Protein AF-A0A9D0XPQ0-F1 (afdb_monomer)

Secondary structure (DSSP, 8-state):
-TT-TT-TTSEEEEEEEEEEEEE-SSEEEEEEE-TT--EEEEEEEGGGT-HHHHHT--TT-EEEEEEEEEEETTEEEEE--SGGGEEEE--S-EEEEEE--SEE-TT-EEEEEEEEEE-SSS-EEEEEEEEEPPSSSEEEEE--TT-EEETTEEEEEEEEE-TT-EEEEEEEEEE--SSSEEEE--EEEE-SS--S-EE-PPEEEEESS---HHHHH-SSSS-TTTT-EEEEEEEEEEEEGGGTEEEEE-SS--S-TTS--EEEEE-TT------TT-EEEEEEEEEEETTEEEEE-SSGGGEEEEESSPPPPPPEEP---SSHHHHHHHHGGGTTSEEE-SS-EEEEE---TTS-EEEEEGGG--S-EETTS--TT-EEE--S--PPPSSTTS-S----TT-EEES-EEEEEEETTEEEE--SSPPEEEPPPPPPPP-PPPP-TTEEEEEEEEEEEE--SSSS-S-SSSPPPPHHHHHHHHHHHHHHHHHTT--SEEEEEEE--HHHHHHHHTSTTTGGG-EEEEE---TTSSEEEEEEETTTEEEEEEEE-PPGGG--SS--EEEEEEEEETTTEEEEEEEEEEEPPPSTT-HHHHHHHHHHHHHHHHHHHHHHHTT-TT-EEEEEEE-SS-TTSHHHHHHHHTTSTT-S-EEGGGGS-GGG--SEEETTEEE--EEEEE-HHHHTTEEEEEE--SSTTSPPPPTT--S-TTSSSSPPEEEEEE---

pLDDT: mean 92.84, std 7.09, range [48.75, 98.88]

Radius of gyration: 31.1 Å; Cα contacts (8 Å, |Δi|>4): 1885; chains: 1; bounding box: 81×49×88 Å

Mean predicted aligned error: 7.63 Å

Structure (mmCIF, N/CA/C/O backbone):
data_AF-A0A9D0XPQ0-F1
#
_entry.id   AF-A0A9D0XPQ0-F1
#
loop_
_atom_site.group_PDB
_atom_site.id
_atom_site.type_symbol
_atom_site.label_atom_id
_atom_site.label_alt_id
_atom_site.label_comp_id
_atom_site.label_asym_id
_atom_site.label_entity_id
_atom_site.label_seq_id
_atom_site.pdbx_PDB_ins_code
_atom_site.Cartn_x
_atom_site.Cartn_y
_atom_site.Cartn_z
_atom_site.occupancy
_atom_site.B_iso_or_equiv
_atom_site.auth_seq_id
_atom_site.auth_comp_id
_atom_site.auth_asym_id
_atom_site.auth_atom_id
_atom_site.pdbx_PDB_model_num
ATOM 1 N N . ALA A 1 1 ? 30.476 2.150 16.238 1.00 52.78 1 ALA A N 1
ATOM 2 C CA . ALA A 1 1 ? 30.595 3.582 15.891 1.00 52.78 1 ALA A CA 1
ATOM 3 C C . ALA A 1 1 ? 29.233 4.278 15.876 1.00 52.78 1 ALA A C 1
ATOM 5 O O . ALA A 1 1 ? 29.124 5.335 16.465 1.00 52.78 1 ALA A O 1
ATOM 6 N N . LEU A 1 2 ? 28.182 3.678 15.302 1.00 53.03 2 LEU A N 1
ATOM 7 C CA . LEU A 1 2 ? 26.854 4.305 15.134 1.00 53.03 2 LEU A CA 1
ATOM 8 C C . LEU A 1 2 ? 26.057 4.580 16.437 1.00 53.03 2 LEU A C 1
ATOM 10 O O . LEU A 1 2 ? 25.045 5.259 16.390 1.00 53.03 2 LEU A O 1
ATOM 14 N N . LYS A 1 3 ? 26.514 4.090 17.602 1.00 52.97 3 LYS A N 1
ATOM 15 C CA . LYS A 1 3 ? 25.951 4.403 18.939 1.00 52.97 3 LYS A CA 1
ATOM 16 C C . LYS A 1 3 ? 26.740 5.483 19.697 1.00 52.97 3 LYS A C 1
ATOM 18 O O . LYS A 1 3 ? 26.527 5.678 20.890 1.00 52.97 3 LYS A O 1
ATOM 23 N N . ASP A 1 4 ? 27.716 6.106 19.041 1.00 64.56 4 ASP A N 1
ATOM 24 C CA . ASP A 1 4 ? 28.532 7.166 19.627 1.00 64.56 4 ASP A CA 1
ATOM 25 C C . ASP A 1 4 ? 27.771 8.506 19.536 1.00 64.56 4 ASP A C 1
ATOM 27 O O . ASP A 1 4 ? 27.460 8.942 18.423 1.00 64.56 4 ASP A O 1
ATOM 31 N N . PRO A 1 5 ? 27.457 9.162 20.671 1.00 62.91 5 PRO A N 1
ATOM 32 C CA . PRO A 1 5 ? 26.701 10.416 20.694 1.00 62.91 5 PRO A CA 1
ATOM 33 C C . PRO A 1 5 ? 27.410 11.581 19.985 1.00 62.91 5 PRO A C 1
ATOM 35 O O . PRO A 1 5 ? 26.776 12.603 19.735 1.00 62.91 5 PRO A O 1
ATOM 38 N N . ASP A 1 6 ? 28.691 11.439 19.633 1.00 72.56 6 ASP A N 1
ATOM 39 C CA . ASP A 1 6 ? 29.467 12.468 18.938 1.00 72.56 6 ASP A CA 1
ATOM 40 C C . ASP A 1 6 ? 29.404 12.378 17.398 1.00 72.56 6 ASP A C 1
ATOM 42 O O . ASP A 1 6 ? 29.979 13.229 16.711 1.00 72.56 6 ASP A O 1
ATOM 46 N N . VAL A 1 7 ? 28.768 11.343 16.836 1.00 80.12 7 VAL A N 1
ATOM 47 C CA . VAL A 1 7 ? 28.657 11.119 15.379 1.00 80.12 7 VAL A CA 1
ATOM 48 C C . VAL A 1 7 ? 27.686 12.075 14.664 1.00 80.12 7 VAL A C 1
ATOM 50 O O . VAL A 1 7 ? 28.035 12.513 13.562 1.00 80.12 7 VAL A O 1
ATOM 53 N N . PRO A 1 8 ? 26.520 12.443 15.230 1.00 84.75 8 PRO A N 1
ATOM 54 C CA . PRO A 1 8 ? 25.582 13.347 14.564 1.00 84.75 8 PRO A CA 1
ATOM 55 C C . PRO A 1 8 ? 26.214 14.704 14.211 1.00 84.75 8 PRO A C 1
ATOM 57 O O . PRO A 1 8 ? 27.015 15.264 14.960 1.00 84.75 8 PRO A O 1
ATOM 60 N N . GLY A 1 9 ? 25.875 15.230 13.036 1.00 84.06 9 GLY A N 1
ATOM 61 C CA . GLY A 1 9 ? 26.431 16.450 12.449 1.00 84.06 9 GLY A CA 1
ATOM 62 C C . GLY A 1 9 ? 27.791 16.280 11.759 1.00 84.06 9 GLY A C 1
ATOM 63 O O . GLY A 1 9 ? 28.318 17.252 11.210 1.00 84.06 9 GLY A O 1
ATOM 64 N N . ARG A 1 10 ? 28.389 15.080 11.761 1.00 89.62 10 ARG A N 1
ATOM 65 C CA . ARG A 1 10 ? 29.675 14.822 11.093 1.00 89.62 10 ARG A CA 1
ATOM 66 C C . ARG A 1 10 ? 29.483 14.278 9.685 1.00 89.62 10 ARG A C 1
ATOM 68 O O . ARG A 1 10 ? 28.588 13.484 9.424 1.00 89.62 10 ARG A O 1
ATOM 75 N N . LEU A 1 11 ? 30.404 14.647 8.796 1.00 92.19 11 LEU A N 1
ATOM 76 C CA . LEU A 1 11 ? 30.591 13.938 7.536 1.00 92.19 11 LEU A CA 1
ATOM 77 C C . LEU A 1 11 ? 31.261 12.594 7.833 1.00 92.19 11 LEU A C 1
ATOM 79 O O . LEU A 1 11 ? 32.428 12.564 8.233 1.00 92.19 11 LEU A O 1
ATOM 83 N N . ILE A 1 12 ? 30.530 11.504 7.637 1.00 92.00 12 ILE A N 1
ATOM 84 C CA . ILE A 1 12 ? 31.043 10.143 7.790 1.00 92.00 12 ILE A CA 1
ATOM 85 C C . ILE A 1 12 ? 30.962 9.397 6.464 1.00 92.00 12 ILE A C 1
ATOM 87 O O . ILE A 1 12 ? 30.333 9.855 5.512 1.00 92.00 12 ILE A O 1
ATOM 91 N N . ARG A 1 13 ? 31.632 8.249 6.404 1.00 93.12 13 ARG A N 1
ATOM 92 C CA . ARG A 1 13 ? 31.582 7.326 5.277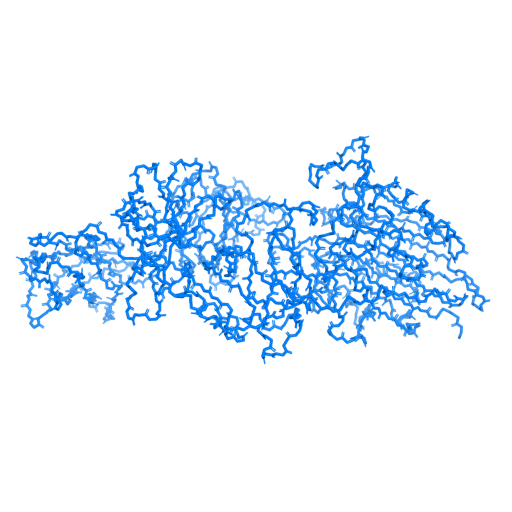 1.00 93.12 13 ARG A CA 1
ATOM 93 C C . ARG A 1 13 ? 31.304 5.931 5.808 1.00 93.12 13 ARG A C 1
ATOM 95 O O . ARG A 1 13 ? 31.953 5.510 6.765 1.00 93.12 13 ARG A O 1
ATOM 102 N N . VAL A 1 14 ? 30.365 5.244 5.181 1.00 91.81 14 VAL A N 1
ATOM 103 C CA . VAL A 1 14 ? 29.955 3.884 5.533 1.00 91.81 14 VAL A CA 1
ATOM 104 C C . VAL A 1 14 ? 29.965 3.020 4.289 1.00 91.81 14 VAL A C 1
ATOM 106 O O . VAL A 1 14 ? 29.775 3.536 3.191 1.00 91.81 14 VAL A O 1
ATOM 109 N N . THR A 1 15 ? 30.186 1.724 4.464 1.00 92.56 15 THR A N 1
ATOM 110 C CA . THR A 1 15 ? 30.131 0.746 3.380 1.00 92.56 15 THR A CA 1
ATOM 111 C C . THR A 1 15 ? 29.229 -0.396 3.816 1.00 92.56 15 THR A C 1
ATOM 113 O O . THR A 1 15 ? 29.434 -0.939 4.901 1.00 92.56 15 THR A O 1
ATOM 116 N N . GLY A 1 16 ? 28.257 -0.752 2.985 1.00 92.69 16 GLY A N 1
ATOM 117 C CA . GLY A 1 16 ? 27.301 -1.820 3.261 1.00 92.69 16 GLY A CA 1
ATOM 118 C C . GLY A 1 16 ? 26.592 -2.280 1.995 1.00 92.69 16 GLY A C 1
ATOM 119 O O . GLY A 1 16 ? 26.749 -1.673 0.940 1.00 92.69 16 GLY A O 1
ATOM 120 N N . GLU A 1 17 ? 25.850 -3.370 2.099 1.00 93.94 17 GLU A N 1
ATOM 121 C CA . GLU A 1 17 ? 24.969 -3.879 1.049 1.00 93.94 17 GLU A CA 1
ATOM 122 C C . GLU A 1 17 ? 23.638 -3.126 1.073 1.00 93.94 17 GLU A C 1
ATOM 124 O O . GLU A 1 17 ? 23.046 -2.983 2.142 1.00 93.94 17 GLU A O 1
ATOM 129 N N . ALA A 1 18 ? 23.172 -2.626 -0.071 1.00 92.19 18 ALA A N 1
ATOM 130 C CA . ALA A 1 18 ? 21.833 -2.068 -0.193 1.00 92.19 18 ALA A CA 1
ATOM 131 C C . ALA A 1 18 ? 20.817 -3.210 -0.114 1.00 92.19 18 ALA A C 1
ATOM 133 O O . ALA A 1 18 ? 20.730 -4.037 -1.010 1.00 92.19 18 ALA A O 1
ATOM 134 N N . THR A 1 19 ? 20.063 -3.264 0.976 1.00 89.75 19 THR A N 1
ATOM 135 C CA . THR A 1 19 ? 19.080 -4.331 1.245 1.00 89.75 19 THR A CA 1
ATOM 136 C C . THR A 1 19 ? 17.644 -3.896 0.967 1.00 89.75 19 THR A C 1
ATOM 138 O O . THR A 1 19 ? 16.776 -4.735 0.751 1.00 89.75 19 THR A O 1
ATOM 141 N N . ARG A 1 20 ? 17.405 -2.582 0.922 1.00 87.25 20 ARG A N 1
ATOM 142 C CA . ARG A 1 20 ? 16.144 -1.955 0.521 1.00 87.25 20 ARG A CA 1
ATOM 143 C C . ARG A 1 20 ? 16.461 -0.629 -0.156 1.00 87.25 20 ARG A C 1
ATOM 145 O O . ARG A 1 20 ? 17.305 0.110 0.350 1.00 87.25 20 ARG A O 1
ATOM 152 N N . ILE A 1 21 ? 15.782 -0.331 -1.259 1.00 86.69 21 ILE A N 1
ATOM 153 C CA . ILE A 1 21 ? 15.739 0.993 -1.885 1.00 86.69 21 ILE A CA 1
ATOM 154 C C . ILE A 1 21 ? 14.262 1.307 -2.087 1.00 86.69 21 ILE A C 1
ATOM 156 O O . ILE A 1 21 ? 13.574 0.602 -2.817 1.00 86.69 21 ILE A O 1
ATOM 160 N N . GLU A 1 22 ? 13.768 2.329 -1.404 1.00 82.00 22 GLU A N 1
ATOM 161 C CA . GLU A 1 22 ? 12.358 2.700 -1.428 1.00 82.00 22 GLU A CA 1
ATOM 162 C C . GLU A 1 22 ? 12.207 4.148 -1.884 1.00 82.00 22 GLU A C 1
ATOM 164 O O . GLU A 1 22 ? 12.854 5.062 -1.360 1.00 82.00 22 GLU A O 1
ATOM 169 N N . GLU A 1 23 ? 11.342 4.362 -2.871 1.00 81.75 23 GLU A N 1
ATOM 170 C CA . GLU A 1 23 ? 10.970 5.688 -3.341 1.00 81.75 23 GLU A CA 1
ATOM 171 C C . GLU A 1 23 ? 9.716 6.170 -2.601 1.00 81.75 23 GLU A C 1
ATOM 173 O O . GLU A 1 23 ? 8.659 5.551 -2.642 1.00 81.75 23 GLU A O 1
ATOM 178 N N . SER A 1 24 ? 9.821 7.322 -1.947 1.00 72.12 24 SER A N 1
ATOM 179 C CA . SER A 1 24 ? 8.700 8.049 -1.349 1.00 72.12 24 SER A CA 1
ATOM 180 C C . SER A 1 24 ? 8.400 9.323 -2.144 1.00 72.12 24 SER A C 1
ATOM 182 O O . SER A 1 24 ? 9.167 9.740 -3.016 1.00 72.12 24 SER A O 1
ATOM 184 N N . THR A 1 25 ? 7.306 10.016 -1.817 1.00 69.69 25 THR A N 1
ATOM 185 C CA . THR A 1 25 ? 6.910 11.264 -2.498 1.00 69.69 25 THR A CA 1
ATOM 186 C C . THR A 1 25 ? 8.028 12.312 -2.525 1.00 69.69 25 THR A C 1
ATOM 188 O O . THR A 1 25 ? 8.243 12.955 -3.551 1.00 69.69 25 THR A O 1
ATOM 191 N N . TYR A 1 26 ? 8.778 12.457 -1.427 1.00 74.56 26 TYR A N 1
ATOM 192 C CA . TYR A 1 26 ? 9.778 13.521 -1.259 1.00 74.56 26 TYR A CA 1
ATOM 193 C C . TYR A 1 26 ? 11.221 13.022 -1.136 1.00 74.56 26 TYR A C 1
ATOM 195 O O . TYR A 1 26 ? 12.154 13.827 -1.123 1.00 74.56 26 TYR A O 1
ATOM 203 N N . SER A 1 27 ? 11.432 11.712 -1.054 1.00 83.44 27 SER A N 1
ATOM 204 C CA . SER A 1 27 ? 12.745 11.152 -0.752 1.00 83.44 27 SER A CA 1
ATOM 205 C C . SER A 1 27 ? 12.934 9.756 -1.319 1.00 83.44 27 SER A C 1
ATOM 207 O O . SER A 1 27 ? 11.984 9.108 -1.749 1.00 83.44 27 SER A O 1
ATOM 209 N N . TYR A 1 28 ? 14.183 9.313 -1.291 1.00 86.62 28 TYR A N 1
ATOM 210 C CA . TYR A 1 28 ? 14.549 7.913 -1.347 1.00 86.62 28 TYR A CA 1
ATOM 211 C C . TYR A 1 28 ? 15.124 7.486 -0.001 1.00 86.62 28 TYR A C 1
ATOM 213 O O . TYR A 1 28 ? 15.857 8.246 0.645 1.00 86.62 28 TYR A O 1
ATOM 221 N N . GLN A 1 29 ? 14.804 6.263 0.394 1.00 88.69 29 GLN A N 1
ATOM 222 C CA . GLN A 1 29 ? 15.297 5.621 1.603 1.00 88.69 29 GLN A CA 1
ATOM 223 C C . GLN A 1 29 ? 16.052 4.355 1.215 1.00 88.69 29 GLN A C 1
ATOM 225 O O . GLN A 1 29 ? 15.503 3.495 0.532 1.00 88.69 29 GLN A O 1
ATOM 230 N N . ILE A 1 30 ? 17.319 4.257 1.622 1.00 91.69 30 ILE A N 1
ATOM 231 C CA . ILE A 1 30 ? 18.171 3.108 1.316 1.00 91.69 30 ILE A CA 1
ATOM 232 C C . ILE A 1 30 ? 18.697 2.499 2.610 1.00 91.69 30 ILE A C 1
ATOM 234 O O . ILE A 1 30 ? 19.367 3.180 3.386 1.00 91.69 30 ILE A O 1
ATOM 238 N N . ASP A 1 31 ? 18.461 1.209 2.810 1.00 92.50 31 ASP A N 1
ATOM 239 C CA . ASP A 1 31 ? 18.995 0.472 3.953 1.00 92.50 31 ASP A CA 1
ATOM 240 C C . ASP A 1 31 ? 20.332 -0.171 3.584 1.00 92.50 31 ASP A C 1
ATOM 242 O O . ASP A 1 31 ? 20.380 -1.142 2.825 1.00 92.50 31 ASP A O 1
ATOM 246 N N . LEU A 1 32 ? 21.427 0.354 4.142 1.00 92.56 32 LEU A N 1
ATOM 247 C CA . LEU A 1 32 ? 22.758 -0.235 4.004 1.00 92.56 32 LEU A CA 1
ATOM 248 C C . LEU A 1 32 ? 23.059 -1.165 5.176 1.00 92.56 32 LEU A C 1
ATOM 250 O O . LEU A 1 32 ? 23.176 -0.706 6.312 1.00 92.56 32 LEU A O 1
ATOM 254 N N . SER A 1 33 ? 23.243 -2.451 4.892 1.00 91.88 33 SER A N 1
ATOM 255 C CA . SER A 1 33 ? 23.556 -3.476 5.886 1.00 91.88 33 SER A CA 1
ATOM 256 C C . SER A 1 33 ? 25.046 -3.828 5.908 1.00 91.88 33 SER A C 1
ATOM 258 O O . SER A 1 33 ? 25.691 -3.956 4.863 1.00 91.88 33 SER A O 1
ATOM 260 N N . ASP A 1 34 ? 25.621 -3.972 7.102 1.00 87.44 34 ASP A N 1
ATOM 261 C CA . ASP A 1 34 ? 26.975 -4.501 7.283 1.00 87.44 34 ASP A CA 1
ATOM 262 C C . ASP A 1 34 ? 26.997 -6.042 7.369 1.00 87.44 34 ASP A C 1
ATOM 264 O O . ASP A 1 34 ? 25.969 -6.711 7.396 1.00 87.44 34 ASP A O 1
ATOM 268 N N . GLU A 1 35 ? 28.192 -6.639 7.434 1.00 83.56 35 GLU A N 1
ATOM 269 C CA . GLU A 1 35 ? 28.360 -8.104 7.523 1.00 83.56 35 GLU A CA 1
ATOM 270 C C . GLU A 1 35 ? 27.789 -8.720 8.816 1.00 83.56 35 GLU A C 1
ATOM 272 O O . GLU A 1 35 ? 27.640 -9.937 8.915 1.00 83.56 35 GLU A O 1
ATOM 277 N N . MET A 1 36 ? 27.498 -7.897 9.826 1.00 82.81 36 MET A N 1
ATOM 278 C CA . MET A 1 36 ? 26.876 -8.316 11.081 1.00 82.81 36 MET A CA 1
ATOM 279 C C . MET A 1 36 ? 25.348 -8.152 11.053 1.00 82.81 36 MET A C 1
ATOM 281 O O . MET A 1 36 ? 24.700 -8.454 12.056 1.00 82.81 36 MET A O 1
ATOM 285 N N . GLY A 1 37 ? 24.779 -7.688 9.934 1.00 79.12 37 GLY A N 1
ATOM 286 C CA . GLY A 1 37 ? 23.354 -7.417 9.770 1.00 79.12 37 GLY A CA 1
ATOM 287 C C . GLY A 1 37 ? 22.892 -6.103 10.404 1.00 79.12 37 GLY A C 1
ATOM 288 O O . GLY A 1 37 ? 21.689 -5.902 10.566 1.00 79.12 37 GLY A O 1
ATOM 289 N N . ASN A 1 38 ? 23.807 -5.211 10.805 1.00 81.69 38 ASN A N 1
ATOM 290 C CA . ASN A 1 38 ? 23.414 -3.885 11.275 1.00 81.69 38 ASN A CA 1
ATOM 291 C C . ASN A 1 38 ? 23.060 -3.010 10.075 1.00 81.69 38 ASN A C 1
ATOM 293 O O . ASN A 1 38 ? 23.873 -2.855 9.166 1.00 81.69 38 ASN A O 1
ATOM 297 N N . VAL A 1 39 ? 21.894 -2.372 10.130 1.00 85.62 39 VAL A N 1
ATOM 298 C CA . VAL A 1 39 ? 21.395 -1.500 9.066 1.00 85.62 39 VAL A CA 1
ATOM 299 C C . VAL A 1 39 ? 21.600 -0.028 9.427 1.00 85.62 39 VAL A C 1
ATOM 301 O O . VAL A 1 39 ? 21.366 0.385 10.566 1.00 85.62 39 VAL A O 1
ATOM 304 N N . LEU A 1 40 ? 22.026 0.770 8.449 1.00 88.75 40 LEU A N 1
ATOM 305 C CA . LEU A 1 40 ? 22.003 2.228 8.490 1.00 88.75 40 LEU A CA 1
ATOM 306 C C . LEU A 1 40 ? 21.116 2.765 7.366 1.00 88.75 40 LEU A C 1
ATOM 308 O O . LEU A 1 40 ? 21.309 2.406 6.206 1.00 88.75 40 LEU A O 1
ATOM 312 N N . LEU A 1 41 ? 20.219 3.688 7.711 1.00 90.56 41 LEU A N 1
ATOM 313 C CA . LEU A 1 41 ? 19.373 4.376 6.744 1.00 90.56 41 LEU A CA 1
ATOM 314 C C . LEU A 1 41 ? 20.155 5.496 6.048 1.00 90.56 41 LEU A C 1
ATOM 316 O O . LEU A 1 41 ? 20.687 6.401 6.696 1.00 90.56 41 LEU A O 1
ATOM 320 N N . VAL A 1 42 ? 20.200 5.459 4.723 1.00 92.88 42 VAL A N 1
ATOM 321 C CA . VAL A 1 42 ? 20.621 6.570 3.872 1.00 92.88 42 VAL A CA 1
ATOM 322 C C . VAL A 1 42 ? 19.365 7.279 3.380 1.00 92.88 42 VAL A C 1
ATOM 324 O O . VAL A 1 42 ? 18.532 6.680 2.704 1.00 92.88 42 VAL A O 1
ATOM 327 N N . TYR A 1 43 ? 19.235 8.559 3.716 1.00 91.25 43 TYR A N 1
ATOM 328 C CA . TYR A 1 43 ? 18.091 9.382 3.339 1.00 91.25 43 TYR A CA 1
ATOM 329 C C . TYR A 1 43 ? 18.502 10.379 2.259 1.00 91.25 43 TYR A C 1
ATOM 331 O O . TYR A 1 43 ? 19.407 11.195 2.466 1.00 91.25 43 TYR A O 1
ATOM 339 N N . VAL A 1 44 ? 17.816 10.348 1.119 1.00 89.94 44 VAL A N 1
ATOM 340 C CA . VAL A 1 44 ? 18.087 11.237 -0.014 1.00 89.94 44 VAL A CA 1
ATOM 341 C C . VAL A 1 44 ? 16.840 12.038 -0.348 1.00 89.94 44 VAL A C 1
ATOM 343 O O . VAL A 1 44 ? 15.860 11.500 -0.844 1.00 89.94 44 VAL A O 1
ATOM 346 N N . ASP A 1 45 ? 16.876 13.344 -0.105 1.00 84.50 45 ASP A N 1
ATOM 347 C CA . ASP A 1 45 ? 15.791 14.247 -0.493 1.00 84.50 45 ASP A CA 1
ATOM 348 C C . ASP A 1 45 ? 15.804 14.469 -2.015 1.00 84.50 45 ASP A C 1
ATOM 350 O O . ASP A 1 45 ? 16.851 14.783 -2.591 1.00 84.50 45 ASP A O 1
ATOM 354 N N . LYS A 1 46 ? 14.653 14.333 -2.681 1.00 82.94 46 LYS A N 1
ATOM 355 C CA . LYS A 1 46 ? 14.545 14.484 -4.143 1.00 82.94 46 LYS A CA 1
ATOM 356 C C . LYS A 1 46 ? 14.943 15.881 -4.638 1.00 82.94 46 LYS A C 1
ATOM 358 O O . LYS A 1 46 ? 15.427 16.016 -5.759 1.00 82.94 46 LYS A O 1
ATOM 363 N N . LEU A 1 47 ? 14.843 16.916 -3.801 1.00 83.25 47 LEU A N 1
ATOM 364 C CA . LEU A 1 47 ? 15.263 18.286 -4.126 1.00 83.25 47 LEU A CA 1
ATOM 365 C C . LEU A 1 47 ? 16.787 18.450 -4.215 1.00 83.25 47 LEU A C 1
ATOM 367 O O . LEU A 1 47 ? 17.267 19.478 -4.694 1.00 83.25 47 LEU A O 1
ATOM 371 N N . THR A 1 48 ? 17.562 17.456 -3.774 1.00 83.81 48 THR A N 1
ATOM 372 C CA . THR A 1 48 ? 19.029 17.477 -3.896 1.00 83.81 48 THR A CA 1
ATOM 373 C C . THR A 1 48 ? 19.520 17.197 -5.318 1.00 83.81 48 THR A C 1
ATOM 375 O O . THR A 1 48 ? 20.695 17.430 -5.602 1.00 83.81 48 THR A O 1
ATOM 378 N N . GLY A 1 49 ? 18.647 16.719 -6.217 1.00 81.06 49 GLY A N 1
ATOM 379 C CA . GLY A 1 49 ? 19.023 16.307 -7.576 1.00 81.06 49 GLY A CA 1
ATOM 380 C C . GLY A 1 49 ? 19.874 15.033 -7.614 1.00 81.06 49 GLY A C 1
ATOM 381 O O . GLY A 1 49 ? 20.625 14.812 -8.563 1.00 81.06 49 GLY A O 1
ATOM 382 N N . LEU A 1 50 ? 19.808 14.226 -6.552 1.00 84.31 50 LEU A N 1
ATOM 383 C CA . LEU A 1 50 ? 20.460 12.918 -6.448 1.00 84.31 50 LEU A CA 1
ATOM 384 C C . LEU A 1 50 ? 19.557 11.765 -6.902 1.00 84.31 50 LEU A C 1
ATOM 386 O O . LEU A 1 50 ? 19.952 10.609 -6.787 1.00 84.31 50 LEU A O 1
ATOM 390 N N . ASP A 1 51 ? 18.377 12.063 -7.439 1.00 80.88 51 ASP A N 1
ATOM 391 C CA . ASP A 1 51 ? 17.375 11.087 -7.868 1.00 80.88 51 ASP A CA 1
ATOM 392 C C . ASP A 1 51 ? 17.953 10.057 -8.842 1.00 80.88 51 ASP A C 1
ATOM 394 O O . ASP A 1 51 ? 17.890 8.862 -8.581 1.00 80.88 51 ASP A O 1
ATOM 398 N N . LEU A 1 52 ? 18.648 10.513 -9.885 1.00 79.81 52 LEU A N 1
ATOM 399 C CA . LEU A 1 52 ? 19.275 9.623 -10.866 1.00 79.81 52 LEU A CA 1
ATOM 400 C C . LEU A 1 52 ? 20.430 8.801 -10.284 1.00 79.81 52 LEU A C 1
ATOM 402 O O . LEU A 1 52 ? 20.789 7.771 -10.843 1.00 79.81 52 LEU A O 1
ATOM 406 N N . THR A 1 53 ? 21.057 9.283 -9.207 1.00 84.19 53 THR A N 1
ATOM 407 C CA . THR A 1 53 ? 22.127 8.532 -8.535 1.00 84.19 53 THR A CA 1
ATOM 408 C C . THR A 1 53 ? 21.531 7.376 -7.747 1.00 84.19 53 THR A C 1
ATOM 410 O O . THR A 1 53 ? 22.074 6.281 -7.798 1.00 84.19 53 THR A O 1
ATOM 413 N N . VAL A 1 54 ? 20.417 7.614 -7.050 1.00 84.88 54 VAL A N 1
ATOM 414 C CA . VAL A 1 54 ? 19.745 6.584 -6.253 1.00 84.88 54 VAL A CA 1
ATOM 415 C C . VAL A 1 54 ? 19.019 5.573 -7.131 1.00 84.88 54 VAL A C 1
ATOM 417 O O . VAL A 1 54 ? 19.122 4.383 -6.880 1.00 84.88 54 VAL A O 1
ATOM 420 N N . GLU A 1 55 ? 18.345 6.015 -8.190 1.00 85.62 55 GLU A N 1
ATOM 421 C CA . GLU A 1 55 ? 17.678 5.112 -9.140 1.00 85.62 55 GLU A CA 1
ATOM 422 C C . GLU A 1 55 ? 18.672 4.196 -9.875 1.00 85.62 55 GLU A C 1
ATOM 424 O O . GLU A 1 55 ? 18.344 3.083 -10.279 1.00 85.62 55 GLU A O 1
ATOM 429 N N . GLY A 1 56 ? 19.922 4.644 -10.017 1.00 85.88 56 GLY A N 1
ATOM 430 C CA . GLY A 1 56 ? 21.016 3.822 -10.526 1.00 85.88 56 GLY A CA 1
ATOM 431 C C . GLY A 1 56 ? 21.571 2.803 -9.526 1.00 85.88 56 GLY A C 1
ATOM 432 O O . GLY A 1 56 ? 22.502 2.090 -9.883 1.00 85.88 56 GLY A O 1
ATOM 433 N N . MET A 1 57 ? 21.070 2.756 -8.288 1.00 89.62 57 MET A N 1
ATOM 434 C CA . MET A 1 57 ? 21.448 1.740 -7.306 1.00 89.62 57 MET A CA 1
ATOM 435 C C . MET A 1 57 ? 20.576 0.490 -7.457 1.00 89.62 57 MET A C 1
ATOM 437 O O . MET A 1 57 ? 19.426 0.575 -7.882 1.00 89.62 57 MET A O 1
ATOM 441 N N . ASP A 1 58 ? 21.119 -0.652 -7.042 1.00 87.25 58 ASP A N 1
ATOM 442 C CA . ASP A 1 58 ? 20.470 -1.956 -7.096 1.00 87.25 58 ASP A CA 1
ATOM 443 C C . ASP A 1 58 ? 20.520 -2.637 -5.721 1.00 87.25 58 ASP A C 1
ATOM 445 O O . ASP A 1 58 ? 21.508 -2.550 -4.981 1.00 87.25 58 ASP A O 1
ATOM 449 N N . VAL A 1 59 ? 19.433 -3.317 -5.357 1.00 87.38 59 VAL A N 1
ATOM 450 C CA . VAL A 1 59 ? 19.378 -4.134 -4.137 1.00 87.38 59 VAL A CA 1
ATOM 451 C C . VAL A 1 59 ? 20.319 -5.339 -4.288 1.00 87.38 59 VAL A C 1
ATOM 453 O O . VAL A 1 59 ? 20.448 -5.916 -5.363 1.00 87.38 59 VAL A O 1
ATOM 456 N N . GLY A 1 60 ? 21.012 -5.707 -3.211 1.00 87.00 60 GLY A N 1
ATOM 457 C CA . GLY A 1 60 ? 22.044 -6.749 -3.181 1.00 87.00 60 GLY A CA 1
ATOM 458 C C . GLY A 1 60 ? 23.445 -6.254 -3.558 1.00 87.00 60 GLY A C 1
ATOM 459 O O . GLY A 1 60 ? 24.435 -6.951 -3.329 1.00 87.00 60 GLY A O 1
ATOM 460 N N . HIS A 1 61 ? 23.572 -5.036 -4.093 1.00 90.38 61 HIS A N 1
ATOM 461 C CA . HIS A 1 61 ? 24.868 -4.443 -4.414 1.00 90.38 61 HIS A CA 1
ATOM 462 C C . HIS A 1 61 ? 25.446 -3.712 -3.201 1.00 90.38 61 HIS A C 1
ATOM 464 O O . HIS A 1 61 ? 24.727 -3.227 -2.323 1.00 90.38 61 HIS A O 1
ATOM 470 N N . ARG A 1 62 ? 26.777 -3.622 -3.119 1.00 93.12 62 ARG A N 1
ATOM 471 C CA . ARG A 1 62 ? 27.451 -2.935 -2.009 1.00 93.12 62 ARG A CA 1
ATOM 472 C C . ARG A 1 62 ? 27.806 -1.517 -2.405 1.00 93.12 62 ARG A C 1
ATOM 474 O O . ARG A 1 62 ? 28.327 -1.282 -3.484 1.00 93.12 62 ARG A O 1
ATOM 481 N N . TYR A 1 63 ? 27.607 -0.575 -1.493 1.00 95.12 63 TYR A N 1
ATOM 482 C CA . TYR A 1 63 ? 27.893 0.836 -1.711 1.00 95.12 63 TYR A CA 1
ATOM 483 C C . TYR A 1 63 ? 28.680 1.415 -0.549 1.00 95.12 63 TYR A C 1
ATOM 485 O O . TYR A 1 63 ? 28.431 1.129 0.620 1.00 95.12 63 TYR A O 1
ATOM 493 N N . THR A 1 64 ? 29.631 2.277 -0.886 1.00 94.50 64 THR A N 1
ATOM 494 C CA . THR A 1 64 ? 30.228 3.241 0.021 1.00 94.50 64 THR A CA 1
ATOM 495 C C . THR A 1 64 ? 29.489 4.560 -0.117 1.00 94.50 64 THR A C 1
ATOM 497 O O . THR A 1 64 ? 29.556 5.195 -1.167 1.00 94.50 64 THR A O 1
ATOM 500 N N . VAL A 1 65 ? 28.842 4.999 0.958 1.00 95.19 65 VAL A N 1
ATOM 501 C CA . VAL A 1 65 ? 28.134 6.278 1.011 1.00 95.19 65 VAL A CA 1
ATOM 502 C C . VAL A 1 65 ? 28.837 7.211 1.986 1.00 95.19 65 VAL A C 1
ATOM 504 O O . VAL A 1 65 ? 29.070 6.872 3.147 1.00 95.19 65 VAL A O 1
ATOM 507 N N . ALA A 1 66 ? 29.209 8.396 1.511 1.00 95.00 66 ALA A N 1
ATOM 508 C CA . ALA A 1 66 ? 29.620 9.515 2.341 1.00 95.00 66 ALA A CA 1
ATOM 509 C C . ALA A 1 66 ? 28.424 10.443 2.586 1.00 95.00 66 ALA A C 1
ATOM 511 O O . ALA A 1 66 ? 27.660 10.744 1.683 1.00 95.00 66 ALA A O 1
ATOM 512 N N . GLY A 1 67 ? 28.241 10.933 3.802 1.00 93.38 67 GLY A N 1
ATOM 513 C CA . GLY A 1 67 ? 27.103 11.801 4.081 1.00 93.38 67 GLY A CA 1
ATOM 514 C C . GLY A 1 67 ? 27.185 12.467 5.435 1.00 93.38 67 GLY A C 1
ATOM 515 O O . GLY A 1 67 ? 28.026 12.123 6.270 1.00 93.38 67 GLY A O 1
ATOM 516 N N . ILE A 1 68 ? 26.323 13.456 5.639 1.00 93.50 68 ILE A N 1
ATOM 517 C CA . ILE A 1 68 ? 26.143 14.054 6.956 1.00 93.50 68 ILE A CA 1
ATOM 518 C C . ILE A 1 68 ? 25.307 13.084 7.782 1.00 93.50 68 ILE A C 1
ATOM 520 O O . ILE A 1 68 ? 24.173 12.782 7.419 1.00 93.50 68 ILE A O 1
ATOM 524 N N . ALA A 1 69 ? 25.897 12.576 8.859 1.00 90.31 69 ALA A N 1
ATOM 525 C CA . ALA A 1 69 ? 25.185 11.806 9.862 1.00 90.31 69 ALA A CA 1
ATOM 526 C C . ALA A 1 69 ? 24.211 12.724 10.602 1.00 90.31 69 ALA A C 1
ATOM 528 O O . ALA A 1 69 ? 24.621 13.777 11.092 1.00 90.31 69 ALA A O 1
ATOM 529 N N . ASP A 1 70 ? 22.952 12.336 10.709 1.00 86.06 70 ASP A N 1
ATOM 530 C CA . ASP A 1 70 ? 21.904 13.108 11.370 1.00 86.06 70 ASP A CA 1
ATOM 531 C C . ASP A 1 70 ? 21.070 12.195 12.270 1.00 86.06 70 ASP A C 1
ATOM 533 O O . ASP A 1 70 ? 20.933 11.011 11.981 1.00 86.06 70 ASP A O 1
ATOM 537 N N . MET A 1 71 ? 20.546 12.722 13.377 1.00 80.56 71 MET A N 1
ATOM 538 C CA . MET A 1 71 ? 19.644 11.963 14.249 1.00 80.56 71 MET A CA 1
ATOM 539 C C . MET A 1 71 ? 18.220 12.432 14.019 1.00 80.56 71 MET A C 1
ATOM 541 O O . MET A 1 71 ? 17.870 13.551 14.396 1.00 80.56 71 MET A O 1
ATOM 545 N N . TYR A 1 72 ? 17.397 11.552 13.466 1.00 72.25 72 TYR A N 1
ATOM 546 C CA . TYR A 1 72 ? 15.983 11.794 13.234 1.00 72.25 72 TYR A CA 1
ATOM 547 C C . TYR A 1 72 ? 15.166 10.701 13.929 1.00 72.25 72 TYR A C 1
ATOM 549 O O . TYR A 1 72 ? 15.483 9.526 13.818 1.00 72.25 72 TYR A O 1
ATOM 557 N N . ASP A 1 73 ? 14.191 11.096 14.751 1.00 70.44 73 ASP A N 1
ATOM 558 C CA . ASP A 1 73 ? 13.358 10.199 15.580 1.00 70.44 73 ASP A CA 1
ATOM 559 C C . ASP A 1 73 ? 14.126 9.077 16.322 1.00 70.44 73 ASP A C 1
ATOM 561 O O . ASP A 1 73 ? 13.728 7.918 16.352 1.00 70.44 73 ASP A O 1
ATOM 565 N N . GLN A 1 74 ? 15.263 9.423 16.943 1.00 68.44 74 GLN A N 1
ATOM 566 C CA . GLN A 1 74 ? 16.166 8.483 17.638 1.00 68.44 74 GLN A CA 1
ATOM 567 C C . GLN A 1 74 ? 16.860 7.437 16.741 1.00 68.44 74 GLN A C 1
ATOM 569 O O . GLN A 1 74 ? 17.563 6.564 17.257 1.00 68.44 74 GLN A O 1
ATOM 574 N N . GLN A 1 75 ? 16.768 7.574 15.420 1.00 74.50 75 GLN A N 1
ATOM 575 C CA . GLN A 1 75 ? 17.517 6.804 14.437 1.00 74.50 75 GLN A CA 1
ATOM 576 C C . GLN A 1 75 ? 18.619 7.654 13.803 1.00 74.50 75 GLN A C 1
ATOM 578 O O . GLN A 1 75 ? 18.459 8.847 13.547 1.00 74.50 75 GLN A O 1
ATOM 583 N N . LEU A 1 76 ? 19.773 7.030 13.580 1.00 81.12 76 LEU A N 1
ATOM 584 C CA . LEU A 1 76 ? 20.861 7.651 12.842 1.00 81.12 76 LEU A CA 1
ATOM 585 C C . LEU A 1 76 ? 20.607 7.474 11.345 1.00 81.12 76 LEU A C 1
ATOM 587 O O . LEU A 1 76 ? 20.501 6.347 10.864 1.00 81.12 76 LEU A O 1
ATOM 591 N N . GLU A 1 77 ? 20.573 8.583 10.625 1.00 89.19 77 GLU A N 1
ATOM 592 C CA . GLU A 1 77 ? 20.452 8.637 9.174 1.00 89.19 77 GLU A CA 1
ATOM 593 C C . GLU A 1 77 ? 21.733 9.195 8.557 1.00 89.19 77 GLU A C 1
ATOM 595 O O . GLU A 1 77 ? 22.454 9.990 9.168 1.00 89.19 77 GLU A O 1
ATOM 600 N N . LEU A 1 78 ? 22.004 8.818 7.311 1.00 92.81 78 LEU A N 1
ATOM 601 C CA . LEU A 1 78 ? 23.101 9.355 6.522 1.00 92.81 78 LEU A CA 1
ATOM 602 C C . LEU A 1 78 ? 22.568 10.104 5.301 1.00 92.81 78 LEU A C 1
ATOM 604 O O . LEU A 1 78 ? 21.884 9.526 4.464 1.00 92.81 78 LEU A O 1
ATOM 608 N N . LYS A 1 79 ? 22.919 11.386 5.172 1.00 93.56 79 LYS A N 1
ATOM 609 C CA . LYS A 1 79 ? 22.439 12.256 4.086 1.00 93.56 79 LYS A CA 1
ATOM 610 C C . LYS A 1 79 ? 23.578 12.573 3.105 1.00 93.56 79 LYS A C 1
ATOM 612 O O . LYS A 1 79 ? 24.435 13.405 3.441 1.00 93.56 79 LYS A O 1
ATOM 617 N N . PRO A 1 80 ? 23.663 11.905 1.936 1.00 94.19 80 PRO A N 1
ATOM 618 C CA . PRO A 1 80 ? 24.668 12.211 0.921 1.00 94.19 80 PRO A CA 1
ATOM 619 C C . PRO A 1 80 ? 24.417 13.598 0.325 1.00 94.19 80 PRO A C 1
ATOM 621 O O . PRO A 1 80 ? 23.296 14.101 0.329 1.00 94.19 80 PRO A O 1
ATOM 624 N N . ARG A 1 81 ? 25.478 14.256 -0.151 1.00 92.31 81 ARG A N 1
ATOM 625 C CA . ARG A 1 81 ? 25.410 15.674 -0.556 1.00 92.31 81 ARG A CA 1
ATOM 626 C C . ARG A 1 81 ? 25.497 15.861 -2.062 1.00 92.31 81 ARG A C 1
ATOM 628 O O . ARG A 1 81 ? 25.004 16.857 -2.579 1.00 92.31 81 ARG A O 1
ATOM 635 N N . ILE A 1 82 ? 26.204 14.958 -2.737 1.00 91.88 82 ILE A N 1
ATOM 636 C CA . ILE A 1 82 ? 26.527 15.016 -4.166 1.00 91.88 82 ILE A CA 1
ATOM 637 C C . ILE A 1 82 ? 26.603 13.594 -4.740 1.00 91.88 82 ILE A C 1
ATOM 639 O O . ILE A 1 82 ? 26.880 12.673 -3.976 1.00 91.88 82 ILE A O 1
ATOM 643 N N . PRO A 1 83 ? 26.463 13.386 -6.063 1.00 90.44 83 PRO A N 1
ATOM 644 C CA . PRO A 1 83 ? 26.523 12.042 -6.648 1.00 90.44 83 PRO A CA 1
ATOM 645 C C . PRO A 1 83 ? 27.807 11.279 -6.295 1.00 90.44 83 PRO A C 1
ATOM 647 O O . PRO A 1 83 ? 27.771 10.098 -5.985 1.00 90.44 83 PRO A O 1
ATOM 650 N N . ALA A 1 84 ? 28.944 11.983 -6.238 1.00 91.25 84 ALA A N 1
ATOM 651 C CA . ALA A 1 84 ? 30.245 11.404 -5.886 1.00 91.25 84 ALA A CA 1
ATOM 652 C C . ALA A 1 84 ? 30.356 10.905 -4.430 1.00 91.25 84 ALA A C 1
ATOM 654 O O . ALA A 1 84 ? 31.368 10.304 -4.067 1.00 91.25 84 ALA A O 1
ATOM 655 N N . ASP A 1 85 ? 29.363 11.191 -3.584 1.00 94.00 85 ASP A N 1
ATOM 656 C CA . ASP A 1 85 ? 29.291 10.638 -2.238 1.00 94.00 85 ASP A CA 1
ATOM 657 C C . ASP A 1 85 ? 28.781 9.182 -2.240 1.00 94.00 85 ASP A C 1
ATOM 659 O O . ASP A 1 85 ? 29.042 8.480 -1.268 1.00 94.00 85 ASP A O 1
ATOM 663 N N . VAL A 1 86 ? 28.109 8.714 -3.299 1.00 93.56 86 VAL A N 1
ATOM 664 C CA . VAL A 1 86 ? 27.614 7.334 -3.443 1.00 93.56 86 VAL A CA 1
ATOM 665 C C . VAL A 1 86 ? 28.493 6.600 -4.452 1.00 93.56 86 VAL A C 1
ATOM 667 O O . VAL A 1 86 ? 28.599 7.000 -5.608 1.00 93.56 86 VAL A O 1
ATOM 670 N N . VAL A 1 87 ? 29.167 5.541 -4.010 1.00 92.88 87 VAL A N 1
ATOM 671 C CA . VAL A 1 87 ? 30.105 4.775 -4.840 1.00 92.88 87 VAL A CA 1
ATOM 672 C C . VAL A 1 87 ? 29.839 3.293 -4.655 1.00 92.88 87 VAL A C 1
ATOM 674 O O . VAL A 1 87 ? 29.967 2.789 -3.544 1.00 92.88 87 VAL A O 1
ATOM 677 N N . GLU A 1 88 ? 29.506 2.586 -5.727 1.00 92.31 88 GLU A N 1
ATOM 678 C CA . GLU A 1 88 ? 29.393 1.128 -5.699 1.00 92.31 88 GLU A CA 1
ATOM 679 C C . GLU A 1 88 ? 30.747 0.471 -5.387 1.00 92.31 88 GLU A C 1
ATOM 681 O O . GLU A 1 88 ? 31.812 0.927 -5.812 1.00 92.31 88 GLU A O 1
ATOM 686 N N . VAL A 1 89 ? 30.709 -0.596 -4.599 1.00 90.38 89 VAL A N 1
ATOM 687 C CA . VAL A 1 89 ? 31.856 -1.383 -4.166 1.00 90.38 89 VAL A CA 1
ATOM 688 C C . VAL A 1 89 ? 31.647 -2.812 -4.618 1.00 90.38 89 VAL A C 1
ATOM 690 O O . VAL A 1 89 ? 30.692 -3.471 -4.227 1.00 90.38 89 VAL A O 1
ATOM 693 N N . PHE A 1 90 ? 32.610 -3.325 -5.363 1.00 86.44 90 PHE A N 1
ATOM 694 C CA . PHE A 1 90 ? 32.613 -4.718 -5.771 1.00 86.44 90 PHE A CA 1
ATOM 695 C C . PHE A 1 90 ? 33.388 -5.556 -4.743 1.00 86.44 90 PHE A C 1
ATOM 697 O O . PHE A 1 90 ? 34.381 -5.069 -4.186 1.00 86.44 90 PHE A O 1
ATOM 704 N N . PRO A 1 91 ? 32.971 -6.806 -4.467 1.00 84.19 91 PRO A N 1
ATOM 705 C CA . PRO A 1 91 ? 33.820 -7.746 -3.738 1.00 84.19 91 PRO A CA 1
ATOM 706 C C . PRO A 1 91 ? 35.150 -7.960 -4.491 1.00 84.19 91 PRO A C 1
ATOM 708 O O . PRO A 1 91 ? 35.232 -7.635 -5.677 1.00 84.19 91 PRO A O 1
ATOM 711 N N . PRO A 1 92 ? 36.199 -8.520 -3.854 1.00 88.94 92 PRO A N 1
ATOM 712 C CA . PRO A 1 92 ? 37.423 -8.887 -4.561 1.00 88.94 92 PRO A CA 1
ATOM 713 C C . PRO A 1 92 ? 37.119 -9.875 -5.692 1.00 88.94 92 PRO A C 1
ATOM 715 O O . PRO A 1 92 ? 36.920 -11.061 -5.444 1.00 88.94 92 PRO A O 1
ATOM 718 N N . VAL A 1 93 ? 37.056 -9.369 -6.923 1.00 92.56 93 VAL A N 1
ATOM 719 C CA . VAL A 1 93 ? 36.633 -10.121 -8.107 1.00 92.56 93 VAL A CA 1
ATOM 720 C C . VAL A 1 93 ? 37.325 -9.591 -9.363 1.00 92.56 93 VAL A C 1
ATOM 722 O O . VAL A 1 93 ? 37.686 -8.410 -9.450 1.00 92.56 93 VAL A O 1
ATOM 725 N N . LEU A 1 94 ? 37.516 -10.469 -10.345 1.00 94.69 94 LEU A N 1
ATOM 726 C CA . LEU A 1 94 ? 37.764 -10.075 -11.726 1.00 94.69 94 LEU A CA 1
ATOM 727 C C . LEU A 1 94 ? 36.399 -9.887 -12.392 1.00 94.69 94 LEU A C 1
ATOM 729 O O . LEU A 1 94 ? 35.612 -10.815 -12.430 1.00 94.69 94 LEU A O 1
ATOM 733 N N . ARG A 1 95 ? 36.082 -8.701 -12.900 1.00 95.12 95 ARG A N 1
ATOM 734 C CA . ARG A 1 95 ? 34.795 -8.456 -13.573 1.00 95.12 95 ARG A CA 1
ATOM 735 C C . ARG A 1 95 ? 35.041 -8.177 -15.043 1.00 95.12 95 ARG A C 1
ATOM 737 O O . ARG A 1 95 ? 35.996 -7.477 -15.366 1.00 95.12 95 ARG A O 1
ATOM 744 N N . VAL A 1 96 ? 34.191 -8.687 -15.924 1.00 95.88 96 VAL A N 1
ATOM 745 C CA . VAL A 1 96 ? 34.162 -8.286 -17.334 1.00 95.88 96 VAL A CA 1
ATOM 746 C C . VAL A 1 96 ? 32.843 -7.586 -17.621 1.00 95.88 96 VAL A C 1
ATOM 748 O O . VAL A 1 96 ? 31.801 -8.050 -17.186 1.00 95.88 96 VAL A O 1
ATOM 751 N N . GLU A 1 97 ? 32.902 -6.469 -18.333 1.00 94.62 97 GLU A N 1
ATOM 752 C CA . GLU A 1 97 ? 31.737 -5.698 -18.761 1.00 94.62 97 GLU A CA 1
ATOM 753 C C . GLU A 1 97 ? 31.824 -5.445 -20.264 1.00 94.62 97 GLU A C 1
ATOM 755 O O . GLU A 1 97 ? 32.891 -5.120 -20.798 1.00 94.62 97 GLU A O 1
ATOM 760 N N . GLY A 1 98 ? 30.698 -5.597 -20.948 1.00 92.81 98 GLY A N 1
ATOM 761 C CA . GLY A 1 98 ? 30.577 -5.391 -22.377 1.00 92.81 98 GLY A CA 1
ATOM 762 C C . GLY A 1 98 ? 29.831 -4.105 -22.723 1.00 92.81 98 GLY A C 1
ATOM 763 O O . GLY A 1 98 ? 28.874 -3.719 -22.064 1.00 92.81 98 GLY A O 1
ATOM 764 N N . SER A 1 99 ? 30.241 -3.440 -23.801 1.00 92.31 99 SER A N 1
ATOM 765 C CA . SER A 1 99 ? 29.541 -2.279 -24.348 1.00 92.31 99 SER A CA 1
ATOM 766 C C . SER A 1 99 ? 29.410 -2.387 -25.861 1.00 92.31 99 SER A C 1
ATOM 768 O O . SER A 1 99 ? 30.379 -2.692 -26.562 1.00 92.31 99 SER A O 1
ATOM 770 N N . ALA A 1 100 ? 28.207 -2.109 -26.359 1.00 91.81 100 ALA A N 1
ATOM 771 C CA . ALA A 1 100 ? 27.874 -2.046 -27.774 1.00 91.81 100 ALA A CA 1
ATOM 772 C C . ALA A 1 100 ? 26.842 -0.933 -28.021 1.00 91.81 100 ALA A C 1
ATOM 774 O O . ALA A 1 100 ? 26.068 -0.598 -27.121 1.00 91.81 100 ALA A O 1
ATOM 775 N N . PRO A 1 101 ? 26.784 -0.363 -29.235 1.00 91.81 101 PRO A N 1
ATOM 776 C CA . PRO A 1 101 ? 25.632 0.415 -29.668 1.00 91.81 101 PRO A CA 1
ATOM 777 C C . PRO A 1 101 ? 24.329 -0.375 -29.517 1.00 91.81 101 PRO A C 1
ATOM 779 O O . PRO A 1 101 ? 24.245 -1.527 -29.934 1.00 91.81 101 PRO A O 1
ATOM 782 N N . VAL A 1 102 ? 23.299 0.268 -28.967 1.00 90.56 102 VAL A N 1
ATOM 783 C CA . VAL A 1 102 ? 21.963 -0.331 -28.791 1.00 90.56 102 VAL A CA 1
ATOM 784 C C . VAL A 1 102 ? 21.294 -0.605 -30.142 1.00 90.56 102 VAL A C 1
ATOM 786 O O . VAL A 1 102 ? 20.621 -1.616 -30.318 1.00 90.56 102 VAL A O 1
ATOM 789 N N . ASN A 1 103 ? 21.534 0.261 -31.127 1.00 93.62 103 ASN A N 1
ATOM 790 C CA . ASN A 1 103 ? 20.979 0.165 -32.472 1.00 93.62 103 ASN A CA 1
ATOM 791 C C . ASN A 1 103 ? 22.078 0.228 -33.535 1.00 93.62 103 ASN A C 1
ATOM 793 O O . ASN A 1 103 ? 23.093 0.908 -33.358 1.00 93.62 103 ASN A O 1
ATOM 797 N N . ALA A 1 104 ? 21.858 -0.441 -34.667 1.00 93.75 104 ALA A N 1
ATOM 798 C CA . ALA A 1 104 ? 22.729 -0.339 -35.831 1.00 93.75 104 ALA A CA 1
ATOM 799 C C . ALA A 1 104 ? 21.961 -0.522 -37.144 1.00 93.75 104 ALA A C 1
ATOM 801 O O . ALA A 1 104 ? 21.049 -1.336 -37.249 1.00 93.75 104 ALA A O 1
ATOM 802 N N . LEU A 1 105 ? 22.367 0.203 -38.187 1.00 94.44 105 LEU A N 1
ATOM 803 C CA . LEU A 1 105 ? 21.816 0.016 -39.529 1.00 94.44 105 LEU A CA 1
ATOM 804 C C . LEU A 1 105 ? 22.502 -1.150 -40.250 1.00 94.44 105 LEU A C 1
ATOM 806 O O . LEU A 1 105 ? 23.672 -1.455 -40.012 1.00 94.44 105 LEU A O 1
ATOM 810 N N . SER A 1 106 ? 21.788 -1.768 -41.192 1.00 93.94 106 SER A N 1
ATOM 811 C CA . SER A 1 106 ? 22.366 -2.786 -42.074 1.00 93.94 106 SER A CA 1
ATOM 812 C C . SER A 1 106 ? 23.597 -2.242 -42.814 1.00 93.94 106 SER A C 1
ATOM 814 O O . SER A 1 106 ? 23.588 -1.123 -43.330 1.00 93.94 106 SER A O 1
ATOM 816 N N . GLY A 1 107 ? 24.675 -3.024 -42.847 1.00 93.56 107 GLY A N 1
ATOM 817 C CA . GLY A 1 107 ? 25.968 -2.645 -43.419 1.00 93.56 107 GLY A CA 1
ATOM 818 C C . GLY A 1 107 ? 26.849 -1.768 -42.521 1.00 93.56 107 GLY A C 1
ATOM 819 O O . GLY A 1 107 ? 27.997 -1.512 -42.888 1.00 93.56 107 GLY A O 1
ATOM 820 N N . ALA A 1 108 ? 26.365 -1.313 -41.360 1.00 95.00 108 ALA A N 1
ATOM 821 C CA . ALA A 1 108 ? 27.170 -0.526 -40.431 1.00 95.00 108 ALA A CA 1
ATOM 822 C C . ALA A 1 108 ? 28.265 -1.375 -39.763 1.00 95.00 108 ALA A C 1
ATOM 824 O O . ALA A 1 108 ? 28.111 -2.580 -39.551 1.00 95.00 108 ALA A O 1
ATOM 825 N N . ALA A 1 109 ? 29.374 -0.723 -39.409 1.00 94.81 109 ALA A N 1
ATOM 826 C CA . ALA A 1 109 ? 30.373 -1.292 -38.515 1.00 94.81 109 ALA A CA 1
ATOM 827 C C . ALA A 1 109 ? 29.898 -1.116 -37.067 1.00 94.81 109 ALA A C 1
ATOM 829 O O . ALA A 1 109 ? 29.672 0.008 -36.621 1.00 94.81 109 ALA A O 1
ATOM 830 N N . LEU A 1 110 ? 29.755 -2.226 -36.357 1.00 94.69 110 LEU A N 1
ATOM 831 C CA . LEU A 1 110 ? 29.287 -2.310 -34.986 1.00 94.69 110 LEU A CA 1
ATOM 832 C C . LEU A 1 110 ? 30.477 -2.607 -34.060 1.00 94.69 110 LEU A C 1
ATOM 834 O O . LEU A 1 110 ? 30.980 -3.737 -34.066 1.00 94.69 110 LEU A O 1
ATOM 838 N N . PRO A 1 111 ? 30.982 -1.603 -33.320 1.00 95.19 111 PRO A N 1
ATOM 839 C CA . PRO A 1 111 ? 32.055 -1.799 -32.359 1.00 95.19 111 PRO A CA 1
ATOM 840 C C . PRO A 1 111 ? 31.529 -2.405 -31.054 1.00 95.19 111 PRO A C 1
ATOM 842 O O . PRO A 1 111 ? 30.516 -1.965 -30.518 1.00 95.19 111 PRO A O 1
ATOM 845 N N . TYR A 1 112 ? 32.281 -3.360 -30.526 1.00 94.44 112 TYR A N 1
ATOM 846 C CA . TYR A 1 112 ? 32.153 -3.902 -29.182 1.00 94.44 112 TYR A CA 1
ATOM 847 C C . TYR A 1 112 ? 33.403 -3.544 -28.383 1.00 94.44 112 TYR A C 1
ATOM 849 O O . TYR A 1 112 ? 34.525 -3.713 -28.874 1.00 94.44 112 TYR A O 1
ATOM 857 N N . THR A 1 113 ? 33.206 -3.112 -27.143 1.00 95.88 113 THR A N 1
ATOM 858 C CA . THR A 1 113 ? 34.277 -2.895 -26.168 1.00 95.88 113 THR A CA 1
ATOM 859 C C . THR A 1 113 ? 34.036 -3.812 -24.982 1.00 95.88 113 THR A C 1
ATOM 861 O O . THR A 1 113 ? 32.987 -3.724 -24.353 1.00 95.88 113 THR A O 1
ATOM 864 N N . LEU A 1 114 ? 35.002 -4.671 -24.664 1.00 96.81 114 LEU A N 1
ATOM 865 C CA . LEU A 1 114 ? 34.967 -5.514 -23.470 1.00 96.81 114 LEU A CA 1
ATOM 866 C C . LEU A 1 114 ? 36.011 -4.998 -22.491 1.00 96.81 114 LEU A C 1
ATOM 868 O O . LEU A 1 114 ? 37.193 -4.949 -22.832 1.00 96.81 114 LEU A O 1
ATOM 872 N N . THR A 1 115 ? 35.586 -4.600 -21.300 1.00 97.31 115 THR A N 1
ATOM 873 C CA . THR A 1 115 ? 36.453 -4.046 -20.260 1.00 97.31 115 THR A CA 1
ATOM 874 C C . THR A 1 115 ? 36.555 -5.023 -19.105 1.00 97.31 115 THR A C 1
ATOM 876 O O . THR A 1 115 ? 35.548 -5.443 -18.549 1.00 97.31 115 THR A O 1
ATOM 879 N N . VAL A 1 116 ? 37.782 -5.379 -18.736 1.00 97.44 116 VAL A N 1
ATOM 880 C CA . VAL A 1 116 ? 38.067 -6.217 -17.573 1.00 97.44 116 VAL A CA 1
ATOM 881 C C . VAL A 1 116 ? 38.538 -5.332 -16.432 1.00 97.44 116 VAL A C 1
ATOM 883 O O . VAL A 1 116 ? 39.457 -4.530 -16.605 1.00 97.44 116 VAL A O 1
ATOM 886 N N . HIS A 1 117 ? 37.926 -5.494 -15.267 1.00 97.00 117 HIS A N 1
ATOM 887 C CA . HIS A 1 117 ? 38.212 -4.761 -14.045 1.00 97.00 117 HIS A CA 1
ATOM 888 C C . HIS A 1 117 ? 38.830 -5.687 -13.003 1.00 97.00 117 HIS A C 1
ATOM 890 O O . HIS A 1 117 ? 38.363 -6.804 -12.778 1.00 97.00 117 HIS A O 1
ATOM 896 N N . ASN A 1 118 ? 39.877 -5.200 -12.343 1.00 96.44 118 ASN A N 1
ATOM 897 C CA . ASN A 1 118 ? 40.489 -5.861 -11.205 1.00 96.44 118 ASN A CA 1
ATOM 898 C C . ASN A 1 118 ? 40.025 -5.185 -9.912 1.00 96.44 118 ASN A C 1
ATOM 900 O O . ASN A 1 118 ? 40.560 -4.142 -9.538 1.00 96.44 118 ASN A O 1
ATOM 904 N N . HIS A 1 119 ? 39.065 -5.787 -9.212 1.00 93.38 119 HIS A N 1
ATOM 905 C CA . HIS A 1 119 ? 38.588 -5.294 -7.915 1.00 93.38 119 HIS A CA 1
ATOM 906 C C . HIS A 1 119 ? 39.323 -5.930 -6.724 1.00 93.38 119 HIS A C 1
ATOM 908 O O . HIS A 1 119 ? 38.852 -5.858 -5.593 1.00 93.38 119 HIS A O 1
ATOM 914 N N . THR A 1 120 ? 40.483 -6.552 -6.955 1.00 92.19 120 THR A N 1
ATOM 915 C CA . THR A 1 120 ? 41.309 -7.169 -5.909 1.00 92.19 120 THR A CA 1
ATOM 916 C C . THR A 1 120 ? 42.505 -6.295 -5.519 1.00 92.19 120 THR A C 1
ATOM 918 O O . THR A 1 120 ? 42.871 -5.350 -6.222 1.00 92.19 120 THR A O 1
ATOM 921 N N . ASP A 1 121 ? 43.158 -6.650 -4.408 1.00 92.44 121 ASP A N 1
ATOM 922 C CA . ASP A 1 121 ? 44.382 -5.995 -3.923 1.00 92.44 121 ASP A CA 1
ATOM 923 C C . ASP A 1 121 ? 45.665 -6.472 -4.641 1.00 92.44 121 ASP A C 1
ATOM 925 O O . ASP A 1 121 ? 46.749 -5.920 -4.423 1.00 92.44 121 ASP A O 1
ATOM 929 N N . GLY A 1 122 ? 45.573 -7.510 -5.481 1.00 94.75 122 GLY A N 1
ATOM 930 C CA . GLY A 1 122 ? 46.692 -8.095 -6.226 1.00 94.75 122 GLY A CA 1
ATOM 931 C C . GLY A 1 122 ? 46.608 -7.794 -7.726 1.00 94.75 122 GLY A C 1
ATOM 932 O O . GLY A 1 122 ? 45.520 -7.553 -8.237 1.00 94.75 122 GLY A O 1
ATOM 933 N N . PRO A 1 123 ? 47.731 -7.753 -8.466 1.00 96.62 123 PRO A N 1
ATOM 934 C CA . PRO A 1 123 ? 47.673 -7.646 -9.919 1.00 96.62 123 PRO A CA 1
ATOM 935 C C . PRO A 1 123 ? 47.162 -8.958 -10.523 1.00 96.62 123 PRO A C 1
ATOM 937 O O . PRO A 1 123 ? 47.477 -10.032 -10.016 1.00 96.62 123 PRO A O 1
ATOM 940 N N . PHE A 1 124 ? 46.464 -8.861 -11.651 1.00 97.56 124 PHE A N 1
ATOM 941 C CA . PHE A 1 124 ? 46.228 -10.007 -12.522 1.00 97.56 124 PHE A CA 1
ATOM 942 C C . PHE A 1 124 ? 47.270 -10.050 -13.628 1.00 97.56 124 PHE A C 1
ATOM 944 O O . PHE A 1 124 ? 47.666 -9.000 -14.146 1.00 97.56 124 PHE A O 1
ATOM 951 N N . THR A 1 125 ? 47.714 -11.249 -13.988 1.00 96.69 125 THR A N 1
ATOM 952 C CA . THR A 1 125 ? 48.641 -11.489 -15.096 1.00 96.69 125 THR A CA 1
ATOM 953 C C . THR A 1 125 ? 48.075 -12.511 -16.073 1.00 96.69 125 THR A C 1
ATOM 955 O O . THR A 1 125 ? 47.259 -13.358 -15.705 1.00 96.69 125 THR A O 1
ATOM 958 N N . ASP A 1 126 ? 48.486 -12.396 -17.339 1.00 96.00 126 ASP A N 1
ATOM 959 C CA . ASP A 1 126 ? 48.008 -13.246 -18.437 1.00 96.00 126 ASP A CA 1
ATOM 960 C C . ASP A 1 126 ? 46.470 -13.305 -18.501 1.00 96.00 126 ASP A C 1
ATOM 962 O O . ASP A 1 126 ? 45.868 -14.375 -18.603 1.00 96.00 126 ASP A O 1
ATOM 966 N N . VAL A 1 127 ? 45.826 -12.135 -18.409 1.00 97.25 127 VAL A N 1
ATOM 967 C CA . VAL A 1 127 ? 44.364 -12.023 -18.399 1.00 97.25 127 VAL A CA 1
ATOM 968 C C . VAL A 1 127 ? 43.841 -12.364 -19.784 1.00 97.25 127 VAL A C 1
ATOM 970 O O . VAL A 1 127 ? 44.090 -11.648 -20.756 1.00 97.25 127 VAL A O 1
ATOM 973 N N . VAL A 1 128 ? 43.114 -13.464 -19.887 1.00 97.75 128 VAL A N 1
ATOM 974 C CA . VAL A 1 128 ? 42.493 -13.901 -21.129 1.00 97.75 128 VAL A CA 1
ATOM 975 C C . VAL A 1 128 ? 41.103 -13.299 -21.217 1.00 97.75 128 VAL A C 1
ATOM 977 O O . VAL A 1 128 ? 40.347 -13.351 -20.252 1.00 97.75 128 VAL A O 1
ATOM 980 N N . VAL A 1 129 ? 40.766 -12.765 -22.389 1.00 97.69 129 VAL A N 1
ATOM 981 C CA . VAL A 1 129 ? 39.410 -12.313 -22.717 1.00 97.69 129 VAL A CA 1
ATOM 982 C C . VAL A 1 129 ? 38.937 -13.069 -23.945 1.00 97.69 129 VAL A C 1
ATOM 984 O O . VAL A 1 129 ? 39.695 -13.215 -24.906 1.00 97.69 129 VAL A O 1
ATOM 987 N N . THR A 1 130 ? 37.698 -13.542 -23.917 1.00 97.31 130 THR A N 1
ATOM 988 C CA . THR A 1 130 ? 37.051 -14.248 -25.030 1.00 97.31 130 THR A CA 1
ATOM 989 C C . THR A 1 130 ? 35.701 -13.634 -25.350 1.00 97.31 130 THR A C 1
ATOM 991 O O . THR A 1 130 ? 35.030 -13.131 -24.451 1.00 97.31 130 THR A O 1
ATOM 994 N N . ALA A 1 131 ? 35.311 -13.690 -26.619 1.00 96.62 131 ALA A N 1
ATOM 995 C CA . ALA A 1 131 ? 34.003 -13.272 -27.096 1.00 96.62 131 ALA A CA 1
ATOM 996 C C . ALA A 1 131 ? 33.523 -14.214 -28.200 1.00 96.62 131 ALA A C 1
ATOM 998 O O . ALA A 1 131 ? 34.204 -14.379 -29.218 1.00 96.62 131 ALA A O 1
ATOM 999 N N . THR A 1 132 ? 32.342 -14.794 -28.026 1.00 96.19 132 THR A N 1
ATOM 1000 C CA . THR A 1 132 ? 31.686 -15.587 -29.067 1.00 96.19 132 THR A CA 1
ATOM 1001 C C . THR A 1 132 ? 31.141 -14.640 -30.128 1.00 96.19 132 THR A C 1
ATOM 1003 O O . THR A 1 132 ? 30.396 -13.715 -29.811 1.00 96.19 132 THR A O 1
ATOM 1006 N N . LEU A 1 133 ? 31.517 -14.838 -31.392 1.00 93.38 133 LEU A N 1
ATOM 1007 C CA . LEU A 1 133 ? 31.033 -14.012 -32.495 1.00 93.38 133 LEU A CA 1
ATOM 1008 C C . LEU A 1 133 ? 29.520 -14.177 -32.677 1.00 93.38 133 LEU A C 1
ATOM 1010 O O . LEU A 1 133 ? 28.997 -15.273 -32.457 1.00 93.38 133 LEU A O 1
ATOM 1014 N N . PRO A 1 134 ? 28.821 -13.128 -33.147 1.00 91.75 134 PRO A N 1
ATOM 1015 C CA . PRO A 1 134 ? 27.404 -13.236 -33.449 1.00 91.75 134 PRO A CA 1
ATOM 1016 C C . PRO A 1 134 ? 27.125 -14.390 -34.425 1.00 91.75 134 PRO A C 1
ATOM 1018 O O . PRO A 1 134 ? 27.751 -14.443 -35.490 1.00 91.75 134 PRO A O 1
ATOM 1021 N N . PRO A 1 135 ? 26.202 -15.311 -34.094 1.00 87.88 135 PRO A N 1
ATOM 1022 C CA . PRO A 1 135 ? 25.912 -16.471 -34.936 1.00 87.88 135 PRO A CA 1
ATOM 1023 C C . PRO A 1 135 ? 25.142 -16.089 -36.206 1.00 87.88 135 PRO A C 1
ATOM 1025 O O . PRO A 1 135 ? 25.233 -16.775 -37.223 1.00 87.88 135 PRO A O 1
ATOM 1028 N N . GLU A 1 136 ? 24.399 -14.982 -36.153 1.00 91.75 136 GLU A N 1
ATOM 1029 C CA . GLU A 1 136 ? 23.545 -14.487 -37.224 1.00 91.75 136 GLU A CA 1
ATOM 1030 C C . GLU A 1 136 ? 23.668 -12.967 -37.367 1.00 91.75 136 GLU A C 1
ATOM 1032 O O . GLU A 1 136 ? 24.150 -12.265 -36.477 1.00 91.75 136 GLU A O 1
ATOM 1037 N N . ASN A 1 137 ? 23.222 -12.455 -38.516 1.00 94.12 137 ASN A N 1
ATOM 1038 C CA . ASN A 1 137 ? 23.092 -11.030 -38.832 1.00 94.12 137 ASN A CA 1
ATOM 1039 C C . ASN A 1 137 ? 24.359 -10.168 -38.737 1.00 94.12 137 ASN A C 1
ATOM 1041 O O . ASN A 1 137 ? 24.283 -8.958 -38.961 1.00 94.12 137 ASN A O 1
ATOM 1045 N N . ALA A 1 138 ? 25.530 -10.751 -38.498 1.00 94.31 138 ALA A N 1
ATOM 1046 C CA . ALA A 1 138 ? 26.792 -10.034 -38.486 1.00 94.31 138 ALA A CA 1
ATOM 1047 C C . ALA A 1 138 ? 27.965 -10.894 -38.961 1.00 94.31 138 ALA A C 1
ATOM 1049 O O . ALA A 1 138 ? 27.928 -12.121 -38.947 1.00 94.31 138 ALA A O 1
ATOM 1050 N N . MET A 1 139 ? 29.016 -10.221 -39.419 1.00 93.75 139 MET A N 1
ATOM 1051 C CA . MET A 1 139 ? 30.281 -10.839 -39.807 1.00 93.75 139 MET A CA 1
ATOM 1052 C C . MET A 1 139 ? 31.441 -10.095 -39.159 1.00 93.75 139 MET A C 1
ATOM 1054 O O . MET A 1 139 ? 31.440 -8.868 -39.118 1.00 93.75 139 MET A O 1
ATOM 1058 N N . LEU A 1 140 ? 32.457 -10.820 -38.695 1.00 93.94 140 LEU A N 1
ATOM 1059 C CA . LEU A 1 140 ? 33.670 -10.222 -38.138 1.00 93.94 140 LEU A CA 1
ATOM 1060 C C . LEU A 1 140 ? 34.342 -9.278 -39.153 1.00 93.94 140 LEU A C 1
ATOM 1062 O O . LEU A 1 140 ? 34.685 -9.694 -40.259 1.00 93.94 140 LEU A O 1
ATOM 1066 N N . ALA A 1 141 ? 34.558 -8.024 -38.751 1.00 93.12 141 ALA A N 1
ATOM 1067 C CA . ALA A 1 141 ? 35.199 -6.984 -39.558 1.00 93.12 141 ALA A CA 1
ATOM 1068 C C . ALA A 1 141 ? 36.598 -6.609 -39.038 1.00 93.12 141 ALA A C 1
ATOM 1070 O O . ALA A 1 141 ? 37.480 -6.263 -39.823 1.00 93.12 141 ALA A O 1
ATOM 1071 N N . GLY A 1 142 ? 36.824 -6.706 -37.726 1.00 92.56 142 GLY A N 1
ATOM 1072 C CA . GLY A 1 142 ? 38.115 -6.457 -37.084 1.00 92.56 142 GLY A CA 1
ATOM 1073 C C . GLY A 1 142 ? 38.102 -6.883 -35.617 1.00 92.56 142 GLY A C 1
ATOM 1074 O O . GLY A 1 142 ? 37.036 -7.008 -35.029 1.00 92.56 142 GLY A O 1
ATOM 1075 N N . MET A 1 143 ? 39.272 -7.122 -35.023 1.00 91.69 143 MET A N 1
ATOM 1076 C CA . MET A 1 143 ? 39.397 -7.672 -33.659 1.00 91.69 143 MET A CA 1
ATOM 1077 C C . MET A 1 143 ? 40.393 -6.915 -32.767 1.00 91.69 143 MET A C 1
ATOM 1079 O O . MET A 1 143 ? 40.943 -7.485 -31.830 1.00 91.69 143 MET A O 1
ATOM 1083 N N . GLY A 1 144 ? 40.654 -5.640 -33.074 1.00 84.19 144 GLY A N 1
ATOM 1084 C CA . GLY A 1 144 ? 41.644 -4.841 -32.347 1.00 84.19 144 GLY A CA 1
ATOM 1085 C C . GLY A 1 144 ? 43.077 -5.379 -32.483 1.00 84.19 144 GLY A C 1
ATOM 1086 O O . GLY A 1 144 ? 43.349 -6.268 -33.292 1.00 84.19 144 GLY A O 1
ATOM 1087 N N . GLU A 1 145 ? 44.006 -4.806 -31.719 1.00 80.88 145 GLU A N 1
ATOM 1088 C CA . GLU A 1 145 ? 45.382 -5.313 -31.621 1.00 80.88 145 GLU A CA 1
ATOM 1089 C C . GLU A 1 145 ? 45.411 -6.615 -30.795 1.00 80.88 145 GLU A C 1
ATOM 1091 O O . GLU A 1 145 ? 44.634 -6.777 -29.856 1.00 80.88 145 GLU A O 1
ATOM 1096 N N . ASP A 1 146 ? 46.276 -7.560 -31.179 1.00 82.31 146 ASP A N 1
ATOM 1097 C CA . ASP A 1 146 ? 46.525 -8.845 -30.496 1.00 82.31 146 ASP A CA 1
ATOM 1098 C C . ASP A 1 146 ? 45.330 -9.814 -30.344 1.00 82.31 146 ASP A C 1
ATOM 1100 O O . ASP A 1 146 ? 45.454 -10.865 -29.710 1.00 82.31 146 ASP A O 1
ATOM 1104 N N . GLY A 1 147 ? 44.189 -9.518 -30.973 1.00 89.19 147 GLY A N 1
ATOM 1105 C CA . GLY A 1 147 ? 43.062 -10.443 -31.085 1.00 89.19 147 GLY A CA 1
ATOM 1106 C C . GLY A 1 147 ? 43.342 -11.588 -32.059 1.00 89.19 147 GLY A C 1
ATOM 1107 O O . GLY A 1 147 ? 43.937 -11.401 -33.123 1.00 89.19 147 GLY A O 1
ATOM 1108 N N . THR A 1 148 ? 42.877 -12.789 -31.718 1.00 92.38 148 THR A N 1
ATOM 1109 C CA . THR A 1 148 ? 42.928 -13.969 -32.592 1.00 92.38 148 THR A CA 1
ATOM 1110 C C . THR A 1 148 ? 41.548 -14.600 -32.703 1.00 92.38 148 THR A C 1
ATOM 1112 O O . THR A 1 148 ? 40.882 -14.794 -31.694 1.00 92.38 148 THR A O 1
ATOM 1115 N N . ALA A 1 149 ? 41.110 -14.910 -33.925 1.00 90.06 149 ALA A N 1
ATOM 1116 C CA . ALA A 1 149 ? 39.805 -15.516 -34.177 1.00 90.06 149 ALA A CA 1
ATOM 1117 C C . ALA A 1 149 ? 39.953 -16.975 -34.624 1.00 90.06 149 ALA A C 1
ATOM 1119 O O . ALA A 1 149 ? 40.677 -17.262 -35.582 1.00 90.06 149 ALA A O 1
ATOM 1120 N N . ALA A 1 150 ? 39.251 -17.888 -33.957 1.00 89.94 150 ALA A N 1
ATOM 1121 C CA . ALA A 1 150 ? 39.195 -19.304 -34.305 1.00 89.94 150 ALA A CA 1
ATOM 1122 C C . ALA A 1 150 ? 37.834 -19.887 -33.902 1.00 89.94 150 ALA A C 1
ATOM 1124 O O . ALA A 1 150 ? 37.285 -19.514 -32.876 1.00 89.94 150 ALA A O 1
ATOM 1125 N N . GLU A 1 151 ? 37.285 -20.789 -34.722 1.00 86.25 151 GLU A N 1
ATOM 1126 C CA . GLU A 1 151 ? 36.069 -21.564 -34.397 1.00 86.25 151 GLU A CA 1
ATOM 1127 C C . GLU A 1 151 ? 34.838 -20.731 -33.966 1.00 86.25 151 GLU A C 1
ATOM 1129 O O . GLU A 1 151 ? 33.962 -21.232 -33.275 1.00 86.25 151 GLU A O 1
ATOM 1134 N N . GLY A 1 152 ? 34.731 -19.475 -34.421 1.00 89.44 152 GLY A N 1
ATOM 1135 C CA . GLY A 1 152 ? 33.610 -18.589 -34.075 1.00 89.44 152 GLY A CA 1
ATOM 1136 C C . GLY A 1 152 ? 33.808 -17.783 -32.787 1.00 89.44 152 GLY A C 1
ATOM 1137 O O . GLY A 1 152 ? 32.902 -17.066 -32.388 1.00 89.44 152 GLY A O 1
ATOM 1138 N N . GLU A 1 153 ? 34.985 -17.841 -32.170 1.00 94.50 153 GLU A N 1
ATOM 1139 C CA . GLU A 1 153 ? 35.357 -17.064 -30.987 1.00 94.50 153 GLU A CA 1
ATOM 1140 C C . GLU A 1 153 ? 36.534 -16.135 -31.313 1.00 94.50 153 GLU A C 1
ATOM 1142 O O . GLU A 1 153 ? 37.385 -16.447 -32.155 1.00 94.50 153 GLU A O 1
ATOM 1147 N N . VAL A 1 154 ? 36.593 -14.984 -30.643 1.00 96.31 154 VAL A N 1
ATOM 1148 C CA . VAL A 1 154 ? 37.758 -14.098 -30.629 1.00 96.31 154 VAL A CA 1
ATOM 1149 C C . VAL A 1 154 ? 38.380 -14.095 -29.243 1.00 96.31 154 VAL A C 1
ATOM 1151 O O . VAL A 1 154 ? 37.676 -13.978 -28.243 1.00 96.31 154 VAL A O 1
ATOM 1154 N N . ARG A 1 155 ? 39.707 -14.201 -29.194 1.00 96.88 155 ARG A N 1
ATOM 1155 C CA . ARG A 1 155 ? 40.495 -14.278 -27.969 1.00 96.88 155 ARG A CA 1
ATOM 1156 C C . ARG A 1 155 ? 41.601 -13.233 -27.943 1.00 96.88 155 ARG A C 1
ATOM 1158 O O . ARG A 1 155 ? 42.350 -13.102 -28.913 1.00 96.88 155 ARG A O 1
ATOM 1165 N N . TRP A 1 156 ? 41.755 -12.585 -26.793 1.00 97.19 156 TRP A N 1
ATOM 1166 C CA . TRP A 1 156 ? 42.843 -11.663 -26.465 1.00 97.19 156 TRP A CA 1
ATOM 1167 C C . TRP A 1 156 ? 43.608 -12.143 -25.230 1.00 97.19 156 TRP A C 1
ATOM 1169 O O . TRP A 1 156 ? 43.129 -12.970 -24.450 1.00 97.19 156 TRP A O 1
ATOM 1179 N N . THR A 1 157 ? 44.815 -11.616 -25.033 1.00 96.25 157 THR A N 1
ATOM 1180 C CA . THR A 1 157 ? 45.580 -11.795 -23.793 1.00 96.25 157 THR A CA 1
ATOM 1181 C C . THR A 1 157 ? 46.178 -10.460 -23.377 1.00 96.25 157 THR A C 1
ATOM 1183 O O . THR A 1 157 ? 47.007 -9.894 -24.084 1.00 96.25 157 THR A O 1
ATOM 1186 N N . ILE A 1 158 ? 45.738 -9.955 -22.230 1.00 96.06 158 ILE A N 1
ATOM 1187 C CA . ILE A 1 158 ? 46.210 -8.713 -21.628 1.00 96.06 158 ILE A CA 1
ATOM 1188 C C . ILE A 1 158 ? 47.337 -9.085 -20.652 1.00 96.06 158 ILE A C 1
ATOM 1190 O O . ILE A 1 158 ? 47.097 -9.859 -19.722 1.00 96.06 158 ILE A O 1
ATOM 1194 N N . PRO A 1 159 ? 48.563 -8.551 -20.817 1.00 95.75 159 PRO A N 1
ATOM 1195 C CA . PRO A 1 159 ? 49.712 -8.995 -20.026 1.00 95.75 159 PRO A CA 1
ATOM 1196 C C . PRO A 1 159 ? 49.525 -8.845 -18.514 1.00 95.75 159 PRO A C 1
ATOM 1198 O O . PRO A 1 159 ? 49.906 -9.731 -17.752 1.00 95.75 159 PRO A O 1
ATOM 1201 N N . SER A 1 160 ? 48.957 -7.720 -18.069 1.00 96.06 160 SER A N 1
ATOM 1202 C CA . SER A 1 160 ? 48.639 -7.507 -16.661 1.00 96.06 160 SER A CA 1
ATOM 1203 C C . SER A 1 160 ? 47.625 -6.385 -16.458 1.00 96.06 160 SER A C 1
ATOM 1205 O O . SER A 1 160 ? 47.631 -5.403 -17.201 1.00 96.06 160 SER A O 1
ATOM 1207 N N . ILE A 1 161 ? 46.800 -6.515 -15.417 1.00 97.62 161 ILE A N 1
ATOM 1208 C CA . ILE A 1 161 ? 45.916 -5.462 -14.908 1.00 97.62 161 ILE A CA 1
ATOM 1209 C C . ILE A 1 161 ? 46.284 -5.199 -13.436 1.00 97.62 161 ILE A C 1
ATOM 1211 O O . ILE A 1 161 ? 46.188 -6.118 -12.615 1.00 97.62 161 ILE A O 1
ATOM 1215 N N . PRO A 1 162 ? 46.722 -3.980 -13.067 1.00 97.25 162 PRO A N 1
ATOM 1216 C CA . PRO A 1 162 ? 47.103 -3.671 -11.688 1.00 97.25 162 PRO A CA 1
ATOM 1217 C C . PRO A 1 162 ? 45.892 -3.704 -10.730 1.00 97.25 162 PRO A C 1
ATOM 1219 O O . PRO A 1 162 ? 44.757 -3.613 -11.202 1.00 97.25 162 PRO A O 1
ATOM 1222 N N . PRO A 1 163 ? 46.113 -3.792 -9.402 1.00 95.44 163 PRO A N 1
ATOM 1223 C CA . PRO A 1 163 ? 45.048 -3.698 -8.397 1.00 95.44 163 PRO A CA 1
ATOM 1224 C C . PRO A 1 163 ? 44.192 -2.442 -8.592 1.00 95.44 163 PRO A C 1
ATOM 1226 O O . PRO A 1 163 ? 44.740 -1.349 -8.770 1.00 95.44 163 PRO A O 1
ATOM 1229 N N . GLY A 1 164 ? 42.865 -2.585 -8.583 1.00 91.88 164 GLY A N 1
ATOM 1230 C CA . GLY A 1 164 ? 41.922 -1.487 -8.834 1.00 91.88 164 GLY A CA 1
ATOM 1231 C C . GLY A 1 164 ? 41.926 -0.937 -10.269 1.00 91.88 164 GLY A C 1
ATOM 1232 O O . GLY A 1 164 ? 41.254 0.056 -10.541 1.00 91.88 164 GLY A O 1
ATOM 1233 N N . GLY A 1 165 ? 42.714 -1.521 -11.177 1.00 95.81 165 GLY A N 1
ATOM 1234 C CA . GLY A 1 165 ? 42.825 -1.098 -12.570 1.00 95.81 165 GLY A CA 1
ATOM 1235 C C . GLY A 1 165 ? 41.808 -1.769 -13.491 1.00 95.81 165 GLY A C 1
ATOM 1236 O O . GLY A 1 165 ? 41.125 -2.722 -13.117 1.00 95.81 165 GLY A O 1
ATOM 1237 N N . SER A 1 166 ? 41.756 -1.302 -14.736 1.00 97.00 166 SER A N 1
ATOM 1238 C CA . SER A 1 166 ? 40.999 -1.942 -15.811 1.00 97.00 166 SER A CA 1
ATOM 1239 C C . SER A 1 166 ? 41.759 -1.909 -17.136 1.00 97.00 166 SER A C 1
ATOM 1241 O O . SER A 1 166 ? 42.698 -1.128 -17.315 1.00 97.00 166 SER A O 1
ATOM 1243 N N . ALA A 1 167 ? 41.368 -2.780 -18.062 1.00 96.88 167 ALA A N 1
ATOM 1244 C CA . ALA A 1 167 ? 41.872 -2.811 -19.430 1.00 96.88 167 ALA A CA 1
ATOM 1245 C C . ALA A 1 167 ? 40.759 -3.239 -20.393 1.00 96.88 167 ALA A C 1
ATOM 1247 O O . ALA A 1 167 ? 39.907 -4.043 -20.021 1.00 96.88 167 ALA A O 1
ATOM 1248 N N . SER A 1 168 ? 40.776 -2.727 -21.626 1.00 96.56 168 SER A N 1
ATOM 1249 C CA . SER A 1 168 ? 39.728 -3.008 -22.615 1.00 96.56 168 SER A CA 1
ATOM 1250 C C . SER A 1 168 ? 40.283 -3.628 -23.890 1.00 96.56 168 SER A C 1
ATOM 1252 O O . SER A 1 168 ? 41.350 -3.241 -24.372 1.00 96.56 168 SER A O 1
ATOM 1254 N N . VAL A 1 169 ? 39.512 -4.539 -24.474 1.00 96.81 169 VAL A N 1
ATOM 1255 C CA . VAL A 1 169 ? 39.727 -5.102 -25.811 1.00 96.81 169 VAL A CA 1
ATOM 1256 C C . VAL A 1 169 ? 38.557 -4.740 -26.718 1.00 96.81 169 VAL A C 1
ATOM 1258 O O . VAL A 1 169 ? 37.468 -4.410 -26.246 1.00 96.81 169 VAL A O 1
ATOM 1261 N N . HIS A 1 170 ? 38.796 -4.765 -28.027 1.00 95.19 170 HIS A N 1
ATOM 1262 C CA . HIS A 1 170 ? 37.844 -4.252 -29.005 1.00 95.19 170 HIS A CA 1
ATOM 1263 C C . HIS A 1 170 ? 37.596 -5.265 -30.116 1.00 95.19 170 HIS A C 1
ATOM 1265 O O . HIS A 1 170 ? 38.527 -5.839 -30.678 1.00 95.19 170 HIS A O 1
ATOM 1271 N N . LEU A 1 171 ? 36.331 -5.417 -30.478 1.00 94.44 171 LEU A N 1
ATOM 1272 C CA . LEU A 1 171 ? 35.855 -6.215 -31.598 1.00 94.44 171 LEU A CA 1
ATOM 1273 C C . LEU A 1 171 ? 35.008 -5.313 -32.494 1.00 94.44 171 LEU A C 1
ATOM 1275 O O . LEU A 1 171 ? 34.369 -4.374 -32.037 1.00 94.44 171 LEU A O 1
ATOM 1279 N N . THR A 1 172 ? 35.000 -5.555 -33.796 1.00 95.31 172 THR A N 1
ATOM 1280 C CA . THR A 1 172 ? 34.085 -4.882 -34.716 1.00 95.31 172 THR A CA 1
ATOM 1281 C C . THR A 1 172 ? 33.490 -5.909 -35.651 1.00 95.31 172 THR A C 1
ATOM 1283 O O . THR A 1 172 ? 34.214 -6.679 -36.286 1.00 95.31 172 THR A O 1
ATOM 1286 N N . VAL A 1 173 ? 32.168 -5.898 -35.767 1.00 95.38 173 VAL A N 1
ATOM 1287 C CA . VAL A 1 173 ? 31.439 -6.705 -36.746 1.00 95.38 173 VAL A CA 1
ATOM 1288 C C . VAL A 1 173 ? 30.756 -5.793 -37.757 1.00 95.38 173 VAL A C 1
ATOM 1290 O O . VAL A 1 173 ? 30.454 -4.642 -37.464 1.00 95.38 173 VAL A O 1
ATOM 1293 N N . THR A 1 174 ? 30.521 -6.273 -38.969 1.00 96.50 174 THR A N 1
ATOM 1294 C CA . THR A 1 174 ? 29.644 -5.613 -39.935 1.00 96.50 174 THR A CA 1
ATOM 1295 C C . THR A 1 174 ? 28.262 -6.232 -39.832 1.00 96.50 174 THR A C 1
ATOM 1297 O O . THR A 1 174 ? 28.133 -7.452 -39.927 1.00 96.50 174 THR A O 1
ATOM 1300 N N . VAL A 1 175 ? 27.235 -5.400 -39.673 1.00 96.25 175 VAL A N 1
ATOM 1301 C CA . VAL A 1 175 ? 25.836 -5.842 -39.683 1.00 96.25 175 VAL A CA 1
ATOM 1302 C C . VAL A 1 175 ? 25.475 -6.311 -41.092 1.00 96.25 175 VAL A C 1
ATOM 1304 O O . VAL A 1 175 ? 25.591 -5.554 -42.052 1.00 96.25 175 VAL A O 1
ATOM 1307 N N . THR A 1 176 ? 25.045 -7.560 -41.232 1.00 95.56 176 THR A N 1
ATOM 1308 C CA . THR A 1 176 ? 24.658 -8.168 -42.517 1.00 95.56 176 THR A CA 1
ATOM 1309 C C . THR A 1 176 ? 23.156 -8.403 -42.640 1.00 95.56 176 THR A C 1
ATOM 1311 O O . THR A 1 176 ? 22.646 -8.464 -43.758 1.00 95.56 176 THR A O 1
ATOM 1314 N N . GLY A 1 177 ? 22.442 -8.493 -41.514 1.00 91.12 177 GLY A N 1
ATOM 1315 C CA . GLY A 1 177 ? 20.985 -8.591 -41.490 1.00 91.12 177 GLY A CA 1
ATOM 1316 C C . GLY A 1 177 ? 20.304 -7.284 -41.906 1.00 91.12 177 GLY A C 1
ATOM 1317 O O . GLY A 1 177 ? 20.884 -6.200 -41.808 1.00 91.12 177 GLY A O 1
ATOM 1318 N N . SER A 1 178 ? 19.062 -7.381 -42.380 1.00 89.88 178 SER A N 1
ATOM 1319 C CA . SER A 1 178 ? 18.202 -6.226 -42.688 1.00 89.88 178 SER A CA 1
ATOM 1320 C C . SER A 1 178 ? 17.223 -5.877 -41.562 1.00 89.88 178 SER A C 1
ATOM 1322 O O . SER A 1 178 ? 16.621 -4.809 -41.598 1.00 89.88 178 SER A O 1
ATOM 1324 N N . SER A 1 179 ? 17.041 -6.782 -40.600 1.00 89.75 179 SER A N 1
ATOM 1325 C CA . SER A 1 179 ? 16.143 -6.676 -39.445 1.00 89.75 179 SER A CA 1
ATOM 1326 C C . SER A 1 179 ? 16.543 -7.719 -38.398 1.00 89.75 179 SER A C 1
ATOM 1328 O O . SER A 1 179 ? 17.241 -8.676 -38.735 1.00 89.75 179 SER A O 1
ATOM 1330 N N . GLY A 1 180 ? 16.057 -7.580 -37.166 1.00 89.12 180 GLY A N 1
ATOM 1331 C CA . GLY A 1 180 ? 16.342 -8.513 -36.072 1.00 89.12 180 GLY A CA 1
ATOM 1332 C C . GLY A 1 180 ? 17.466 -8.015 -35.169 1.00 89.12 180 GLY A C 1
ATOM 1333 O O . GLY A 1 180 ? 17.690 -6.811 -35.057 1.00 89.12 180 GLY A O 1
ATOM 1334 N N . VAL A 1 181 ? 18.161 -8.941 -34.516 1.00 91.56 181 VAL A N 1
ATOM 1335 C CA . VAL A 1 181 ? 19.171 -8.635 -33.497 1.00 91.56 181 VAL A CA 1
ATOM 1336 C C . VAL A 1 181 ? 20.539 -9.137 -33.949 1.00 91.56 181 VAL A C 1
ATOM 1338 O O . VAL A 1 181 ? 20.660 -10.212 -34.541 1.00 91.56 181 VAL A O 1
ATOM 1341 N N . VAL A 1 182 ? 21.575 -8.351 -33.665 1.00 93.69 182 VAL A N 1
ATOM 1342 C CA . VAL A 1 182 ? 22.965 -8.804 -33.621 1.00 93.69 182 VAL A CA 1
ATOM 1343 C C . VAL A 1 182 ? 23.313 -9.020 -32.155 1.00 93.69 182 VAL A C 1
ATOM 1345 O O . VAL A 1 182 ? 23.417 -8.062 -31.392 1.00 93.69 182 VAL A O 1
ATOM 1348 N N . SER A 1 183 ? 23.455 -10.281 -31.756 1.00 92.12 183 SER A N 1
ATOM 1349 C CA . SER A 1 183 ? 23.788 -10.654 -30.381 1.00 92.12 183 SER A CA 1
ATOM 1350 C C . SER A 1 183 ? 25.262 -11.031 -30.279 1.00 92.12 183 SER A C 1
ATOM 1352 O O . SER A 1 183 ? 25.752 -11.796 -31.109 1.00 92.12 183 SER A O 1
ATOM 1354 N N . LEU A 1 184 ? 25.955 -10.521 -29.261 1.00 93.44 184 LEU A N 1
ATOM 1355 C CA . LEU A 1 184 ? 27.194 -11.108 -28.757 1.00 93.44 184 LEU A CA 1
ATOM 1356 C C . LEU A 1 184 ? 26.802 -12.056 -27.609 1.00 93.44 184 LEU A C 1
ATOM 1358 O O . LEU A 1 184 ? 26.603 -11.587 -26.487 1.00 93.44 184 LEU A O 1
ATOM 1362 N N . PRO A 1 185 ? 26.624 -13.363 -27.877 1.00 91.56 185 PRO A N 1
ATOM 1363 C CA . PRO A 1 185 ? 25.895 -14.256 -26.974 1.00 91.56 185 PRO A CA 1
ATOM 1364 C C . PRO A 1 185 ? 26.658 -14.576 -25.689 1.00 91.56 185 PRO A C 1
ATOM 1366 O O . PRO A 1 185 ? 26.047 -14.924 -24.685 1.00 91.56 185 PRO A O 1
ATOM 1369 N N . SER A 1 186 ? 27.989 -14.491 -25.711 1.00 94.88 186 SER A N 1
ATOM 1370 C CA . SER A 1 186 ? 28.805 -14.640 -24.513 1.00 94.88 186 SER A CA 1
ATOM 1371 C C . SER A 1 186 ? 30.164 -13.972 -24.671 1.00 94.88 186 SER A C 1
ATOM 1373 O O . SER A 1 186 ? 30.763 -13.958 -25.752 1.00 94.88 186 SER A O 1
ATOM 1375 N N . TYR A 1 187 ? 30.664 -13.451 -23.560 1.00 96.69 187 TYR A N 1
ATOM 1376 C CA . TYR A 1 187 ? 32.040 -13.022 -23.389 1.00 96.69 187 TYR A CA 1
ATOM 1377 C C . TYR A 1 187 ? 32.493 -13.372 -21.977 1.00 96.69 187 TYR A C 1
ATOM 1379 O O . TYR A 1 187 ? 31.686 -13.437 -21.051 1.00 96.69 187 TYR A O 1
ATOM 1387 N N . ALA A 1 188 ? 33.785 -13.642 -21.832 1.00 97.56 188 ALA A N 1
ATOM 1388 C CA . ALA A 1 188 ? 34.352 -14.061 -20.561 1.00 97.56 188 ALA A CA 1
ATOM 1389 C C . ALA A 1 188 ? 35.758 -13.510 -20.367 1.00 97.56 188 ALA A C 1
ATOM 1391 O O . ALA A 1 188 ? 36.487 -13.309 -21.345 1.00 97.56 188 ALA A O 1
ATOM 1392 N N . ALA A 1 189 ? 36.157 -13.347 -19.109 1.00 97.75 189 ALA A N 1
ATOM 1393 C CA . ALA A 1 189 ? 37.535 -13.071 -18.742 1.00 97.75 189 ALA A CA 1
ATOM 1394 C C . ALA A 1 189 ? 37.999 -13.927 -17.557 1.00 97.75 189 ALA A C 1
ATOM 1396 O O . ALA A 1 189 ? 37.216 -14.286 -16.682 1.00 97.75 189 ALA A O 1
ATOM 1397 N N . TRP A 1 190 ? 39.285 -14.271 -17.546 1.00 98.06 190 TRP A N 1
ATOM 1398 C CA . TRP A 1 190 ? 39.945 -14.979 -16.445 1.00 98.06 190 TRP A CA 1
ATOM 1399 C C . TRP A 1 190 ? 41.443 -14.671 -16.444 1.00 98.06 190 TRP A C 1
ATOM 1401 O O . TRP A 1 190 ? 41.983 -14.156 -17.423 1.00 98.06 190 TRP A O 1
ATOM 1411 N N . ALA A 1 191 ? 42.132 -14.984 -15.352 1.00 97.38 191 ALA A N 1
ATOM 1412 C CA . ALA A 1 191 ? 43.556 -14.706 -15.176 1.00 97.38 191 ALA A CA 1
ATOM 1413 C C . ALA A 1 191 ? 44.287 -15.886 -14.525 1.00 97.38 191 ALA A C 1
ATOM 1415 O O . ALA A 1 191 ? 43.661 -16.805 -13.995 1.00 97.38 191 ALA A O 1
ATOM 1416 N N . SER A 1 192 ? 45.620 -15.846 -14.503 1.00 93.31 192 SER A N 1
ATOM 1417 C CA . SER A 1 192 ? 46.425 -16.856 -13.799 1.00 93.31 192 SER A CA 1
ATOM 1418 C C . SER A 1 192 ? 46.086 -16.942 -12.306 1.00 93.31 192 SER A C 1
ATOM 1420 O O . SER A 1 192 ? 46.041 -18.031 -11.734 1.00 93.31 192 SER A O 1
ATOM 1422 N N . GLU A 1 193 ? 45.823 -15.798 -11.674 1.00 95.69 193 GLU A N 1
ATOM 1423 C CA . GLU A 1 193 ? 45.449 -15.689 -10.262 1.00 95.69 193 GLU A CA 1
ATOM 1424 C C . GLU A 1 193 ? 43.934 -15.827 -10.025 1.00 95.69 193 GLU A C 1
ATOM 1426 O O . GLU A 1 193 ? 43.510 -15.968 -8.878 1.00 95.69 193 GLU A O 1
ATOM 1431 N N . TRP A 1 194 ? 43.126 -15.818 -11.092 1.00 95.31 194 TRP A N 1
ATOM 1432 C CA . TRP A 1 194 ? 41.668 -15.949 -11.050 1.00 95.31 194 TRP A CA 1
ATOM 1433 C C . TRP A 1 194 ? 41.183 -16.901 -12.154 1.00 95.31 194 TRP A C 1
ATOM 1435 O O . TRP A 1 194 ? 40.778 -16.450 -13.225 1.00 95.31 194 TRP A O 1
ATOM 1445 N N . PRO A 1 195 ? 41.258 -18.228 -11.939 1.00 93.44 195 PRO A N 1
ATOM 1446 C CA . PRO A 1 195 ? 40.962 -19.215 -12.978 1.00 93.4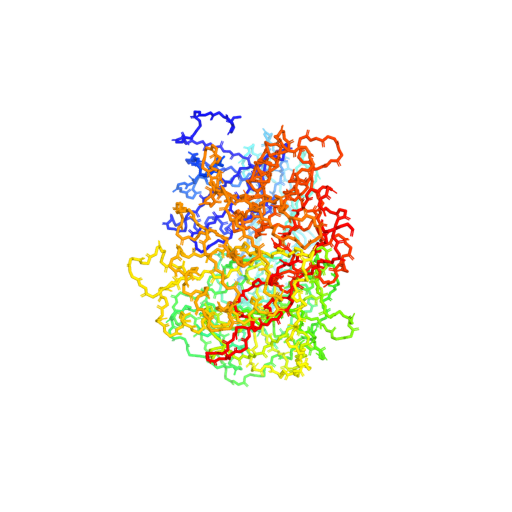4 195 PRO A CA 1
ATOM 1447 C C . PRO A 1 195 ? 39.461 -19.383 -13.262 1.00 93.44 195 PRO A C 1
ATOM 1449 O O . PRO A 1 195 ? 39.100 -20.096 -14.197 1.00 93.44 195 PRO A O 1
ATOM 1452 N N . THR A 1 196 ? 38.587 -18.777 -12.454 1.00 95.31 196 THR A N 1
ATOM 1453 C CA . THR A 1 196 ? 37.146 -18.730 -12.719 1.00 95.31 196 THR A CA 1
ATOM 1454 C C . THR A 1 196 ? 36.886 -17.868 -13.951 1.00 95.31 196 THR A C 1
ATOM 1456 O O . THR A 1 196 ? 37.453 -16.786 -14.083 1.00 95.31 196 THR A O 1
ATOM 1459 N N . HIS A 1 197 ? 36.042 -18.360 -14.857 1.00 95.94 197 HIS A N 1
ATOM 1460 C CA . HIS A 1 197 ? 35.620 -17.614 -16.036 1.00 95.94 197 HIS A CA 1
ATOM 1461 C C . HIS A 1 197 ? 34.466 -16.699 -15.654 1.00 95.94 197 HIS A C 1
ATOM 1463 O O . HIS A 1 197 ? 33.346 -17.160 -15.451 1.00 95.94 197 HIS A O 1
ATOM 1469 N N . GLU A 1 198 ? 34.768 -15.416 -15.557 1.00 96.19 198 GLU A N 1
ATOM 1470 C CA . GLU A 1 198 ? 33.807 -14.384 -15.202 1.00 96.19 198 GLU A CA 1
ATOM 1471 C C . GLU A 1 198 ? 33.104 -13.935 -16.478 1.00 96.19 198 GLU A C 1
ATOM 1473 O O . GLU A 1 198 ? 33.762 -13.672 -17.487 1.00 96.19 198 GLU A O 1
ATOM 1478 N N . THR A 1 199 ? 31.776 -13.900 -16.444 1.00 94.81 199 THR A N 1
ATOM 1479 C CA . THR A 1 199 ? 30.895 -13.590 -17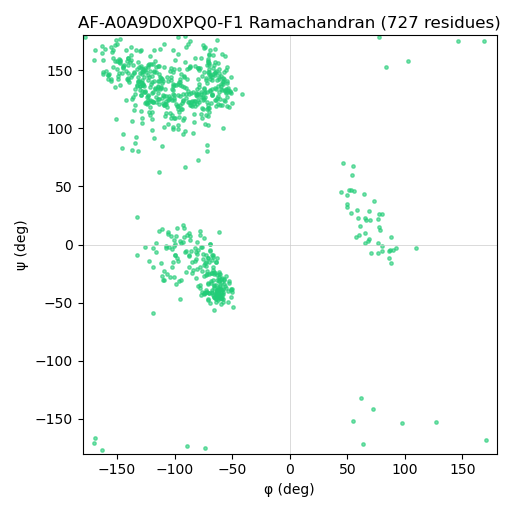.578 1.00 94.81 199 THR A CA 1
ATOM 1480 C C . THR A 1 199 ? 29.890 -12.522 -17.179 1.00 94.81 199 THR A C 1
ATOM 1482 O O . THR A 1 199 ? 29.701 -12.260 -15.995 1.00 94.81 199 THR A O 1
ATOM 1485 N N . ASP A 1 200 ? 29.205 -11.955 -18.161 1.00 89.69 200 ASP A N 1
ATOM 1486 C CA . ASP A 1 200 ? 28.162 -10.952 -17.961 1.00 89.69 200 ASP A CA 1
ATOM 1487 C C . ASP A 1 200 ? 27.083 -11.109 -19.056 1.00 89.69 200 ASP A C 1
ATOM 1489 O O . ASP A 1 200 ? 27.187 -12.014 -19.896 1.00 89.69 200 ASP A O 1
ATOM 1493 N N . LEU A 1 201 ? 26.014 -10.311 -19.003 1.00 84.50 201 LEU A N 1
ATOM 1494 C CA . LEU A 1 201 ? 24.840 -10.461 -19.863 1.00 84.50 201 LEU A CA 1
ATOM 1495 C C . LEU A 1 201 ? 25.189 -10.352 -21.360 1.00 84.50 201 LEU A C 1
ATOM 1497 O O . LEU A 1 201 ? 26.041 -9.550 -21.746 1.00 84.50 201 LEU A O 1
ATOM 1501 N N . PRO A 1 202 ? 24.509 -11.113 -22.239 1.00 89.38 202 PRO A N 1
ATOM 1502 C CA . PRO A 1 202 ? 24.679 -10.978 -23.681 1.00 89.38 202 PRO A CA 1
ATOM 1503 C C . PRO A 1 202 ? 24.455 -9.537 -24.154 1.00 89.38 202 PRO A C 1
ATOM 1505 O O . PRO A 1 202 ? 23.503 -8.877 -23.742 1.00 89.38 202 PRO A O 1
ATOM 1508 N N . LEU A 1 203 ? 25.284 -9.061 -25.087 1.00 90.62 203 LEU A N 1
ATOM 1509 C CA . LEU A 1 203 ? 25.088 -7.733 -25.674 1.00 90.62 203 LEU A CA 1
ATOM 1510 C C . LEU A 1 203 ? 24.155 -7.830 -26.874 1.00 90.62 203 LEU A C 1
ATOM 1512 O O . LEU A 1 203 ? 24.458 -8.534 -27.842 1.00 90.62 203 LEU A O 1
ATOM 1516 N N . LEU A 1 204 ? 23.055 -7.085 -26.834 1.00 91.62 204 LEU A N 1
ATOM 1517 C CA . LEU A 1 204 ? 22.076 -7.023 -27.914 1.00 91.62 204 LEU A CA 1
ATOM 1518 C C . LEU A 1 204 ? 22.170 -5.682 -28.645 1.00 91.62 204 LEU A C 1
ATOM 1520 O O . LEU A 1 204 ? 22.090 -4.616 -28.035 1.00 91.62 204 LEU A O 1
ATOM 1524 N N . THR A 1 205 ? 22.298 -5.749 -29.968 1.00 93.25 205 THR A N 1
ATOM 1525 C CA . THR A 1 205 ? 22.158 -4.598 -30.861 1.00 93.25 205 THR A CA 1
ATOM 1526 C C . THR A 1 205 ? 21.006 -4.842 -31.827 1.00 93.25 205 THR A C 1
ATOM 1528 O O . THR A 1 205 ? 21.024 -5.802 -32.600 1.00 93.25 205 THR A O 1
ATOM 1531 N N . PHE A 1 206 ? 20.020 -3.953 -31.834 1.00 94.25 206 PHE A N 1
ATOM 1532 C CA . PHE A 1 206 ? 18.837 -4.066 -32.686 1.00 94.25 206 PHE A CA 1
ATOM 1533 C C . PHE A 1 206 ? 19.082 -3.433 -34.054 1.00 94.25 206 PHE A C 1
ATOM 1535 O O . PHE A 1 206 ? 19.528 -2.287 -34.164 1.00 94.25 206 PHE A O 1
ATOM 1542 N N . ILE A 1 207 ? 18.784 -4.183 -35.115 1.00 94.00 207 ILE A N 1
ATOM 1543 C CA . ILE A 1 207 ? 18.954 -3.719 -36.490 1.00 94.00 207 ILE A CA 1
ATOM 1544 C C . ILE A 1 207 ? 17.817 -2.763 -36.837 1.00 94.00 207 ILE A C 1
ATOM 1546 O O . ILE A 1 207 ? 16.666 -3.180 -36.955 1.00 94.00 207 ILE A O 1
ATOM 1550 N N . GLY A 1 208 ? 18.153 -1.489 -37.029 1.00 93.00 208 GLY A N 1
ATOM 1551 C CA . GLY A 1 208 ? 17.198 -0.400 -37.219 1.00 93.00 208 GLY A CA 1
ATOM 1552 C C . GLY A 1 208 ? 17.452 0.745 -36.246 1.00 93.00 208 GLY A C 1
ATOM 1553 O O . GLY A 1 208 ? 18.584 0.955 -35.817 1.00 93.00 208 GLY A O 1
ATOM 1554 N N . GLU A 1 209 ? 16.396 1.488 -35.923 1.00 92.06 209 GLU A N 1
ATOM 1555 C CA . GLU A 1 209 ? 16.441 2.675 -35.051 1.00 92.06 209 GLU A CA 1
ATOM 1556 C C . GLU A 1 209 ? 15.628 2.494 -33.760 1.00 92.06 209 GLU A C 1
ATOM 1558 O O . GLU A 1 209 ? 15.542 3.414 -32.954 1.00 92.06 209 GLU A O 1
ATOM 1563 N N . THR A 1 210 ? 15.023 1.320 -33.564 1.00 94.25 210 THR A N 1
ATOM 1564 C CA . THR A 1 210 ? 14.100 1.043 -32.460 1.00 94.25 210 THR A CA 1
ATOM 1565 C C . THR A 1 210 ? 14.562 -0.144 -31.627 1.00 94.25 210 THR A C 1
ATOM 1567 O O . THR A 1 210 ? 15.107 -1.112 -32.161 1.00 94.25 210 THR A O 1
ATOM 1570 N N . VAL A 1 211 ? 14.300 -0.087 -30.329 1.00 95.19 211 VAL A N 1
ATOM 1571 C CA . VAL A 1 211 ? 14.449 -1.183 -29.370 1.00 95.19 211 VAL A CA 1
ATOM 1572 C C . VAL A 1 211 ? 13.063 -1.785 -29.121 1.00 95.19 211 VAL A C 1
ATOM 1574 O O . VAL A 1 211 ? 12.148 -1.021 -28.820 1.00 95.19 211 VAL A O 1
ATOM 1577 N N . PRO A 1 212 ? 12.854 -3.101 -29.275 1.00 95.25 212 PRO A N 1
ATOM 1578 C CA . PRO A 1 212 ? 11.583 -3.744 -28.936 1.00 95.25 212 PRO A CA 1
ATOM 1579 C C . PRO A 1 212 ? 11.236 -3.597 -27.450 1.00 95.25 212 PRO A C 1
ATOM 1581 O O . PRO A 1 212 ? 12.140 -3.617 -26.618 1.00 95.25 212 PRO A O 1
ATOM 1584 N N . ILE A 1 213 ? 9.946 -3.510 -27.112 1.00 97.25 213 ILE A N 1
ATOM 1585 C CA . ILE A 1 213 ? 9.505 -3.325 -25.717 1.00 97.25 213 ILE A CA 1
ATOM 1586 C C . ILE A 1 213 ? 9.989 -4.452 -24.789 1.00 97.25 213 ILE A C 1
ATOM 1588 O O . ILE A 1 213 ? 10.549 -4.136 -23.746 1.00 97.25 213 ILE A O 1
ATOM 1592 N N . TRP A 1 214 ? 9.911 -5.722 -25.201 1.00 95.44 214 TRP A N 1
ATOM 1593 C CA . TRP A 1 214 ? 10.457 -6.857 -24.434 1.00 95.44 214 TRP A CA 1
ATOM 1594 C C . TRP A 1 214 ? 11.924 -6.704 -24.040 1.00 95.44 214 TRP A C 1
ATOM 1596 O O . TRP A 1 214 ? 12.337 -7.174 -22.985 1.00 95.44 214 TRP A O 1
ATOM 1606 N N . ALA A 1 215 ? 12.726 -6.014 -24.856 1.00 94.00 215 ALA A N 1
ATOM 1607 C CA . ALA A 1 215 ? 14.118 -5.749 -24.528 1.00 94.00 215 ALA A CA 1
ATOM 1608 C C . ALA A 1 215 ? 14.252 -4.581 -23.551 1.00 94.00 215 ALA A C 1
ATOM 1610 O O . ALA A 1 215 ? 15.143 -4.599 -22.707 1.00 94.00 215 ALA A O 1
ATOM 1611 N N . VAL A 1 216 ? 13.389 -3.564 -23.679 1.00 95.75 216 VAL A N 1
ATOM 1612 C CA . VAL A 1 216 ? 13.314 -2.456 -22.718 1.00 95.75 216 VAL A CA 1
ATOM 1613 C C . VAL A 1 216 ? 12.949 -2.991 -21.339 1.00 95.75 216 VAL A C 1
ATOM 1615 O O . VAL A 1 216 ? 13.627 -2.625 -20.392 1.00 95.75 216 VAL A O 1
ATOM 1618 N N . GLN A 1 217 ? 11.952 -3.869 -21.243 1.00 95.12 217 GLN A N 1
ATOM 1619 C CA . GLN A 1 217 ? 11.5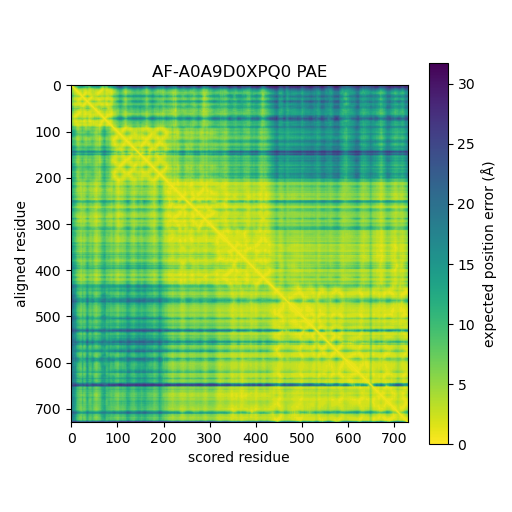66 -4.539 -20.000 1.00 95.12 217 GLN A CA 1
ATOM 1620 C C . GLN A 1 217 ? 12.679 -5.475 -19.503 1.00 95.12 217 GLN A C 1
ATOM 1622 O O . GLN A 1 217 ? 13.248 -5.281 -18.436 1.00 95.12 217 GLN A O 1
ATOM 1627 N N . GLY A 1 218 ? 13.098 -6.425 -20.342 1.00 93.06 218 GLY A N 1
ATOM 1628 C CA . GLY A 1 218 ? 14.050 -7.460 -19.952 1.00 93.06 218 GLY A CA 1
ATOM 1629 C C . GLY A 1 218 ? 13.406 -8.576 -19.112 1.00 93.06 218 GLY A C 1
ATOM 1630 O O . GLY A 1 218 ? 12.201 -8.565 -18.885 1.00 93.06 218 GLY A O 1
ATOM 1631 N N . PRO A 1 219 ? 14.193 -9.595 -18.718 1.00 90.56 219 PRO A N 1
ATOM 1632 C CA . PRO A 1 219 ? 13.681 -10.807 -18.070 1.00 90.56 219 PRO A CA 1
ATOM 1633 C C . PRO A 1 219 ? 13.660 -10.753 -16.529 1.00 90.56 219 PRO A C 1
ATOM 1635 O O . PRO A 1 219 ? 13.598 -11.795 -15.875 1.00 90.56 219 PRO A O 1
ATOM 1638 N N . GLY A 1 220 ? 13.820 -9.579 -15.924 1.00 90.56 220 GLY A N 1
ATOM 1639 C CA . GLY A 1 220 ? 13.825 -9.418 -14.470 1.00 90.56 220 GLY A CA 1
ATOM 1640 C C . GLY A 1 220 ? 13.318 -8.041 -14.064 1.00 90.56 220 GLY A C 1
ATOM 1641 O O . GLY A 1 220 ? 13.146 -7.197 -14.928 1.00 90.56 220 GLY A O 1
ATOM 1642 N N . PHE A 1 221 ? 13.199 -7.822 -12.751 1.00 89.69 221 PHE A N 1
ATOM 1643 C CA . PHE A 1 221 ? 12.564 -6.666 -12.083 1.00 89.69 221 PHE A CA 1
ATOM 1644 C C . PHE A 1 221 ? 13.169 -5.274 -12.341 1.00 89.69 221 PHE A C 1
ATOM 1646 O O . PHE A 1 221 ? 12.890 -4.332 -11.603 1.00 89.69 221 PHE A O 1
ATOM 1653 N N . SER A 1 222 ? 14.082 -5.137 -13.299 1.00 89.94 222 SER A N 1
ATOM 1654 C CA . SER A 1 222 ? 14.564 -3.837 -13.744 1.00 89.94 222 SER A CA 1
ATOM 1655 C C . SER A 1 222 ? 15.088 -3.921 -15.169 1.00 89.94 222 SER A C 1
ATOM 1657 O O . SER A 1 222 ? 15.814 -4.846 -15.549 1.00 89.94 222 SER A O 1
ATOM 1659 N N . SER A 1 223 ? 14.791 -2.871 -15.920 1.00 93.31 223 SER A N 1
ATOM 1660 C CA . SER A 1 223 ? 15.238 -2.665 -17.276 1.00 93.31 223 SER A CA 1
ATOM 1661 C C . SER A 1 223 ? 16.766 -2.730 -17.416 1.00 93.31 223 SER A C 1
ATOM 1663 O O . SER A 1 223 ? 17.494 -1.944 -16.792 1.00 93.31 223 SER A O 1
ATOM 1665 N N . PRO A 1 224 ? 17.296 -3.512 -18.379 1.00 90.25 224 PRO A N 1
ATOM 1666 C CA . PRO A 1 224 ? 18.710 -3.446 -18.759 1.00 90.25 224 PRO A CA 1
ATOM 1667 C C . PRO A 1 224 ? 19.088 -2.104 -19.417 1.00 90.25 224 PRO A C 1
ATOM 1669 O O . PRO A 1 224 ? 20.269 -1.805 -19.616 1.00 90.25 224 PRO A O 1
ATOM 1672 N N . TYR A 1 225 ? 18.097 -1.275 -19.758 1.00 92.38 225 TYR A N 1
ATOM 1673 C CA . TYR A 1 225 ? 18.263 0.054 -20.338 1.00 92.38 225 TYR A CA 1
ATOM 1674 C C . TYR A 1 225 ? 17.977 1.181 -19.342 1.00 92.38 225 TYR A C 1
ATOM 1676 O O . TYR A 1 225 ? 17.951 2.343 -19.757 1.00 92.38 225 TYR A O 1
ATOM 1684 N N . LYS A 1 226 ? 17.828 0.877 -18.045 1.00 91.56 226 LYS A N 1
ATOM 1685 C CA . LYS A 1 226 ? 17.638 1.855 -16.968 1.00 91.56 226 LYS A CA 1
ATOM 1686 C C . LYS A 1 226 ? 18.543 3.083 -17.142 1.00 91.56 226 LYS A C 1
ATOM 1688 O O . LYS A 1 226 ? 19.751 2.985 -17.378 1.00 91.56 226 LYS A O 1
ATOM 1693 N N . LEU A 1 227 ? 17.937 4.271 -17.071 1.00 91.81 227 LEU A N 1
ATOM 1694 C CA . LEU A 1 227 ? 18.556 5.591 -17.258 1.00 91.81 227 LEU A CA 1
ATOM 1695 C C . LEU A 1 227 ? 19.101 5.910 -18.664 1.00 91.81 227 LEU A C 1
ATOM 1697 O O . LEU A 1 227 ? 19.622 7.021 -18.854 1.00 91.81 227 LEU A O 1
ATOM 1701 N N . ARG A 1 228 ? 18.983 5.016 -19.652 1.00 91.81 228 ARG A N 1
ATOM 1702 C CA . ARG A 1 228 ? 19.387 5.258 -21.048 1.00 91.81 228 ARG A CA 1
ATOM 1703 C C . ARG A 1 228 ? 18.265 5.927 -21.838 1.00 91.81 228 ARG A C 1
ATOM 1705 O O . ARG A 1 228 ? 17.090 5.748 -21.545 1.00 91.81 228 ARG A O 1
ATOM 1712 N N . ASN A 1 229 ? 18.651 6.689 -22.861 1.00 94.81 229 ASN A N 1
ATOM 1713 C CA . ASN A 1 229 ? 17.711 7.164 -23.874 1.00 94.81 229 ASN A CA 1
ATOM 1714 C C . ASN A 1 229 ? 17.673 6.172 -25.033 1.00 94.81 229 ASN A C 1
ATOM 1716 O O . ASN A 1 229 ? 18.731 5.746 -25.504 1.00 94.81 229 ASN A O 1
ATOM 1720 N N . LEU A 1 230 ? 16.476 5.849 -25.503 1.00 96.56 230 LEU A N 1
ATOM 1721 C CA . LEU A 1 230 ? 16.250 4.980 -26.652 1.00 96.56 230 LEU A CA 1
ATOM 1722 C C . LEU A 1 230 ? 14.965 5.371 -27.376 1.00 96.56 230 LEU A C 1
ATOM 1724 O O . LEU A 1 230 ? 14.208 6.223 -26.915 1.00 96.56 230 LEU A O 1
ATOM 1728 N N . THR A 1 231 ? 14.737 4.743 -28.522 1.00 97.50 231 THR A N 1
ATOM 1729 C CA . THR A 1 231 ? 13.477 4.845 -29.253 1.00 97.50 231 THR A CA 1
ATOM 1730 C C . THR A 1 231 ? 12.836 3.468 -29.304 1.00 97.50 231 THR A C 1
ATOM 1732 O O . THR A 1 231 ? 13.518 2.491 -29.604 1.00 97.50 231 THR A O 1
ATOM 1735 N N . THR A 1 232 ? 11.539 3.371 -29.034 1.00 97.12 232 THR A N 1
ATOM 1736 C CA . THR A 1 232 ? 10.760 2.129 -29.141 1.00 97.12 232 THR A CA 1
ATOM 1737 C C . THR A 1 232 ? 9.482 2.358 -29.943 1.00 97.12 232 THR A C 1
ATOM 1739 O O . THR A 1 232 ? 9.118 3.496 -30.239 1.00 97.12 232 THR A O 1
ATOM 1742 N N . GLU A 1 233 ? 8.824 1.280 -30.353 1.00 96.25 233 GLU A N 1
ATOM 1743 C CA . GLU A 1 233 ? 7.543 1.324 -31.051 1.00 96.25 233 GLU A CA 1
ATOM 1744 C C . GLU A 1 233 ? 6.562 0.343 -30.421 1.00 96.25 233 GLU A C 1
ATOM 1746 O O . GLU A 1 233 ? 6.922 -0.790 -30.125 1.00 96.25 233 GLU A O 1
ATOM 1751 N N . GLY A 1 234 ? 5.301 0.748 -30.300 1.00 97.00 234 GLY A N 1
ATOM 1752 C CA . GLY A 1 234 ? 4.238 -0.100 -29.768 1.00 97.00 234 GLY A CA 1
ATOM 1753 C C . GLY A 1 234 ? 2.857 0.402 -30.169 1.00 97.00 234 GLY A C 1
ATOM 1754 O O . GLY A 1 234 ? 2.712 1.495 -30.716 1.00 97.00 234 GLY A O 1
ATOM 1755 N N . VAL A 1 235 ? 1.837 -0.419 -29.940 1.00 98.25 235 VAL A N 1
ATOM 1756 C CA . VAL A 1 235 ? 0.429 -0.050 -30.129 1.00 98.25 235 VAL A CA 1
ATOM 1757 C C . VAL A 1 235 ? -0.118 0.477 -28.813 1.00 98.25 235 VAL A C 1
ATOM 1759 O O . VAL A 1 235 ? 0.012 -0.198 -27.800 1.00 98.25 235 VAL A O 1
ATOM 1762 N N . VAL A 1 236 ? -0.753 1.646 -28.831 1.00 98.62 236 VAL A N 1
ATOM 1763 C CA . VAL A 1 236 ? -1.411 2.242 -27.666 1.00 98.62 236 VAL A CA 1
ATOM 1764 C C . VAL A 1 236 ? -2.563 1.345 -27.220 1.00 98.62 236 VAL A C 1
ATOM 1766 O O . VAL A 1 236 ? -3.506 1.109 -27.983 1.00 98.62 236 VAL A O 1
ATOM 1769 N N . THR A 1 237 ? -2.494 0.848 -25.987 1.00 98.25 237 THR A N 1
ATOM 1770 C CA . THR A 1 237 ? -3.473 -0.087 -25.411 1.00 98.25 237 THR A CA 1
ATOM 1771 C C . THR A 1 237 ? -4.420 0.574 -24.415 1.00 98.25 237 THR A C 1
ATOM 1773 O O . THR A 1 237 ? -5.570 0.155 -24.317 1.00 98.25 237 THR A O 1
ATOM 1776 N N . GLY A 1 238 ? -3.985 1.638 -23.739 1.00 97.81 238 GLY A N 1
ATOM 1777 C CA . GLY A 1 238 ? -4.793 2.402 -22.787 1.00 97.81 238 GLY A CA 1
ATOM 1778 C C . GLY A 1 238 ? -4.226 3.798 -22.561 1.00 97.81 238 GLY A C 1
ATOM 1779 O O . GLY A 1 238 ? -3.021 3.995 -22.667 1.00 97.81 238 GLY A O 1
ATOM 1780 N N . ILE A 1 239 ? -5.086 4.774 -22.272 1.00 97.88 239 ILE A N 1
ATOM 1781 C CA . ILE A 1 239 ? -4.705 6.178 -22.064 1.00 97.88 239 ILE A CA 1
ATOM 1782 C C . ILE A 1 239 ? -5.204 6.592 -20.682 1.00 97.88 239 ILE A C 1
ATOM 1784 O O . ILE A 1 239 ? -6.408 6.544 -20.442 1.00 97.88 239 ILE A O 1
ATOM 1788 N N . PHE A 1 240 ? -4.290 7.018 -19.808 1.00 96.81 240 PHE A N 1
ATOM 1789 C CA . PHE A 1 240 ? -4.564 7.328 -18.403 1.00 96.81 240 PHE A CA 1
ATOM 1790 C C . PHE A 1 240 ? -3.963 8.695 -18.041 1.00 96.81 240 PHE A C 1
ATOM 1792 O O . PHE A 1 240 ? -2.865 8.778 -17.484 1.00 96.81 240 PHE A O 1
ATOM 1799 N N . PRO A 1 241 ? -4.656 9.799 -18.380 1.00 93.88 241 PRO A N 1
ATOM 1800 C CA . PRO A 1 241 ? -4.143 11.150 -18.155 1.00 93.88 241 PRO A CA 1
ATOM 1801 C C . PRO A 1 241 ? -3.885 11.465 -16.679 1.00 93.88 241 PRO A C 1
ATOM 1803 O O . PRO A 1 241 ? -2.947 12.197 -16.379 1.00 93.88 241 PRO A O 1
ATOM 1806 N N . ASP A 1 242 ? -4.664 10.882 -15.766 1.00 92.69 242 ASP A N 1
ATOM 1807 C CA . ASP A 1 242 ? -4.497 11.071 -14.322 1.00 92.69 242 ASP A CA 1
ATOM 1808 C C . ASP A 1 242 ? -3.242 10.366 -13.772 1.00 92.69 242 ASP A C 1
ATOM 1810 O O . ASP A 1 242 ? -2.691 10.797 -12.760 1.00 92.69 242 ASP A O 1
ATOM 1814 N N . LEU A 1 243 ? -2.739 9.342 -14.477 1.00 93.94 243 LEU A N 1
ATOM 1815 C CA . LEU A 1 243 ? -1.409 8.756 -14.257 1.00 93.94 243 LEU A CA 1
ATOM 1816 C C . LEU A 1 243 ? -0.303 9.516 -15.019 1.00 93.94 243 LEU A C 1
ATOM 1818 O O . LEU A 1 243 ? 0.885 9.239 -14.855 1.00 93.94 243 LEU A O 1
ATOM 1822 N N . GLY A 1 244 ? -0.673 10.493 -15.853 1.00 95.31 244 GLY A N 1
ATOM 1823 C CA . GLY A 1 244 ? 0.244 11.310 -16.645 1.00 95.31 244 GLY A CA 1
ATOM 1824 C C . GLY A 1 244 ? 0.800 10.614 -17.889 1.00 95.31 244 GLY A C 1
ATOM 1825 O O . GLY A 1 244 ? 1.901 10.961 -18.322 1.00 95.31 244 GLY A O 1
ATOM 1826 N N . GLY A 1 245 ? 0.091 9.631 -18.458 1.00 97.44 245 GLY A N 1
ATOM 1827 C CA . GLY A 1 245 ? 0.631 8.835 -19.562 1.00 97.44 245 GLY A CA 1
ATOM 1828 C C . GLY A 1 245 ? -0.348 7.919 -20.290 1.00 97.44 245 GLY A C 1
ATOM 1829 O O . GLY A 1 245 ? -1.572 8.028 -20.187 1.00 97.44 245 GLY A O 1
ATOM 1830 N N . PHE A 1 246 ? 0.219 7.014 -21.081 1.00 98.56 246 PHE A N 1
ATOM 1831 C CA . PHE A 1 246 ? -0.501 5.977 -21.815 1.00 98.56 246 PHE A CA 1
ATOM 1832 C C . PHE A 1 246 ? 0.359 4.716 -21.933 1.00 98.56 246 PHE A C 1
ATOM 1834 O O . PHE A 1 246 ? 1.584 4.774 -21.874 1.00 98.56 246 PHE A O 1
ATOM 1841 N N . TRP A 1 247 ? -0.285 3.572 -22.121 1.00 98.56 247 TRP A N 1
ATOM 1842 C CA . TRP A 1 247 ? 0.372 2.280 -22.279 1.00 98.56 247 TRP A CA 1
ATOM 1843 C C . TRP A 1 247 ? 0.556 1.951 -23.750 1.00 98.56 247 TRP A C 1
ATOM 1845 O O . TRP A 1 247 ? -0.348 2.178 -24.560 1.00 98.56 247 TRP A O 1
ATOM 1855 N N . ILE A 1 248 ? 1.706 1.376 -24.083 1.00 98.62 248 ILE A N 1
ATOM 1856 C CA . ILE A 1 248 ? 1.973 0.765 -25.380 1.00 98.62 248 ILE A CA 1
ATOM 1857 C C . ILE A 1 248 ? 2.336 -0.701 -25.195 1.00 98.62 248 ILE A C 1
ATOM 1859 O O . ILE A 1 248 ? 2.918 -1.078 -24.186 1.00 98.62 248 ILE A O 1
ATOM 1863 N N . GLN A 1 249 ? 2.008 -1.528 -26.182 1.00 98.00 249 GLN A N 1
ATOM 1864 C CA . GLN A 1 249 ? 2.390 -2.935 -26.187 1.00 98.00 249 GLN A CA 1
ATOM 1865 C C . GLN A 1 249 ? 2.885 -3.357 -27.572 1.00 98.00 249 GLN A C 1
ATOM 1867 O O . GLN A 1 249 ? 2.398 -2.858 -28.596 1.00 98.00 249 GLN A O 1
ATOM 1872 N N . ASN A 1 250 ? 3.855 -4.270 -27.624 1.00 93.00 250 ASN A N 1
ATOM 1873 C CA . ASN A 1 250 ? 4.385 -4.771 -28.886 1.00 93.00 250 ASN A CA 1
ATOM 1874 C C . ASN A 1 250 ? 3.260 -5.418 -29.725 1.00 93.00 250 ASN A C 1
ATOM 1876 O O . ASN A 1 250 ? 2.485 -6.236 -29.225 1.00 93.00 250 ASN A O 1
ATOM 1880 N N . PRO A 1 251 ? 3.157 -5.093 -31.029 1.00 81.00 251 PRO A N 1
ATOM 1881 C CA . PRO A 1 251 ? 2.152 -5.693 -31.912 1.00 81.00 251 PRO A CA 1
ATOM 1882 C C . PRO A 1 251 ? 2.462 -7.152 -32.268 1.00 81.00 251 PRO A C 1
ATOM 1884 O O . PRO A 1 251 ? 1.605 -7.866 -32.785 1.00 81.00 251 PRO A O 1
ATOM 1887 N N . THR A 1 252 ? 3.709 -7.580 -32.090 1.00 84.44 252 THR A N 1
ATOM 1888 C CA . THR A 1 252 ? 4.165 -8.946 -32.331 1.00 84.44 252 THR A CA 1
ATOM 1889 C C . THR A 1 252 ? 5.062 -9.311 -31.157 1.00 84.44 252 THR A C 1
ATOM 1891 O O . THR A 1 252 ? 6.152 -8.742 -31.088 1.00 84.44 252 THR A O 1
ATOM 1894 N N . PRO A 1 253 ? 4.584 -10.161 -30.235 1.00 86.44 253 PRO A N 1
ATOM 1895 C CA . PRO A 1 253 ? 5.373 -10.577 -29.086 1.00 86.44 253 PRO A CA 1
ATOM 1896 C C . PRO A 1 253 ? 6.594 -11.385 -29.537 1.00 86.44 253 PRO A C 1
ATOM 1898 O O . PRO A 1 253 ? 6.599 -11.937 -30.647 1.00 86.44 253 PRO A O 1
ATOM 1901 N N . ASP A 1 254 ? 7.617 -11.432 -28.696 1.00 88.44 254 ASP A N 1
ATOM 1902 C CA . ASP A 1 254 ? 8.689 -12.405 -28.809 1.00 88.44 254 ASP A CA 1
ATOM 1903 C C . ASP A 1 254 ? 8.212 -13.811 -28.377 1.00 88.44 254 ASP A C 1
ATOM 1905 O O . ASP A 1 254 ? 7.019 -14.069 -28.183 1.00 88.44 254 ASP A O 1
ATOM 1909 N N . ASP A 1 255 ? 9.150 -14.758 -28.341 1.00 88.62 255 ASP A N 1
ATOM 1910 C CA . ASP A 1 255 ? 8.885 -16.137 -27.924 1.00 88.62 255 ASP A CA 1
ATOM 1911 C C . ASP A 1 255 ? 9.320 -16.398 -26.462 1.00 88.62 255 ASP A C 1
ATOM 1913 O O . ASP A 1 255 ? 9.260 -17.551 -26.017 1.00 88.62 255 ASP A O 1
ATOM 1917 N N . ASP A 1 256 ? 9.798 -15.384 -25.726 1.00 90.38 256 ASP A N 1
ATOM 1918 C CA . ASP A 1 256 ? 10.331 -15.538 -24.370 1.00 90.38 256 ASP A CA 1
ATOM 1919 C C . ASP A 1 256 ? 9.249 -15.219 -23.323 1.00 90.38 256 ASP A C 1
ATOM 1921 O O . ASP A 1 256 ? 8.871 -14.071 -23.129 1.00 90.38 256 ASP A O 1
ATOM 1925 N N . PRO A 1 257 ? 8.731 -16.214 -22.584 1.00 91.25 257 PRO A N 1
ATOM 1926 C CA . PRO A 1 257 ? 7.711 -15.962 -21.571 1.00 91.25 257 PRO A CA 1
ATOM 1927 C C . PRO A 1 257 ? 8.233 -15.197 -20.343 1.00 91.25 257 PRO A C 1
ATOM 1929 O O . PRO A 1 257 ? 7.445 -14.934 -19.437 1.00 91.25 257 PRO A O 1
ATOM 1932 N N . ALA A 1 258 ? 9.539 -14.922 -20.254 1.00 92.31 258 ALA A N 1
ATOM 1933 C CA . ALA A 1 258 ? 10.136 -14.168 -19.156 1.00 92.31 258 ALA A CA 1
ATOM 1934 C C . ALA A 1 258 ? 10.135 -12.648 -19.381 1.00 92.31 258 ALA A C 1
ATOM 1936 O O . ALA A 1 258 ? 10.475 -11.921 -18.452 1.00 92.31 258 ALA A O 1
ATOM 1937 N N . THR A 1 259 ? 9.781 -12.160 -20.571 1.00 94.00 259 THR A N 1
ATOM 1938 C CA . THR A 1 259 ? 9.809 -10.734 -20.917 1.00 94.00 259 THR A CA 1
ATOM 1939 C C . THR A 1 259 ? 8.396 -10.185 -21.101 1.00 94.00 259 THR A C 1
ATOM 1941 O O . THR A 1 259 ? 7.503 -10.852 -21.622 1.00 94.00 259 THR A O 1
ATOM 1944 N N . SER A 1 260 ? 8.192 -8.933 -20.680 1.00 97.06 260 SER A N 1
ATOM 1945 C CA . SER A 1 260 ? 6.932 -8.230 -20.916 1.00 97.06 260 SER A CA 1
ATOM 1946 C C . SER A 1 260 ? 6.927 -7.480 -22.242 1.00 97.06 260 SER A C 1
ATOM 1948 O O . SER A 1 260 ? 7.883 -6.819 -22.634 1.00 97.06 260 SER A O 1
ATOM 1950 N N . GLU A 1 261 ? 5.778 -7.493 -22.905 1.00 96.75 261 GLU A N 1
ATOM 1951 C CA . GLU A 1 261 ? 5.546 -6.753 -24.140 1.00 96.75 261 GLU A CA 1
ATOM 1952 C C . GLU A 1 261 ? 4.980 -5.350 -23.929 1.00 96.75 261 GLU A C 1
ATOM 1954 O O . GLU A 1 261 ? 4.790 -4.625 -24.910 1.00 96.75 261 GLU A O 1
ATOM 1959 N N . GLY A 1 262 ? 4.637 -4.997 -22.690 1.00 98.00 262 GLY A N 1
ATOM 1960 C CA . GLY A 1 262 ? 3.986 -3.746 -22.322 1.00 98.00 262 GLY A CA 1
ATOM 1961 C C . GLY A 1 262 ? 4.950 -2.711 -21.750 1.00 98.00 262 GLY A C 1
ATOM 1962 O O . GLY A 1 262 ? 5.969 -3.053 -21.165 1.00 98.00 262 GLY A O 1
ATOM 1963 N N . LEU A 1 263 ? 4.641 -1.429 -21.935 1.00 98.50 263 LEU A N 1
ATOM 1964 C CA . LEU A 1 263 ? 5.438 -0.319 -21.414 1.00 98.50 263 LEU A CA 1
ATOM 1965 C C . LEU A 1 263 ? 4.560 0.904 -21.166 1.00 98.50 263 LEU A C 1
ATOM 1967 O O . LEU A 1 263 ? 3.749 1.279 -22.021 1.00 98.50 263 LEU A O 1
ATOM 1971 N N . PHE A 1 264 ? 4.753 1.561 -20.025 1.00 98.56 264 PHE A N 1
ATOM 1972 C CA . PHE A 1 264 ? 4.125 2.850 -19.758 1.00 98.56 264 PHE A CA 1
ATOM 1973 C C . PHE A 1 264 ? 4.949 3.989 -20.359 1.00 98.56 264 PHE A C 1
ATOM 1975 O O . PHE A 1 264 ? 6.160 4.083 -20.150 1.00 98.56 264 PHE A O 1
ATOM 1982 N N . VAL A 1 265 ? 4.290 4.887 -21.086 1.00 98.69 265 VAL A N 1
ATOM 1983 C CA . VAL A 1 265 ? 4.884 6.121 -21.603 1.00 98.69 265 VAL A CA 1
ATOM 1984 C C . VAL A 1 265 ? 4.417 7.281 -20.737 1.00 98.69 265 VAL A C 1
ATOM 1986 O O . VAL A 1 265 ? 3.255 7.692 -20.801 1.00 98.69 265 VAL A O 1
ATOM 1989 N N . TYR A 1 266 ? 5.336 7.832 -19.948 1.00 98.00 266 TYR A N 1
ATOM 1990 C CA . TYR A 1 266 ? 5.078 8.997 -19.113 1.00 98.00 266 TYR A CA 1
ATOM 1991 C C . TYR A 1 266 ? 5.284 10.282 -19.917 1.00 98.00 266 TYR A C 1
ATOM 1993 O O . TYR A 1 266 ? 6.383 10.563 -20.409 1.00 98.00 266 TYR A O 1
ATOM 2001 N N . VAL A 1 267 ? 4.222 11.084 -20.021 1.00 97.56 267 VAL A N 1
ATOM 2002 C CA . VAL A 1 267 ? 4.221 12.379 -20.721 1.00 97.56 267 VAL A CA 1
ATOM 2003 C C . VAL A 1 267 ? 4.053 13.565 -19.770 1.00 97.56 267 VAL A C 1
ATOM 2005 O O . VAL A 1 267 ? 4.360 14.701 -20.137 1.00 97.56 267 VAL A O 1
ATOM 2008 N N . GLY A 1 268 ? 3.617 13.329 -18.530 1.00 93.50 268 GLY A N 1
ATOM 2009 C CA . GLY A 1 268 ? 3.307 14.385 -17.569 1.00 93.50 268 GLY A CA 1
ATOM 2010 C C . GLY A 1 268 ? 2.174 15.281 -18.077 1.00 93.50 268 GLY A C 1
ATOM 2011 O O . GLY A 1 268 ? 1.155 14.795 -18.552 1.00 93.50 268 GLY A O 1
ATOM 2012 N N . GLU A 1 269 ? 2.355 16.601 -18.010 1.00 92.75 269 GLU A N 1
ATOM 2013 C CA . GLU A 1 269 ? 1.366 17.584 -18.494 1.00 92.75 269 GLU A CA 1
ATOM 2014 C C . GLU A 1 269 ? 1.525 17.933 -19.991 1.00 92.75 269 GLU A C 1
ATOM 2016 O O . GLU A 1 269 ? 0.933 18.896 -20.487 1.00 92.75 269 GLU A O 1
ATOM 2021 N N . GLN A 1 270 ? 2.369 17.202 -20.725 1.00 94.69 270 GLN A N 1
ATOM 2022 C CA . GLN A 1 270 ? 2.683 17.508 -22.120 1.00 94.69 270 GLN A CA 1
ATOM 2023 C C . GLN A 1 270 ? 1.505 17.186 -23.060 1.00 94.69 270 GLN A C 1
ATOM 2025 O O . GLN A 1 270 ? 0.871 16.141 -22.915 1.00 94.69 270 GLN A O 1
ATOM 2030 N N . PRO A 1 271 ? 1.209 18.043 -24.060 1.00 93.81 271 PRO A N 1
ATOM 2031 C CA . PRO A 1 271 ? 0.061 17.870 -24.952 1.00 93.81 271 PRO A CA 1
ATOM 2032 C C . PRO A 1 271 ? 0.340 16.837 -26.058 1.00 93.81 271 PRO A C 1
ATOM 2034 O O . PRO A 1 271 ? 0.535 17.196 -27.218 1.00 93.81 271 PRO A O 1
ATOM 2037 N N . VAL A 1 272 ? 0.372 15.554 -25.699 1.00 96.62 272 VAL A N 1
ATOM 2038 C CA . VAL A 1 272 ? 0.507 14.436 -26.644 1.00 96.62 272 VAL A CA 1
ATOM 2039 C C . VAL A 1 272 ? -0.879 13.928 -27.050 1.00 96.62 272 VAL A C 1
ATOM 2041 O O . VAL A 1 272 ? -1.685 13.554 -26.201 1.00 96.62 272 VAL A O 1
ATOM 2044 N N . GLU A 1 273 ? -1.161 13.903 -28.355 1.00 94.94 273 GLU A N 1
ATOM 2045 C CA . GLU A 1 273 ? -2.424 13.400 -28.907 1.00 94.94 273 GLU A CA 1
ATOM 2046 C C . GLU A 1 273 ? -2.238 11.988 -29.483 1.00 94.94 273 GLU A C 1
ATOM 2048 O O . GLU A 1 273 ? -1.584 11.809 -30.510 1.00 94.94 273 GLU A O 1
ATOM 2053 N N . VAL A 1 274 ? -2.842 10.989 -28.836 1.00 97.44 274 VAL A N 1
ATOM 2054 C CA . VAL A 1 274 ? -2.861 9.582 -29.274 1.00 97.44 274 VAL A CA 1
ATOM 2055 C C . VAL A 1 274 ? -4.246 8.968 -29.056 1.00 97.44 274 VAL A C 1
ATOM 2057 O O . VAL A 1 274 ? -5.017 9.434 -28.215 1.00 97.44 274 VAL A O 1
ATOM 2060 N N . ALA A 1 275 ? -4.566 7.908 -29.795 1.00 97.81 275 ALA A N 1
ATOM 2061 C CA . ALA A 1 275 ? -5.758 7.091 -29.597 1.00 97.81 275 ALA A CA 1
ATOM 2062 C C . ALA A 1 275 ? -5.395 5.616 -29.370 1.00 97.81 275 ALA A C 1
ATOM 2064 O O . ALA A 1 275 ? -4.390 5.123 -29.876 1.00 97.81 275 ALA A O 1
ATOM 2065 N N . VAL A 1 276 ? -6.245 4.879 -28.646 1.00 97.62 276 VAL A N 1
ATOM 2066 C CA . VAL A 1 276 ? -6.114 3.416 -28.536 1.00 97.62 276 VAL A CA 1
ATOM 2067 C C . VAL A 1 276 ? -6.133 2.791 -29.935 1.00 97.62 276 VAL A C 1
ATOM 2069 O O . VAL A 1 276 ? -6.988 3.114 -30.763 1.00 97.62 276 VAL A O 1
ATOM 2072 N N . GLY A 1 277 ? -5.181 1.893 -30.190 1.00 97.44 277 GLY A N 1
ATOM 2073 C CA . GLY A 1 277 ? -4.928 1.312 -31.506 1.00 97.44 277 GLY A CA 1
ATOM 2074 C C . GLY A 1 277 ? -3.970 2.127 -32.381 1.00 97.44 277 GLY A C 1
ATOM 2075 O O . GLY A 1 277 ? -3.611 1.664 -33.460 1.00 97.44 277 GLY A O 1
ATOM 2076 N N . ASP A 1 278 ? -3.509 3.306 -31.972 1.00 98.38 278 ASP A N 1
ATOM 2077 C CA . ASP A 1 278 ? -2.411 3.967 -32.678 1.00 98.38 278 ASP A CA 1
ATOM 2078 C C . ASP A 1 278 ? -1.112 3.194 -32.453 1.00 98.38 278 ASP A C 1
ATOM 2080 O O . ASP A 1 278 ? -0.767 2.852 -31.328 1.00 98.38 278 ASP A O 1
ATOM 2084 N N . ARG A 1 279 ? -0.364 2.921 -33.522 1.00 97.69 279 ARG A N 1
ATOM 2085 C CA . ARG A 1 279 ? 1.036 2.517 -33.402 1.00 97.69 279 ARG A CA 1
ATOM 2086 C C . ARG A 1 279 ? 1.866 3.783 -33.323 1.00 97.69 279 ARG A C 1
ATOM 2088 O O . ARG A 1 279 ? 1.828 4.603 -34.244 1.00 97.69 279 ARG A O 1
ATOM 2095 N N . VAL A 1 280 ? 2.627 3.910 -32.251 1.00 98.12 280 VAL A N 1
ATOM 2096 C CA . VAL A 1 280 ? 3.476 5.064 -31.977 1.00 98.12 280 VAL A CA 1
ATOM 2097 C C . VAL A 1 280 ? 4.939 4.657 -31.958 1.00 98.12 280 VAL A C 1
ATOM 2099 O O . VAL A 1 280 ? 5.273 3.534 -31.580 1.00 98.12 280 VAL A O 1
ATOM 2102 N N . ARG A 1 281 ? 5.801 5.582 -32.368 1.00 97.88 281 ARG A N 1
ATOM 2103 C CA . ARG A 1 281 ? 7.238 5.567 -32.124 1.00 97.88 281 ARG A CA 1
ATOM 2104 C C . ARG A 1 281 ? 7.527 6.587 -31.037 1.00 97.88 281 ARG A C 1
ATOM 2106 O O . ARG A 1 281 ? 7.134 7.741 -31.175 1.00 97.88 281 ARG A O 1
ATOM 2113 N N . VAL A 1 282 ? 8.187 6.153 -29.972 1.00 98.50 282 VAL A N 1
ATOM 2114 C CA . VAL A 1 282 ? 8.444 6.976 -28.791 1.00 98.50 282 VAL A CA 1
ATOM 2115 C C . VAL A 1 282 ? 9.936 7.027 -28.526 1.00 98.50 282 VAL A C 1
ATOM 2117 O O . VAL A 1 282 ? 10.567 5.985 -28.351 1.00 98.50 282 VAL A O 1
ATOM 2120 N N . HIS A 1 283 ? 10.496 8.232 -28.504 1.00 98.38 283 HIS A N 1
ATOM 2121 C CA . HIS A 1 283 ? 11.833 8.496 -27.993 1.00 98.38 283 HIS A CA 1
ATOM 2122 C C . HIS A 1 283 ? 11.745 8.914 -26.525 1.00 98.38 283 HIS A C 1
ATOM 2124 O O . HIS A 1 283 ? 10.895 9.711 -26.145 1.00 98.38 283 HIS A O 1
ATOM 2130 N N . GLY A 1 284 ? 12.612 8.390 -25.672 1.00 97.62 284 GLY A N 1
ATOM 2131 C CA . GLY A 1 284 ? 12.580 8.784 -24.273 1.00 97.62 284 GLY A CA 1
ATOM 2132 C C . GLY A 1 284 ? 13.664 8.138 -23.442 1.00 97.62 284 GLY A C 1
ATOM 2133 O O . GLY A 1 284 ? 14.462 7.331 -23.929 1.00 97.62 284 GLY A O 1
ATOM 2134 N N . ARG A 1 285 ? 13.674 8.510 -22.165 1.00 97.12 285 ARG A N 1
ATOM 2135 C CA . ARG A 1 285 ? 14.565 7.950 -21.159 1.00 97.12 285 ARG A CA 1
ATOM 2136 C C . ARG A 1 285 ? 13.856 6.856 -20.382 1.00 97.12 285 ARG A C 1
ATOM 2138 O O . ARG A 1 285 ? 12.785 7.105 -19.840 1.00 97.12 285 ARG A O 1
ATOM 2145 N N . VAL A 1 286 ? 14.479 5.690 -20.281 1.00 97.50 286 VAL A N 1
ATOM 2146 C CA . VAL A 1 286 ? 13.980 4.608 -19.428 1.00 97.50 286 VAL A CA 1
ATOM 2147 C C . VAL A 1 286 ? 14.191 4.978 -17.961 1.00 97.50 286 VAL A C 1
ATOM 2149 O O . VAL A 1 286 ? 15.287 5.416 -17.584 1.00 97.50 286 VAL A O 1
ATOM 2152 N N . ARG A 1 287 ? 13.143 4.828 -17.155 1.00 94.19 287 ARG A N 1
ATOM 2153 C CA . ARG A 1 287 ? 13.109 5.102 -15.715 1.00 94.19 287 ARG A CA 1
ATOM 2154 C C . ARG A 1 287 ? 12.494 3.919 -14.971 1.00 94.19 287 ARG A C 1
ATOM 2156 O O . ARG A 1 287 ? 11.662 3.229 -15.541 1.00 94.19 287 ARG A O 1
ATOM 2163 N N . GLU A 1 288 ? 12.881 3.754 -13.711 1.00 90.94 288 GLU A N 1
ATOM 2164 C CA . GLU A 1 288 ? 12.333 2.758 -12.772 1.00 90.94 288 GLU A CA 1
ATOM 2165 C C . GLU A 1 288 ? 11.586 3.448 -11.632 1.00 90.94 288 GLU A C 1
ATOM 2167 O O . GLU A 1 288 ? 11.999 3.427 -10.467 1.00 90.94 288 GLU A O 1
ATOM 2172 N N . ARG A 1 289 ? 10.521 4.174 -11.966 1.00 85.56 289 ARG A N 1
ATOM 2173 C CA . ARG A 1 289 ? 9.818 4.977 -10.966 1.00 85.56 289 ARG A CA 1
ATOM 2174 C C . ARG A 1 289 ? 8.918 4.071 -10.137 1.00 85.56 289 ARG A C 1
ATOM 2176 O O . ARG A 1 289 ? 8.054 3.396 -10.678 1.00 85.56 289 ARG A O 1
ATOM 2183 N N . GLY A 1 290 ? 9.107 4.056 -8.819 1.00 81.06 290 GLY A N 1
ATOM 2184 C CA . GLY A 1 290 ? 8.376 3.144 -7.935 1.00 81.06 290 GLY A CA 1
ATOM 2185 C C . GLY A 1 290 ? 8.593 1.659 -8.259 1.00 81.06 290 GLY A C 1
ATOM 2186 O O . GLY A 1 290 ? 7.740 0.857 -7.888 1.00 81.06 290 GLY A O 1
ATOM 2187 N N . ALA A 1 291 ? 9.713 1.327 -8.920 1.00 88.12 291 ALA A N 1
ATOM 2188 C CA . ALA A 1 291 ? 10.046 0.015 -9.489 1.00 88.12 291 ALA A CA 1
ATOM 2189 C C . ALA A 1 291 ? 9.145 -0.462 -10.647 1.00 88.12 291 ALA A C 1
ATOM 2191 O O . ALA A 1 291 ? 9.068 -1.656 -10.890 1.00 88.12 291 ALA A O 1
ATOM 2192 N N . GLN A 1 292 ? 8.482 0.462 -11.351 1.00 94.00 292 GLN A N 1
ATOM 2193 C CA . GLN A 1 292 ? 7.867 0.197 -12.653 1.00 94.00 292 GLN A CA 1
ATOM 2194 C C . GLN A 1 292 ? 8.785 0.690 -13.775 1.00 94.00 292 GLN A C 1
ATOM 2196 O O . GLN A 1 292 ? 9.268 1.832 -13.719 1.00 94.00 292 GLN A O 1
ATOM 2201 N N . THR A 1 293 ? 8.926 -0.103 -14.837 1.00 96.50 293 THR A N 1
ATOM 2202 C CA . THR A 1 293 ? 9.646 0.314 -16.039 1.00 96.50 293 THR A CA 1
ATOM 2203 C C . THR A 1 293 ? 8.790 1.296 -16.845 1.00 96.50 293 THR A C 1
ATOM 2205 O O . THR A 1 293 ? 7.724 0.978 -17.377 1.00 96.50 293 THR A O 1
ATOM 2208 N N . GLU A 1 294 ? 9.277 2.529 -16.985 1.00 97.50 294 GLU A N 1
ATOM 2209 C CA . GLU A 1 294 ? 8.601 3.607 -17.712 1.00 97.50 294 GLU A CA 1
ATOM 2210 C C . GLU A 1 294 ? 9.513 4.241 -18.770 1.00 97.50 294 GLU A C 1
ATOM 2212 O O . GLU A 1 294 ? 10.730 4.348 -18.603 1.00 97.50 294 GLU A O 1
ATOM 2217 N N . LEU A 1 295 ? 8.916 4.765 -19.845 1.00 98.31 295 LEU A N 1
ATOM 2218 C CA . LEU A 1 295 ? 9.600 5.601 -20.831 1.00 98.31 295 LEU A CA 1
ATOM 2219 C C . LEU A 1 295 ? 9.161 7.060 -20.698 1.00 98.31 295 LEU A C 1
ATOM 2221 O O . LEU A 1 295 ? 8.014 7.407 -20.973 1.00 98.31 295 LEU A O 1
ATOM 2225 N N . HIS A 1 296 ? 10.087 7.928 -20.292 1.00 98.00 296 HIS A N 1
ATOM 2226 C CA . HIS A 1 296 ? 9.834 9.352 -20.065 1.00 98.00 296 HIS A CA 1
ATOM 2227 C C . HIS A 1 296 ? 10.243 10.167 -21.288 1.00 98.00 296 HIS A C 1
ATOM 2229 O O . HIS A 1 296 ? 11.423 10.193 -21.651 1.00 98.00 296 HIS A O 1
ATOM 2235 N N . ILE A 1 297 ? 9.289 10.866 -21.898 1.00 98.31 297 ILE A N 1
ATOM 2236 C CA . ILE A 1 297 ? 9.566 11.760 -23.031 1.00 98.31 297 ILE A CA 1
ATOM 2237 C C . ILE A 1 297 ? 10.124 13.107 -22.554 1.00 98.31 297 ILE A C 1
ATOM 2239 O O . ILE A 1 297 ? 9.803 13.575 -21.457 1.00 98.31 297 ILE A O 1
ATOM 2243 N N . ALA A 1 298 ? 10.936 13.766 -23.383 1.00 96.94 298 ALA A N 1
ATOM 2244 C CA . ALA A 1 298 ? 11.456 15.099 -23.077 1.00 96.94 298 ALA A CA 1
ATOM 2245 C C . ALA A 1 298 ? 10.590 16.216 -23.679 1.00 96.94 298 ALA A C 1
ATOM 2247 O O . ALA A 1 298 ? 10.534 17.313 -23.116 1.00 96.94 298 ALA A O 1
ATOM 2248 N N . ALA A 1 299 ? 9.946 15.946 -24.815 1.00 97.38 299 ALA A N 1
ATOM 2249 C CA . ALA A 1 299 ? 9.062 16.868 -25.515 1.00 97.38 299 ALA A CA 1
ATOM 2250 C C . ALA A 1 299 ? 7.923 16.114 -26.237 1.00 97.38 299 ALA A C 1
ATOM 2252 O O . ALA A 1 299 ? 8.093 14.942 -26.575 1.00 97.38 299 ALA A O 1
ATOM 2253 N N . PRO A 1 300 ? 6.782 16.761 -26.556 1.00 97.50 300 PRO A N 1
ATOM 2254 C CA . PRO A 1 300 ? 5.677 16.108 -27.266 1.00 97.50 300 PRO A CA 1
ATOM 2255 C C . PRO A 1 300 ? 6.080 15.509 -28.619 1.00 97.50 300 PRO A C 1
ATOM 2257 O O . PRO A 1 300 ? 5.511 14.509 -29.045 1.00 97.50 300 PRO A O 1
ATOM 2260 N N . GLU A 1 301 ? 7.064 16.109 -29.297 1.00 97.00 301 GLU A N 1
ATOM 2261 C CA . GLU A 1 301 ? 7.579 15.648 -30.591 1.00 97.00 301 GLU A CA 1
ATOM 2262 C C . GLU A 1 301 ? 8.318 14.306 -30.513 1.00 97.00 301 GLU A C 1
ATOM 2264 O O . GLU A 1 301 ? 8.556 13.685 -31.549 1.00 97.00 301 GLU A O 1
ATOM 2269 N N . ASP A 1 302 ? 8.661 13.849 -29.308 1.00 98.12 302 ASP A N 1
ATOM 2270 C CA . ASP A 1 302 ? 9.250 12.531 -29.090 1.00 98.12 302 ASP A CA 1
ATOM 2271 C C . ASP A 1 302 ? 8.228 11.394 -29.269 1.00 98.12 302 ASP A C 1
ATOM 2273 O O . ASP A 1 302 ? 8.620 10.228 -29.307 1.00 98.12 302 ASP A O 1
ATOM 2277 N N . VAL A 1 303 ? 6.932 11.709 -29.405 1.00 98.50 303 VAL A N 1
ATOM 2278 C CA . VAL A 1 303 ? 5.864 10.753 -29.725 1.00 98.50 303 VAL A CA 1
ATOM 2279 C C . VAL A 1 303 ? 5.379 10.979 -31.157 1.00 98.50 303 VAL A C 1
ATOM 2281 O O . VAL A 1 303 ? 4.710 11.962 -31.470 1.00 98.50 303 VAL A O 1
ATOM 2284 N N . GLU A 1 304 ? 5.671 10.028 -32.039 1.00 98.19 304 GLU A N 1
ATOM 2285 C CA . GLU A 1 304 ? 5.229 10.028 -33.433 1.00 98.19 304 GLU A CA 1
ATOM 2286 C C . GLU A 1 304 ? 4.177 8.935 -33.652 1.00 98.19 304 GLU A C 1
ATOM 2288 O O . GLU A 1 304 ? 4.465 7.747 -33.507 1.00 98.19 304 GLU A O 1
ATOM 2293 N N . VAL A 1 305 ? 2.964 9.300 -34.079 1.00 98.00 305 VAL A N 1
ATOM 2294 C CA . VAL A 1 305 ? 1.979 8.309 -34.539 1.00 98.00 305 VAL A CA 1
ATOM 2295 C C . VAL A 1 305 ? 2.357 7.830 -35.942 1.00 98.00 305 VAL A C 1
ATOM 2297 O O . VAL A 1 305 ? 2.222 8.562 -36.923 1.00 98.00 305 VAL A O 1
ATOM 2300 N N . VAL A 1 306 ? 2.817 6.583 -36.050 1.00 96.50 306 VAL A N 1
ATOM 2301 C CA . VAL A 1 306 ? 3.267 5.991 -37.322 1.00 96.50 306 VAL A CA 1
ATOM 2302 C C . VAL A 1 306 ? 2.136 5.295 -38.083 1.00 96.50 306 VAL A C 1
ATOM 2304 O O . VAL A 1 306 ? 2.217 5.130 -39.302 1.00 96.50 306 VAL A O 1
ATOM 2307 N N . TYR A 1 307 ? 1.077 4.871 -37.387 1.00 96.56 307 TYR A N 1
ATOM 2308 C CA . TYR A 1 307 ? -0.096 4.235 -37.988 1.00 96.56 307 TYR A CA 1
ATOM 2309 C C . TYR A 1 307 ? -1.323 4.346 -37.074 1.00 96.56 307 TYR A C 1
ATOM 2311 O O . TYR A 1 307 ? -1.199 4.172 -35.869 1.00 96.56 307 TYR A O 1
ATOM 2319 N N . HIS A 1 308 ? -2.510 4.556 -37.647 1.00 96.94 308 HIS A N 1
ATOM 2320 C CA . HIS A 1 308 ? -3.775 4.613 -36.905 1.00 96.94 308 HIS A CA 1
ATOM 2321 C C . HIS A 1 308 ? -4.594 3.327 -37.060 1.00 96.94 308 HIS A C 1
ATOM 2323 O O . HIS A 1 308 ? -4.712 2.795 -38.166 1.00 96.94 308 HIS A O 1
ATOM 2329 N N . GLY A 1 309 ? -5.248 2.884 -35.983 1.00 92.75 309 GLY A N 1
ATOM 2330 C CA . GLY A 1 309 ? -6.215 1.778 -36.022 1.00 92.75 309 GLY A CA 1
ATOM 2331 C C . GLY A 1 309 ? -5.584 0.392 -36.193 1.00 92.75 309 GLY A C 1
ATOM 2332 O O . GLY A 1 309 ? -6.116 -0.455 -36.916 1.00 92.75 309 GLY A O 1
ATOM 2333 N N . ALA A 1 310 ? -4.428 0.163 -35.574 1.00 93.31 310 ALA A N 1
ATOM 2334 C CA . ALA A 1 310 ? -3.865 -1.165 -35.385 1.00 93.31 310 ALA A CA 1
ATOM 2335 C C . ALA A 1 310 ? -4.775 -2.000 -34.466 1.00 93.31 310 ALA A C 1
ATOM 2337 O O . ALA A 1 310 ? -5.425 -1.451 -33.572 1.00 93.31 310 ALA A O 1
ATOM 2338 N N . PRO A 1 311 ? -4.847 -3.327 -34.670 1.00 91.81 311 PRO A N 1
ATOM 2339 C CA . PRO A 1 311 ? -5.509 -4.200 -33.713 1.00 91.81 311 PRO A CA 1
ATOM 2340 C C . PRO A 1 311 ? -4.784 -4.131 -32.366 1.00 91.81 311 PRO A C 1
ATOM 2342 O O . PRO A 1 311 ? -3.554 -4.179 -32.317 1.00 91.81 311 PRO A O 1
ATOM 2345 N N . THR A 1 312 ? -5.546 -4.043 -31.280 1.00 89.44 312 THR A N 1
ATOM 2346 C CA . THR A 1 312 ? -4.996 -4.158 -29.929 1.00 89.44 312 THR A CA 1
ATOM 2347 C C . THR A 1 312 ? -4.653 -5.621 -29.623 1.00 89.44 312 THR A C 1
ATOM 2349 O O . THR A 1 312 ? -5.346 -6.521 -30.119 1.00 89.44 312 THR A O 1
ATOM 2352 N N . PRO A 1 313 ? -3.621 -5.886 -28.806 1.00 91.00 313 PRO A N 1
ATOM 2353 C CA . PRO A 1 313 ? -3.315 -7.231 -28.330 1.00 91.00 313 PRO A CA 1
ATOM 2354 C C . PRO A 1 313 ? -4.512 -7.893 -27.639 1.00 91.00 313 PRO A C 1
ATOM 2356 O O . PRO A 1 313 ? -5.390 -7.225 -27.090 1.00 91.00 313 PRO A O 1
ATOM 2359 N N . THR A 1 314 ? -4.554 -9.225 -27.681 1.00 93.31 314 THR A N 1
ATOM 2360 C CA . THR A 1 314 ? -5.545 -9.990 -26.912 1.00 93.31 314 THR A CA 1
ATOM 2361 C C . THR A 1 314 ? -5.137 -9.975 -25.438 1.00 93.31 314 THR A C 1
ATOM 2363 O O . THR A 1 314 ? -3.978 -10.292 -25.170 1.00 93.31 314 THR A O 1
ATOM 2366 N N . PRO A 1 315 ? -6.044 -9.644 -24.500 1.00 96.81 315 PRO A N 1
ATOM 2367 C CA . PRO A 1 315 ? -5.722 -9.662 -23.079 1.00 96.81 315 PRO A CA 1
ATOM 2368 C C . PRO A 1 315 ? -5.243 -11.036 -22.598 1.00 96.81 315 PRO A C 1
ATOM 2370 O O . PRO A 1 315 ? -5.829 -12.060 -22.962 1.00 96.81 315 PRO A O 1
ATOM 2373 N N . VAL A 1 316 ? -4.213 -11.056 -21.753 1.00 97.31 316 VAL A N 1
ATOM 2374 C CA . VAL A 1 316 ? -3.718 -12.279 -21.106 1.00 97.31 316 VAL A CA 1
ATOM 2375 C C . VAL A 1 316 ? -4.590 -12.587 -19.879 1.00 97.31 316 VAL A C 1
ATOM 2377 O O . VAL A 1 316 ? -4.748 -11.720 -19.020 1.00 97.31 316 VAL A O 1
ATOM 2380 N N . PRO A 1 317 ? -5.210 -13.775 -19.767 1.00 98.12 317 PRO A N 1
ATOM 2381 C CA . PRO A 1 317 ? -5.955 -14.136 -18.564 1.00 98.12 317 PRO A CA 1
ATOM 2382 C C . PRO A 1 317 ? -5.003 -14.316 -17.374 1.00 98.12 317 PRO A C 1
ATOM 2384 O O . PRO A 1 317 ? -4.030 -15.062 -17.491 1.00 98.12 317 PRO A O 1
ATOM 2387 N N . VAL A 1 318 ? -5.300 -13.673 -16.240 1.00 98.00 318 VAL A N 1
ATOM 2388 C CA . VAL A 1 318 ? -4.499 -13.796 -15.010 1.00 98.00 318 VAL A CA 1
ATOM 2389 C C . VAL A 1 318 ? -5.122 -14.759 -14.001 1.00 98.00 318 VAL A C 1
ATOM 2391 O O . VAL A 1 318 ? -6.296 -14.640 -13.656 1.00 98.00 318 VAL A O 1
ATOM 2394 N N . ASP A 1 319 ? -4.307 -15.697 -13.527 1.00 97.62 319 ASP A N 1
ATOM 2395 C CA . ASP A 1 319 ? -4.583 -16.636 -12.433 1.00 97.62 319 ASP A CA 1
ATOM 2396 C C . ASP A 1 319 ? -3.258 -16.869 -11.684 1.00 97.62 319 ASP A C 1
ATOM 2398 O O . ASP A 1 319 ? -2.492 -17.774 -12.039 1.00 97.62 319 ASP A O 1
ATOM 2402 N N . PRO A 1 320 ? -2.901 -15.969 -10.751 1.00 97.69 320 PRO A N 1
ATOM 2403 C CA . PRO A 1 320 ? -1.609 -16.016 -10.085 1.00 97.69 320 PRO A CA 1
ATOM 2404 C C . PRO A 1 320 ? -1.520 -17.190 -9.091 1.00 97.69 320 PRO A C 1
ATOM 2406 O O . PRO A 1 320 ? -2.535 -17.652 -8.565 1.00 97.69 320 PRO A O 1
ATOM 2409 N N . PRO A 1 321 ? -0.307 -17.689 -8.797 1.00 97.62 321 PRO A N 1
ATOM 2410 C CA . PRO A 1 321 ? -0.096 -18.728 -7.793 1.00 97.62 321 PRO A CA 1
ATOM 2411 C C . PRO A 1 321 ? -0.320 -18.214 -6.360 1.00 97.62 321 PRO A C 1
ATOM 2413 O O . PRO A 1 321 ? -0.294 -17.021 -6.091 1.00 97.62 321 PRO A O 1
ATOM 2416 N N . VAL A 1 322 ? -0.497 -19.140 -5.412 1.00 96.69 322 VAL A N 1
ATOM 2417 C CA . VAL A 1 322 ? -0.805 -18.813 -4.004 1.00 96.69 322 VAL A CA 1
ATOM 2418 C C . VAL A 1 322 ? 0.349 -18.120 -3.276 1.00 96.69 322 VAL A C 1
ATOM 2420 O O . VAL A 1 322 ? 0.105 -17.232 -2.467 1.00 96.69 322 VAL A O 1
ATOM 2423 N N . GLU A 1 323 ? 1.585 -18.545 -3.536 1.00 96.50 323 GLU A N 1
ATOM 2424 C CA . GLU A 1 323 ? 2.773 -18.068 -2.819 1.00 96.50 323 GLU A CA 1
ATOM 2425 C C . GLU A 1 323 ? 3.249 -16.713 -3.359 1.00 96.50 323 GLU A C 1
ATOM 2427 O O . GLU A 1 323 ? 3.407 -16.551 -4.569 1.00 96.50 323 GLU A O 1
ATOM 2432 N N . ASP A 1 324 ? 3.546 -15.774 -2.462 1.00 93.00 324 ASP A N 1
ATOM 2433 C CA . ASP A 1 324 ? 3.826 -14.367 -2.785 1.00 93.00 324 ASP A CA 1
ATOM 2434 C C . ASP A 1 324 ? 5.029 -14.193 -3.727 1.00 93.00 324 ASP A C 1
ATOM 2436 O O . ASP A 1 324 ? 4.934 -13.490 -4.731 1.00 93.00 324 ASP A O 1
ATOM 2440 N N . GLU A 1 325 ? 6.142 -14.888 -3.467 1.00 93.25 325 GLU A N 1
ATOM 2441 C CA . GLU A 1 325 ? 7.336 -14.845 -4.330 1.00 93.25 325 GLU A CA 1
ATOM 2442 C C . GLU A 1 325 ? 7.050 -15.399 -5.734 1.00 93.25 325 GLU A C 1
ATOM 2444 O O . GLU A 1 325 ? 7.515 -14.859 -6.739 1.00 93.25 325 GLU A O 1
ATOM 2449 N N . ALA A 1 326 ? 6.253 -16.470 -5.818 1.00 96.75 326 ALA A N 1
ATOM 2450 C CA . ALA A 1 326 ? 5.862 -17.054 -7.095 1.00 96.75 326 ALA A CA 1
ATOM 2451 C C . ALA A 1 326 ? 4.883 -16.146 -7.848 1.00 96.75 326 ALA A C 1
ATOM 2453 O O . ALA A 1 326 ? 4.918 -16.107 -9.075 1.00 96.75 326 ALA A O 1
ATOM 2454 N N . ALA A 1 327 ? 4.023 -15.418 -7.132 1.00 97.25 327 ALA A N 1
ATOM 2455 C CA . ALA A 1 327 ? 3.095 -14.461 -7.718 1.00 97.25 327 ALA A CA 1
ATOM 2456 C C . ALA A 1 327 ? 3.829 -13.234 -8.268 1.00 97.25 327 ALA A C 1
ATOM 2458 O O . ALA A 1 327 ? 3.539 -12.816 -9.384 1.00 97.25 327 ALA A O 1
ATOM 2459 N N . ALA A 1 328 ? 4.833 -12.715 -7.554 1.00 94.31 328 ALA A N 1
ATOM 2460 C CA . ALA A 1 328 ? 5.690 -11.648 -8.068 1.00 94.31 328 ALA A CA 1
ATOM 2461 C C . ALA A 1 328 ? 6.388 -12.070 -9.374 1.00 94.31 328 ALA A C 1
ATOM 2463 O O . ALA A 1 328 ? 6.270 -11.384 -10.383 1.00 94.31 328 ALA A O 1
ATOM 2464 N N . ALA A 1 329 ? 7.011 -13.256 -9.400 1.00 95.75 329 ALA A N 1
ATOM 2465 C CA . ALA A 1 329 ? 7.634 -13.796 -10.613 1.00 95.75 329 ALA A CA 1
ATOM 2466 C C . ALA A 1 329 ? 6.631 -14.125 -11.741 1.00 95.75 329 ALA A C 1
ATOM 2468 O O . ALA A 1 329 ? 7.017 -14.196 -12.904 1.00 95.75 329 ALA A O 1
ATOM 2469 N N . TYR A 1 330 ? 5.358 -14.358 -11.406 1.00 97.69 330 TYR A N 1
ATOM 2470 C CA . TYR A 1 330 ? 4.279 -14.573 -12.372 1.00 97.69 330 TYR A CA 1
ATOM 2471 C C . TYR A 1 330 ? 3.815 -13.264 -13.024 1.00 97.69 330 TYR A C 1
ATOM 2473 O O . TYR A 1 330 ? 3.539 -13.248 -14.222 1.00 97.69 330 TYR A O 1
ATOM 2481 N N . PHE A 1 331 ? 3.710 -12.186 -12.245 1.00 98.06 331 PHE A N 1
ATOM 2482 C CA . PHE A 1 331 ? 3.237 -10.890 -12.727 1.00 98.06 331 PHE A CA 1
ATOM 2483 C C . PHE A 1 331 ? 4.314 -10.064 -13.429 1.00 98.06 331 PHE A C 1
ATOM 2485 O O . PHE A 1 331 ? 3.975 -9.310 -14.335 1.00 98.06 331 PHE A O 1
ATOM 2492 N N . GLU A 1 332 ? 5.582 -10.231 -13.061 1.00 96.94 332 GLU A N 1
ATOM 2493 C CA . GLU A 1 332 ? 6.712 -9.519 -13.666 1.00 96.94 332 GLU A CA 1
ATOM 2494 C C . GLU A 1 332 ? 6.733 -9.559 -15.210 1.00 96.94 332 GLU A C 1
ATOM 2496 O O . GLU A 1 332 ? 6.676 -8.498 -15.833 1.00 96.94 332 GLU A O 1
ATOM 2501 N N . PRO A 1 333 ? 6.675 -10.728 -15.883 1.00 97.19 333 PRO A N 1
ATOM 2502 C CA . PRO A 1 333 ? 6.631 -10.778 -17.349 1.00 97.19 333 PRO A CA 1
ATOM 2503 C C . PRO A 1 333 ? 5.315 -10.252 -17.952 1.00 97.19 333 PRO A C 1
ATOM 2505 O O . PRO A 1 333 ? 5.143 -10.275 -19.166 1.00 97.19 333 PRO A O 1
ATOM 2508 N N . LEU A 1 334 ? 4.361 -9.801 -17.134 1.00 98.06 334 LEU A N 1
ATOM 2509 C CA . LEU A 1 334 ? 3.098 -9.208 -17.567 1.00 98.06 334 LEU A CA 1
ATOM 2510 C C . LEU A 1 334 ? 3.052 -7.688 -17.341 1.00 98.06 334 LEU A C 1
ATOM 2512 O O . LEU A 1 334 ? 2.045 -7.075 -17.705 1.00 98.06 334 LEU A O 1
ATOM 2516 N N . GLU A 1 335 ? 4.092 -7.067 -16.769 1.00 98.06 335 GLU A N 1
ATOM 2517 C CA . GLU A 1 335 ? 4.106 -5.632 -16.454 1.00 98.06 335 GLU A CA 1
ATOM 2518 C C . GLU A 1 335 ? 3.782 -4.773 -17.688 1.00 98.06 335 GLU A C 1
ATOM 2520 O O . GLU A 1 335 ? 4.464 -4.786 -18.705 1.00 98.06 335 GLU A O 1
ATOM 2525 N N . GLY A 1 336 ? 2.704 -4.004 -17.622 1.00 97.81 336 GLY A N 1
ATOM 2526 C CA . GLY A 1 336 ? 2.206 -3.141 -18.686 1.00 97.81 336 GLY A CA 1
ATOM 2527 C C . GLY A 1 336 ? 1.478 -3.852 -19.823 1.00 97.81 336 GLY A C 1
ATOM 2528 O O . GLY A 1 336 ? 0.896 -3.183 -20.683 1.00 97.81 336 GLY A O 1
ATOM 2529 N N . MET A 1 337 ? 1.465 -5.187 -19.856 1.00 98.31 337 MET A N 1
ATOM 2530 C CA . MET A 1 337 ? 0.646 -5.933 -20.808 1.00 98.31 337 MET A CA 1
ATOM 2531 C C . MET A 1 337 ? -0.830 -5.796 -20.451 1.00 98.31 337 MET A C 1
ATOM 2533 O O . MET A 1 337 ? -1.205 -5.709 -19.282 1.00 98.31 337 MET A O 1
ATOM 2537 N N . VAL A 1 338 ? -1.699 -5.829 -21.462 1.00 98.25 338 VAL A N 1
ATOM 2538 C CA . VAL A 1 338 ? -3.140 -5.924 -21.218 1.00 98.25 338 VAL A CA 1
ATOM 2539 C C . VAL A 1 338 ? -3.462 -7.313 -20.670 1.00 98.25 338 VAL A C 1
ATOM 2541 O O . VAL A 1 338 ? -3.301 -8.320 -21.363 1.00 98.25 338 VAL A O 1
ATOM 2544 N N . VAL A 1 339 ? -3.967 -7.359 -19.442 1.00 98.62 339 VAL A N 1
ATOM 2545 C CA . VAL A 1 339 ? -4.422 -8.567 -18.751 1.00 98.62 339 VAL A CA 1
ATOM 2546 C C . VAL A 1 339 ? -5.939 -8.551 -18.547 1.00 98.62 339 VAL A C 1
ATOM 2548 O O . VAL A 1 339 ? -6.602 -7.539 -18.777 1.00 98.62 339 VAL A O 1
ATOM 2551 N N . SER A 1 340 ? -6.523 -9.682 -18.153 1.00 98.44 340 SER A N 1
ATOM 2552 C CA . SER A 1 340 ? -7.961 -9.797 -17.881 1.00 98.44 340 SER A CA 1
ATOM 2553 C C . SER A 1 340 ? -8.289 -10.872 -16.854 1.00 98.44 340 SER A C 1
ATOM 2555 O O . SER A 1 340 ? -7.538 -11.833 -16.689 1.00 98.44 340 SER A O 1
ATOM 2557 N N . LEU A 1 341 ? -9.451 -10.752 -16.210 1.00 98.12 341 LEU A N 1
ATOM 2558 C CA . LEU A 1 341 ? -9.987 -11.842 -15.399 1.00 98.12 341 LEU A CA 1
ATOM 2559 C C . LEU A 1 341 ? -10.523 -12.974 -16.300 1.00 98.12 341 LEU A C 1
ATOM 2561 O O . LEU A 1 341 ? -11.388 -12.717 -17.143 1.00 98.12 341 LEU A O 1
ATOM 2565 N N . PRO A 1 342 ? -10.098 -14.238 -16.103 1.00 97.06 342 PRO A N 1
ATOM 2566 C CA . PRO A 1 342 ? -10.634 -15.384 -16.845 1.00 97.06 342 PRO A CA 1
ATOM 2567 C C . PRO A 1 342 ? -12.082 -15.745 -16.466 1.00 97.06 342 PRO A C 1
ATOM 2569 O O . PRO A 1 342 ? -12.745 -16.492 -17.190 1.00 97.06 342 PRO A O 1
ATOM 2572 N N . GLY A 1 343 ? -12.588 -15.227 -15.345 1.00 96.31 343 GLY A N 1
ATOM 2573 C CA . GLY A 1 343 ? -13.934 -15.478 -14.839 1.00 96.31 343 GLY A CA 1
ATOM 2574 C C . GLY A 1 343 ? -14.299 -14.548 -13.676 1.00 96.31 343 GLY A C 1
ATOM 2575 O O . GLY A 1 343 ? -13.567 -13.600 -13.400 1.00 96.31 343 GLY A O 1
ATOM 2576 N N . PRO A 1 344 ? -15.431 -14.791 -12.990 1.00 97.81 344 PRO A N 1
ATOM 2577 C CA . PRO A 1 344 ? -15.820 -14.006 -11.822 1.00 97.81 344 PRO A CA 1
ATOM 2578 C C . PRO A 1 344 ? -14.779 -14.071 -10.705 1.00 97.81 344 PRO A C 1
ATOM 2580 O O . PRO A 1 344 ? -14.336 -15.156 -10.327 1.00 97.81 344 PRO A O 1
ATOM 2583 N N . ALA A 1 345 ? -14.453 -12.914 -10.138 1.00 98.44 345 ALA A N 1
ATOM 2584 C CA . ALA A 1 345 ? -13.585 -12.792 -8.974 1.00 98.44 345 ALA A CA 1
ATOM 2585 C C . ALA A 1 345 ? -14.335 -12.133 -7.814 1.00 98.44 345 ALA A C 1
ATOM 2587 O O . ALA A 1 345 ? -15.121 -11.215 -8.027 1.00 98.44 345 ALA A O 1
ATOM 2588 N N . VAL A 1 346 ? -14.124 -12.619 -6.596 1.00 98.44 346 VAL A N 1
ATOM 2589 C CA . VAL A 1 346 ? -14.731 -12.105 -5.365 1.00 98.44 346 VAL A CA 1
ATOM 2590 C C . VAL A 1 346 ? -13.853 -10.994 -4.808 1.00 98.44 346 VAL A C 1
ATOM 2592 O O . VAL A 1 346 ? -12.644 -11.170 -4.681 1.00 98.44 346 VAL A O 1
ATOM 2595 N N . ALA A 1 347 ? -14.455 -9.865 -4.446 1.00 98.38 347 ALA A N 1
ATOM 2596 C CA . ALA A 1 347 ? -13.771 -8.806 -3.724 1.00 98.38 347 ALA A CA 1
ATOM 2597 C C . ALA A 1 347 ? -13.481 -9.241 -2.287 1.00 98.38 347 ALA A C 1
ATOM 2599 O O . ALA A 1 347 ? -14.403 -9.491 -1.512 1.00 98.38 347 ALA A O 1
ATOM 2600 N N . VAL A 1 348 ? -12.200 -9.311 -1.933 1.00 97.88 348 VAL A N 1
ATOM 2601 C CA . VAL A 1 348 ? -11.731 -9.629 -0.570 1.00 97.88 348 VAL A CA 1
ATOM 2602 C C . VAL A 1 348 ? -11.367 -8.371 0.226 1.00 97.88 348 VAL A C 1
ATOM 2604 O O . VAL A 1 348 ? -11.223 -8.426 1.445 1.00 97.88 348 VAL A O 1
ATOM 2607 N N . GLY A 1 349 ? -11.280 -7.228 -0.459 1.00 96.88 349 GLY A N 1
ATOM 2608 C CA . GLY A 1 349 ? -11.274 -5.893 0.128 1.00 96.88 349 GLY A CA 1
ATOM 2609 C C . GLY A 1 349 ? -12.102 -4.929 -0.728 1.00 96.88 349 GLY A C 1
ATOM 2610 O O . GLY A 1 349 ? -12.156 -5.107 -1.950 1.00 96.88 349 GLY A O 1
ATOM 2611 N N . PRO A 1 350 ? -12.769 -3.932 -0.120 1.00 96.88 350 PRO A N 1
ATOM 2612 C CA . PRO A 1 350 ? -13.593 -2.983 -0.856 1.00 96.88 350 PRO A CA 1
ATOM 2613 C C . PRO A 1 350 ? -12.735 -1.968 -1.613 1.00 96.88 350 PRO A C 1
ATOM 2615 O O . PRO A 1 350 ? -11.539 -1.832 -1.350 1.00 96.88 350 PRO A O 1
ATOM 2618 N N . VAL A 1 351 ? -13.376 -1.201 -2.498 1.00 96.69 351 VAL A N 1
ATOM 2619 C CA . VAL A 1 351 ? -12.731 -0.027 -3.097 1.00 96.69 351 VAL A CA 1
ATOM 2620 C C . VAL A 1 351 ? -12.443 1.036 -2.037 1.00 96.69 351 VAL A C 1
ATOM 2622 O O . VAL A 1 351 ? -13.334 1.459 -1.294 1.00 96.69 351 VAL A O 1
ATOM 2625 N N . ASN A 1 352 ? -11.175 1.429 -1.939 1.00 94.81 352 ASN A N 1
ATOM 2626 C CA . ASN A 1 352 ? -10.683 2.391 -0.963 1.00 94.81 352 ASN A CA 1
ATOM 2627 C C . ASN A 1 352 ? -10.775 3.838 -1.496 1.00 94.81 352 ASN A C 1
ATOM 2629 O O . ASN A 1 352 ? -11.346 4.115 -2.549 1.00 94.81 352 ASN A O 1
ATOM 2633 N N . GLN A 1 353 ? -10.227 4.790 -0.738 1.00 93.00 353 GLN A N 1
ATOM 2634 C CA . GLN A 1 353 ? -10.218 6.214 -1.099 1.00 93.00 353 GLN A CA 1
ATOM 2635 C C . GLN A 1 353 ? -9.312 6.575 -2.286 1.00 93.00 353 GLN A C 1
ATOM 2637 O O . GLN A 1 353 ? -9.314 7.726 -2.703 1.00 93.00 353 GLN A O 1
ATOM 2642 N N . TYR A 1 354 ? -8.537 5.629 -2.806 1.00 94.06 354 TYR A N 1
ATOM 2643 C CA . TYR A 1 354 ? -7.644 5.785 -3.954 1.00 94.06 354 TYR A CA 1
ATOM 2644 C C . TYR A 1 354 ? -8.149 5.003 -5.176 1.00 94.06 354 TYR A C 1
ATOM 2646 O O . TYR A 1 354 ? -7.383 4.763 -6.089 1.00 94.06 354 TYR A O 1
ATOM 2654 N N . GLY A 1 355 ? -9.404 4.530 -5.169 1.00 95.69 355 GLY A N 1
ATOM 2655 C CA . GLY A 1 355 ? -9.948 3.751 -6.289 1.00 95.69 355 GLY A CA 1
ATOM 2656 C C . GLY A 1 355 ? -9.473 2.292 -6.341 1.00 95.69 355 GLY A C 1
ATOM 2657 O O . GLY A 1 355 ? -9.919 1.524 -7.201 1.00 95.69 355 GLY A O 1
ATOM 2658 N N . GLU A 1 356 ? -8.656 1.868 -5.372 1.00 97.00 356 GLU A N 1
ATOM 2659 C CA . GLU A 1 356 ? -8.040 0.544 -5.350 1.00 97.00 356 GLU A CA 1
ATOM 2660 C C . GLU A 1 356 ? -8.881 -0.492 -4.596 1.00 97.00 356 GLU A C 1
ATOM 2662 O O . GLU A 1 356 ? -9.469 -0.195 -3.553 1.00 97.00 356 GLU A O 1
ATOM 2667 N N . TYR A 1 357 ? -8.869 -1.740 -5.060 1.00 97.62 357 TYR A N 1
ATOM 2668 C CA . TYR A 1 357 ? -9.466 -2.894 -4.377 1.00 97.62 357 TYR A CA 1
ATOM 2669 C C . TYR A 1 357 ? -8.741 -4.190 -4.744 1.00 97.62 357 TYR A C 1
ATOM 2671 O O . TYR A 1 357 ? -7.875 -4.216 -5.620 1.00 97.62 357 TYR A O 1
ATOM 2679 N N . ALA A 1 358 ? -9.083 -5.283 -4.061 1.00 98.31 358 ALA A N 1
ATOM 2680 C CA . ALA A 1 358 ? -8.450 -6.577 -4.279 1.00 98.31 358 ALA A CA 1
ATOM 2681 C C . ALA A 1 358 ? -9.478 -7.685 -4.486 1.00 98.31 358 ALA A C 1
ATOM 2683 O O . ALA A 1 358 ? -10.506 -7.751 -3.802 1.00 98.31 358 ALA A O 1
ATOM 2684 N N . LEU A 1 359 ? -9.161 -8.569 -5.422 1.00 98.62 359 LEU A N 1
ATOM 2685 C CA . LEU A 1 359 ? -10.000 -9.661 -5.876 1.00 98.62 359 LEU A CA 1
ATOM 2686 C C . LEU A 1 359 ? -9.279 -11.002 -5.717 1.00 98.62 359 LEU A C 1
ATOM 2688 O O . LEU A 1 359 ? -8.056 -11.069 -5.803 1.00 98.62 359 LEU A O 1
ATOM 2692 N N . VAL A 1 360 ? -10.047 -12.080 -5.579 1.00 98.62 360 VAL A N 1
ATOM 2693 C CA . VAL A 1 360 ? -9.577 -13.460 -5.767 1.00 98.62 360 VAL A CA 1
ATOM 2694 C C . VAL A 1 360 ? -10.540 -14.179 -6.707 1.00 98.62 360 VAL A C 1
ATOM 2696 O O . VAL A 1 360 ? -11.755 -14.029 -6.571 1.00 98.62 360 VAL A O 1
ATOM 2699 N N . LEU A 1 361 ? -10.039 -14.959 -7.672 1.00 98.38 361 LEU A N 1
ATOM 2700 C CA . LEU A 1 361 ? -10.912 -15.722 -8.574 1.00 98.38 361 LEU A CA 1
ATOM 2701 C C . LEU A 1 361 ? -11.850 -16.631 -7.771 1.00 98.38 361 LEU A C 1
ATOM 2703 O O . LEU A 1 361 ? -11.425 -17.348 -6.865 1.00 98.38 361 LEU A O 1
ATOM 2707 N N . ALA A 1 362 ? -13.140 -16.622 -8.116 1.00 97.56 362 ALA A N 1
ATOM 2708 C CA . ALA A 1 362 ? -14.170 -17.310 -7.337 1.00 97.56 362 ALA A CA 1
ATOM 2709 C C . ALA A 1 362 ? -13.948 -18.832 -7.249 1.00 97.56 362 ALA A C 1
ATOM 2711 O O . ALA A 1 362 ? -14.430 -19.476 -6.318 1.00 97.56 362 ALA A O 1
ATOM 2712 N N . GLU A 1 363 ? -13.215 -19.415 -8.201 1.00 96.50 363 GLU A N 1
ATOM 2713 C CA . GLU A 1 363 ? -12.880 -20.840 -8.217 1.00 96.50 363 GLU A CA 1
ATOM 2714 C C . GLU A 1 363 ? -11.913 -21.269 -7.106 1.00 96.50 363 GLU A C 1
ATOM 2716 O O . GLU A 1 363 ? -11.972 -22.423 -6.678 1.00 96.50 363 GLU A O 1
ATOM 2721 N N . HIS A 1 364 ? -11.104 -20.343 -6.577 1.00 97.06 364 HIS A N 1
ATOM 2722 C CA . HIS A 1 364 ? -10.229 -20.602 -5.429 1.00 97.06 364 HIS A CA 1
ATOM 2723 C C . HIS A 1 364 ? -11.011 -20.724 -4.116 1.00 97.06 364 HIS A C 1
ATOM 2725 O O . HIS A 1 364 ? -10.489 -21.238 -3.130 1.00 97.06 364 HIS A O 1
ATOM 2731 N N . GLY A 1 365 ? -12.278 -20.288 -4.088 1.00 96.06 365 GLY A N 1
ATOM 2732 C CA . GLY A 1 365 ? -13.150 -20.412 -2.917 1.00 96.06 365 GLY A CA 1
ATOM 2733 C C . GLY A 1 365 ? -12.703 -19.584 -1.708 1.00 96.06 365 GLY A C 1
ATOM 2734 O O . GLY A 1 365 ? -13.098 -19.899 -0.587 1.00 96.06 365 GLY A O 1
ATOM 2735 N N . VAL A 1 366 ? -11.883 -18.555 -1.932 1.00 95.75 366 VAL A N 1
ATOM 2736 C CA . VAL A 1 366 ? -11.414 -17.612 -0.912 1.00 95.75 366 VAL A CA 1
ATOM 2737 C C . VAL A 1 366 ? -12.322 -16.387 -0.926 1.00 95.75 366 VAL A C 1
ATOM 2739 O O . VAL A 1 366 ? -12.441 -15.704 -1.940 1.00 95.75 366 VAL A O 1
ATOM 2742 N N . ASP A 1 367 ? -12.972 -16.118 0.199 1.00 91.75 367 ASP A N 1
ATOM 2743 C CA . ASP A 1 367 ? -13.845 -14.959 0.406 1.00 91.75 367 ASP A CA 1
ATOM 2744 C C . ASP A 1 367 ? -13.171 -13.837 1.210 1.00 91.75 367 ASP A C 1
ATOM 2746 O O . ASP A 1 367 ? -13.652 -12.703 1.204 1.00 91.75 367 ASP A O 1
ATOM 2750 N N . ARG A 1 368 ? -12.046 -14.132 1.870 1.00 94.94 368 ARG A N 1
ATOM 2751 C CA . ARG A 1 368 ? -11.235 -13.169 2.618 1.00 94.94 368 ARG A CA 1
ATOM 2752 C C . ARG A 1 368 ? -9.785 -13.633 2.721 1.00 94.94 368 ARG A C 1
ATOM 2754 O O . ARG A 1 368 ? -9.528 -14.813 2.940 1.00 94.94 368 ARG A O 1
ATOM 2761 N N . VAL A 1 369 ? -8.857 -12.682 2.638 1.00 97.31 369 VAL A N 1
ATOM 2762 C CA . VAL A 1 369 ? -7.434 -12.880 2.952 1.00 97.31 369 VAL A CA 1
ATOM 2763 C C . VAL A 1 369 ? -7.138 -12.167 4.268 1.00 97.31 369 VAL A C 1
ATOM 2765 O O . VAL A 1 369 ? -7.387 -10.966 4.398 1.00 97.31 369 VAL A O 1
ATOM 2768 N N . LEU A 1 370 ? -6.670 -12.902 5.275 1.00 96.44 370 LEU A N 1
ATOM 2769 C CA . LEU A 1 370 ? -6.359 -12.370 6.603 1.00 96.44 370 LEU A CA 1
ATOM 2770 C C . LEU A 1 370 ? -4.855 -12.127 6.735 1.00 96.44 370 LEU A C 1
ATOM 2772 O O . LEU A 1 370 ? -4.047 -12.754 6.055 1.00 96.44 370 LEU A O 1
ATOM 2776 N N . HIS A 1 371 ? -4.455 -11.263 7.665 1.00 94.06 371 HIS A N 1
ATOM 2777 C CA . HIS A 1 371 ? -3.046 -11.126 8.022 1.00 94.06 371 HIS A CA 1
ATOM 2778 C C . HIS A 1 371 ? -2.419 -12.495 8.358 1.00 94.06 371 HIS A C 1
ATOM 2780 O O . HIS A 1 371 ? -2.982 -13.285 9.129 1.00 94.06 371 HIS A O 1
ATOM 2786 N N . GLY A 1 372 ? -1.258 -12.765 7.761 1.00 92.06 372 GLY A N 1
ATOM 2787 C CA . GLY A 1 372 ? -0.542 -14.038 7.858 1.00 92.06 372 GLY A CA 1
ATOM 2788 C C . GLY A 1 372 ? -0.975 -15.107 6.846 1.00 92.06 372 GLY A C 1
ATOM 2789 O O . GLY A 1 372 ? -0.338 -16.157 6.801 1.00 92.06 372 GLY A O 1
ATOM 2790 N N . ASP A 1 373 ? -2.020 -14.871 6.045 1.00 95.06 373 ASP A N 1
ATOM 2791 C CA . ASP A 1 373 ? -2.325 -15.711 4.880 1.00 95.06 373 ASP A CA 1
ATOM 2792 C C . ASP A 1 373 ? -1.424 -15.330 3.689 1.00 95.06 373 ASP A C 1
ATOM 2794 O O . ASP A 1 373 ? -1.029 -14.164 3.584 1.00 95.06 373 ASP A O 1
ATOM 2798 N N . PRO A 1 374 ? -1.131 -16.271 2.770 1.00 95.44 374 PRO A N 1
ATOM 2799 C CA . PRO A 1 374 ? -0.512 -15.941 1.490 1.00 95.44 374 PRO A CA 1
ATOM 2800 C C . PRO A 1 374 ? -1.366 -14.942 0.705 1.00 95.44 374 PRO A C 1
ATOM 2802 O O . PRO A 1 374 ? -2.596 -15.044 0.666 1.00 95.44 374 PRO A O 1
ATOM 2805 N N . THR A 1 375 ? -0.709 -13.989 0.058 1.00 96.75 375 THR A N 1
ATOM 2806 C CA . THR A 1 375 ? -1.332 -12.911 -0.712 1.00 96.75 375 THR A CA 1
ATOM 2807 C C . THR A 1 375 ? -1.170 -13.075 -2.223 1.00 96.75 375 THR A C 1
ATOM 2809 O O . THR A 1 375 ? -1.756 -12.297 -2.973 1.00 96.75 375 THR A O 1
ATOM 2812 N N . GLY A 1 376 ? -0.452 -14.104 -2.687 1.00 97.06 376 GLY A N 1
ATOM 2813 C CA . GLY A 1 376 ? -0.190 -14.342 -4.110 1.00 97.06 376 GLY A CA 1
ATOM 2814 C C . GLY A 1 376 ? -1.441 -14.470 -4.992 1.00 97.06 376 GLY A C 1
ATOM 2815 O O . GLY A 1 376 ? -1.421 -14.034 -6.138 1.00 97.06 376 GLY A O 1
ATOM 2816 N N . LEU A 1 377 ? -2.566 -14.957 -4.448 1.00 97.44 377 LEU A N 1
ATOM 2817 C CA . LEU A 1 377 ? -3.846 -15.040 -5.176 1.00 97.44 377 LEU A CA 1
ATOM 2818 C C . LEU A 1 377 ? -4.523 -13.682 -5.440 1.00 97.44 377 LEU A C 1
ATOM 2820 O O . LEU A 1 377 ? -5.522 -13.634 -6.163 1.00 97.44 377 LEU A O 1
ATOM 2824 N N . LEU A 1 378 ? -4.057 -12.595 -4.816 1.00 98.38 378 LEU A N 1
ATOM 2825 C CA . LEU A 1 378 ? -4.693 -11.289 -4.941 1.00 98.38 378 LEU A C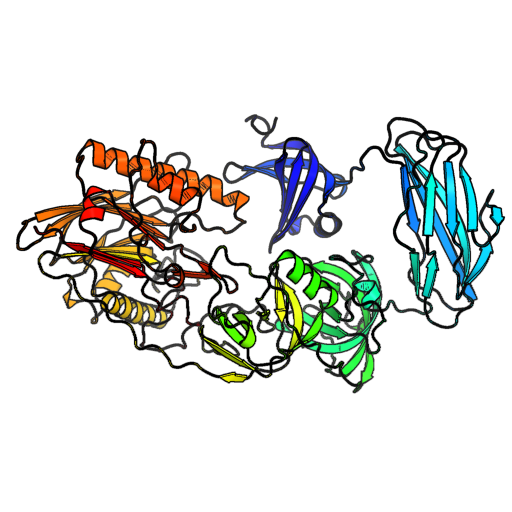A 1
ATOM 2826 C C . LEU A 1 378 ? -4.458 -10.697 -6.332 1.00 98.38 378 LEU A C 1
ATOM 2828 O O . LEU A 1 378 ? -3.343 -10.324 -6.689 1.00 98.38 378 LEU A O 1
ATOM 2832 N N . VAL A 1 379 ? -5.545 -10.502 -7.074 1.00 98.50 379 VAL A N 1
ATOM 2833 C CA . VAL A 1 379 ? -5.575 -9.628 -8.249 1.00 98.50 379 VAL A CA 1
ATOM 2834 C C . VAL A 1 379 ? -6.021 -8.251 -7.777 1.00 98.50 379 VAL A C 1
ATOM 2836 O O . VAL A 1 379 ? -7.181 -8.053 -7.407 1.00 98.50 379 VAL A O 1
ATOM 2839 N N . ARG A 1 380 ? -5.089 -7.300 -7.738 1.00 98.38 380 ARG A N 1
ATOM 2840 C CA . ARG A 1 380 ? -5.379 -5.922 -7.333 1.00 98.38 380 ARG A CA 1
ATOM 2841 C C . ARG A 1 380 ? -5.790 -5.093 -8.535 1.00 98.38 380 ARG A C 1
ATOM 2843 O O . ARG A 1 380 ? -5.393 -5.363 -9.667 1.00 98.38 380 ARG A O 1
ATOM 2850 N N . VAL A 1 381 ? -6.615 -4.097 -8.271 1.00 98.44 381 VAL A N 1
ATOM 2851 C CA . VAL A 1 381 ? -7.157 -3.192 -9.278 1.00 98.44 381 VAL A CA 1
ATOM 2852 C C . VAL A 1 381 ? -6.992 -1.780 -8.754 1.00 98.44 381 VAL A C 1
ATOM 2854 O O . VAL A 1 381 ? -7.240 -1.550 -7.571 1.00 98.44 381 VAL A O 1
ATOM 2857 N N . ASP A 1 382 ? -6.573 -0.880 -9.626 1.00 97.31 382 ASP A N 1
ATOM 2858 C CA . ASP A 1 382 ? -6.452 0.561 -9.406 1.00 97.31 382 ASP A CA 1
ATOM 2859 C C . ASP A 1 382 ? -7.384 1.256 -10.403 1.00 97.31 382 ASP A C 1
ATOM 2861 O O . ASP A 1 382 ? -7.765 0.645 -11.395 1.00 97.31 382 ASP A O 1
ATOM 2865 N N . ASP A 1 383 ? -7.852 2.468 -10.139 1.00 95.81 383 ASP A N 1
ATOM 2866 C CA . ASP A 1 383 ? -8.848 3.100 -11.008 1.00 95.81 383 ASP A CA 1
ATOM 2867 C C . ASP A 1 383 ? -8.259 3.927 -12.157 1.00 95.81 383 ASP A C 1
ATOM 2869 O O . ASP A 1 383 ? -8.998 4.587 -12.898 1.00 95.81 383 ASP A O 1
ATOM 2873 N N . GLY A 1 384 ? -6.942 3.846 -12.351 1.00 94.56 384 GLY A N 1
ATOM 2874 C CA . GLY A 1 384 ? -6.230 4.602 -13.365 1.00 94.56 384 GLY A CA 1
ATOM 2875 C C . GLY A 1 384 ? -6.030 6.062 -12.993 1.00 94.56 384 GLY A C 1
ATOM 2876 O O . GLY A 1 384 ? -5.854 6.887 -13.898 1.00 94.56 384 GLY A O 1
ATOM 2877 N N . SER A 1 385 ? -6.086 6.404 -11.701 1.00 93.50 385 SER A N 1
ATOM 2878 C CA . SER A 1 385 ? -5.988 7.777 -11.221 1.00 93.50 385 SER A CA 1
ATOM 2879 C C . SER A 1 385 ? -5.121 7.924 -9.974 1.00 93.50 385 SER A C 1
ATOM 2881 O O . SER A 1 385 ? -5.138 7.121 -9.053 1.00 93.50 385 SER A O 1
ATOM 2883 N N . LEU A 1 386 ? -4.396 9.043 -9.890 1.00 89.69 386 LEU A N 1
ATOM 2884 C CA . LEU A 1 386 ? -3.734 9.466 -8.648 1.00 89.69 386 LEU A CA 1
ATOM 2885 C C . LEU A 1 386 ? -4.670 10.285 -7.738 1.00 89.69 386 LEU A C 1
ATOM 2887 O O . LEU A 1 386 ? -4.224 10.897 -6.761 1.00 89.69 386 LEU A O 1
ATOM 2891 N N . VAL A 1 387 ? -5.959 10.376 -8.082 1.00 91.06 387 VAL A N 1
ATOM 2892 C CA . VAL A 1 387 ? -6.941 11.182 -7.357 1.00 91.06 387 VAL A CA 1
ATOM 2893 C C . VAL A 1 387 ? -7.372 10.473 -6.077 1.00 91.06 387 VAL A C 1
ATOM 2895 O O . VAL A 1 387 ? -7.872 9.356 -6.080 1.00 91.06 387 VAL A O 1
ATOM 2898 N N . ARG A 1 388 ? -7.260 11.183 -4.952 1.00 91.38 388 ARG A N 1
ATOM 2899 C CA . ARG A 1 388 ? -7.886 10.768 -3.697 1.00 91.38 388 ARG A CA 1
ATOM 2900 C C . ARG A 1 388 ? -9.361 11.181 -3.679 1.00 91.38 388 ARG A C 1
ATOM 2902 O O . ARG A 1 388 ? -9.693 12.353 -3.869 1.00 91.38 388 ARG A O 1
ATOM 2909 N N . HIS A 1 389 ? -10.237 10.234 -3.379 1.00 91.62 389 HIS A N 1
ATOM 2910 C CA . HIS A 1 389 ? -11.673 10.419 -3.227 1.00 91.62 389 HIS A CA 1
ATOM 2911 C C . HIS A 1 389 ? -12.037 10.762 -1.779 1.00 91.62 389 HIS A C 1
ATOM 2913 O O . HIS A 1 389 ? -11.669 10.055 -0.847 1.00 91.62 389 HIS A O 1
ATOM 2919 N N . GLU A 1 390 ? -12.811 11.830 -1.587 1.00 87.00 390 GLU A N 1
ATOM 2920 C CA . GLU A 1 390 ? -13.317 12.218 -0.259 1.00 87.00 390 GLU A CA 1
ATOM 2921 C C . GLU A 1 390 ? -14.612 11.481 0.120 1.00 87.00 390 GLU A C 1
ATOM 2923 O O . GLU A 1 390 ? -14.946 11.352 1.297 1.00 87.00 390 GLU A O 1
ATOM 2928 N N . ASP A 1 391 ? -15.376 11.023 -0.876 1.00 89.44 391 ASP A N 1
ATOM 2929 C CA . ASP A 1 391 ? -16.631 10.300 -0.689 1.00 89.44 391 ASP A CA 1
ATOM 2930 C C . ASP A 1 391 ? -16.952 9.401 -1.896 1.00 89.44 391 ASP A C 1
ATOM 2932 O O . ASP A 1 391 ? -16.323 9.473 -2.952 1.00 89.44 391 ASP A O 1
ATOM 2936 N N . GLY A 1 392 ? -17.965 8.545 -1.752 1.00 91.69 392 GLY A N 1
ATOM 2937 C CA . GLY A 1 392 ? -18.335 7.568 -2.777 1.00 91.69 392 GLY A CA 1
ATOM 2938 C C . GLY A 1 392 ? -19.054 8.127 -4.010 1.00 91.69 392 GLY A C 1
ATOM 2939 O O . GLY A 1 392 ? -19.551 7.340 -4.817 1.00 91.69 392 GLY A O 1
ATOM 2940 N N . SER A 1 393 ? -19.211 9.451 -4.150 1.00 91.12 393 SER A N 1
ATOM 2941 C CA . SER A 1 393 ? -19.831 10.065 -5.337 1.00 91.12 393 SER A CA 1
ATOM 2942 C C . SER A 1 393 ? -18.855 10.273 -6.492 1.00 91.12 393 SER A C 1
ATOM 2944 O O . SER A 1 393 ? -19.302 10.371 -7.636 1.00 91.12 393 SER A O 1
ATOM 2946 N N . THR A 1 394 ? -17.552 10.317 -6.204 1.00 92.06 394 THR A N 1
ATOM 2947 C CA . THR A 1 394 ? -16.494 10.471 -7.211 1.00 92.06 394 THR A CA 1
ATOM 2948 C C . THR A 1 394 ? -15.821 9.151 -7.579 1.00 92.06 394 THR A C 1
ATOM 2950 O O . THR A 1 394 ? -15.074 9.132 -8.549 1.00 92.06 394 THR A O 1
ATOM 2953 N N . LEU A 1 395 ? -16.101 8.061 -6.854 1.00 92.44 395 LEU A N 1
ATOM 2954 C CA . LEU A 1 395 ? -15.596 6.729 -7.189 1.00 92.44 395 LEU A CA 1
ATOM 2955 C C . LEU A 1 395 ? -16.163 6.240 -8.538 1.00 92.44 395 LEU A C 1
ATOM 2957 O O . LEU A 1 395 ? -17.383 6.318 -8.745 1.00 92.44 395 LEU A O 1
ATOM 2961 N N . PRO A 1 396 ? -15.330 5.676 -9.432 1.00 88.94 396 PRO A N 1
ATOM 2962 C CA . PRO A 1 396 ? -15.779 5.193 -10.742 1.00 88.94 396 PRO A CA 1
ATOM 2963 C C . PRO A 1 396 ? -16.650 3.933 -10.656 1.00 88.94 396 PRO A C 1
ATOM 2965 O O . PRO A 1 396 ? -17.496 3.687 -11.519 1.00 88.94 396 PRO A O 1
ATOM 2968 N N . TYR A 1 397 ? -16.485 3.148 -9.594 1.00 90.56 397 TYR A N 1
ATOM 2969 C CA . TYR A 1 397 ? -17.270 1.957 -9.288 1.00 90.56 397 TYR A CA 1
ATOM 2970 C C . TYR A 1 397 ? -17.394 1.780 -7.773 1.00 90.56 397 TYR A C 1
ATOM 2972 O O . TYR A 1 397 ? -16.627 2.335 -6.994 1.00 90.56 397 TYR A O 1
ATOM 2980 N N . PHE A 1 398 ? -18.399 1.016 -7.348 1.00 92.38 398 PHE A N 1
ATOM 2981 C CA . PHE A 1 398 ? -18.687 0.767 -5.937 1.00 92.38 398 PHE A CA 1
ATOM 2982 C C . PHE A 1 398 ? -18.581 -0.735 -5.678 1.00 92.38 398 PHE A C 1
ATOM 2984 O O . PHE A 1 398 ? -19.503 -1.480 -6.002 1.00 92.38 398 PHE A O 1
ATOM 2991 N N . VAL A 1 399 ? -17.435 -1.162 -5.147 1.00 96.38 399 VAL A N 1
ATOM 2992 C CA . VAL A 1 399 ? -17.118 -2.565 -4.855 1.00 96.38 399 VAL A CA 1
ATOM 2993 C C . VAL A 1 399 ? -17.015 -2.736 -3.344 1.00 96.38 399 VAL A C 1
ATOM 2995 O O . VAL A 1 399 ? -16.200 -2.078 -2.697 1.00 96.38 399 VAL A O 1
ATOM 2998 N N . ARG A 1 400 ? -17.843 -3.610 -2.777 1.00 96.00 400 ARG A N 1
ATOM 2999 C CA . ARG A 1 400 ? -17.773 -4.018 -1.371 1.00 96.00 400 ARG A CA 1
ATOM 3000 C C . ARG A 1 400 ? -17.140 -5.404 -1.268 1.00 96.00 400 ARG A C 1
ATOM 3002 O O . ARG A 1 400 ? -17.332 -6.220 -2.169 1.00 96.00 400 ARG A O 1
ATOM 3009 N N . THR A 1 401 ? -16.485 -5.714 -0.148 1.00 96.94 401 THR A N 1
ATOM 3010 C CA . THR A 1 401 ? -16.122 -7.101 0.176 1.00 96.94 401 THR A CA 1
ATOM 3011 C C . THR A 1 401 ? -17.321 -8.041 -0.030 1.00 96.94 401 THR A C 1
ATOM 3013 O O . THR A 1 401 ? -18.457 -7.741 0.362 1.00 96.94 401 THR A O 1
ATOM 3016 N N . GLY A 1 402 ? -17.065 -9.172 -0.686 1.00 96.75 402 GLY A N 1
ATOM 3017 C CA . GLY A 1 402 ? -18.041 -10.196 -1.049 1.00 96.75 402 GLY A CA 1
ATOM 3018 C C . GLY A 1 402 ? -18.751 -9.983 -2.390 1.00 96.75 402 GLY A C 1
ATOM 3019 O O . GLY A 1 402 ? -19.339 -10.937 -2.903 1.00 96.75 402 GLY A O 1
ATOM 3020 N N . ASP A 1 403 ? -18.706 -8.785 -2.983 1.00 98.00 403 ASP A N 1
ATOM 3021 C CA . ASP A 1 403 ? -19.216 -8.571 -4.342 1.00 98.00 403 ASP A CA 1
ATOM 3022 C C . ASP A 1 403 ? -18.361 -9.343 -5.361 1.00 98.00 403 ASP A C 1
ATOM 3024 O O . ASP A 1 403 ? -17.188 -9.624 -5.117 1.00 98.00 403 ASP A O 1
ATOM 3028 N N . GLN A 1 404 ? -18.937 -9.694 -6.514 1.00 97.94 404 GLN A N 1
ATOM 3029 C CA . GLN A 1 404 ? -18.175 -10.287 -7.616 1.00 97.94 404 GLN A CA 1
ATOM 3030 C C . GLN A 1 404 ? -17.920 -9.267 -8.718 1.00 97.94 404 GLN A C 1
ATOM 3032 O O . GLN A 1 404 ? -18.788 -8.458 -9.039 1.00 97.94 404 GLN A O 1
ATOM 3037 N N . VAL A 1 405 ? -16.752 -9.353 -9.341 1.00 98.31 405 VAL A N 1
ATOM 3038 C CA . VAL A 1 405 ? -16.348 -8.528 -10.478 1.00 98.31 405 VAL A CA 1
ATOM 3039 C C . VAL A 1 405 ? -16.125 -9.420 -11.696 1.00 98.31 405 VAL A C 1
ATOM 3041 O O . VAL A 1 405 ? -15.506 -10.482 -11.600 1.00 98.31 405 VAL A O 1
ATOM 3044 N N . VAL A 1 406 ? -16.670 -8.999 -12.839 1.00 97.69 406 VAL A N 1
ATOM 3045 C CA . VAL A 1 406 ? -16.499 -9.626 -14.160 1.00 97.69 406 VAL A CA 1
ATOM 3046 C C . VAL A 1 406 ? -16.193 -8.556 -15.210 1.00 97.69 406 VAL A C 1
ATOM 3048 O O . VAL A 1 406 ? -16.354 -7.362 -14.954 1.00 97.69 406 VAL A O 1
ATOM 3051 N N . ASP A 1 407 ? -15.767 -8.985 -16.400 1.00 95.56 407 ASP A N 1
ATOM 3052 C CA . ASP A 1 407 ? -15.434 -8.107 -17.533 1.00 95.56 407 ASP A CA 1
ATOM 3053 C C . ASP A 1 407 ? -14.326 -7.076 -17.223 1.00 95.56 407 ASP A C 1
ATOM 3055 O O . ASP A 1 407 ? -14.297 -5.988 -17.795 1.00 95.56 407 ASP A O 1
ATOM 3059 N N . LEU A 1 408 ? -13.405 -7.414 -16.314 1.00 97.94 408 LEU A N 1
ATOM 3060 C CA . LEU A 1 408 ? -12.242 -6.590 -15.989 1.00 97.94 408 LEU A CA 1
ATOM 3061 C C . LEU A 1 408 ? -11.075 -6.930 -16.920 1.00 97.94 408 LEU A C 1
ATOM 3063 O O . LEU A 1 408 ? -10.620 -8.077 -16.963 1.00 97.94 408 LEU A O 1
ATOM 3067 N N . ALA A 1 409 ? -10.577 -5.918 -17.626 1.00 98.19 409 ALA A N 1
ATOM 3068 C CA . ALA A 1 409 ? -9.362 -5.998 -18.422 1.00 98.19 409 ALA A CA 1
ATOM 3069 C C . ALA A 1 409 ? -8.640 -4.650 -18.458 1.00 98.19 409 ALA A C 1
ATOM 3071 O O . ALA A 1 409 ? -9.282 -3.594 -18.482 1.00 98.19 409 ALA A O 1
ATOM 3072 N N . GLY A 1 410 ? -7.315 -4.702 -18.531 1.00 98.31 410 GLY A N 1
ATOM 3073 C CA . GLY A 1 410 ? -6.485 -3.523 -18.707 1.00 98.31 410 GLY A CA 1
ATOM 3074 C C . GLY A 1 410 ? -4.997 -3.769 -18.499 1.00 98.31 410 GLY A C 1
ATOM 3075 O O . GLY A 1 410 ? -4.619 -4.900 -18.197 1.00 98.31 410 GLY A O 1
ATOM 3076 N N . PRO A 1 411 ? -4.150 -2.757 -18.742 1.00 98.44 411 PRO A N 1
ATOM 3077 C CA . PRO A 1 411 ? -2.715 -2.843 -18.501 1.00 98.44 411 PRO A CA 1
ATOM 3078 C C . PRO A 1 411 ? -2.405 -3.178 -17.038 1.00 98.44 411 PRO A C 1
ATOM 3080 O O . PRO A 1 411 ? -3.109 -2.715 -16.140 1.00 98.44 411 PRO A O 1
ATOM 3083 N N . LEU A 1 412 ? -1.369 -3.981 -16.805 1.00 98.56 412 LEU A N 1
ATOM 3084 C CA . LEU A 1 412 ? -0.903 -4.329 -15.464 1.00 98.56 412 LEU A CA 1
ATOM 3085 C C . LEU A 1 412 ? 0.168 -3.333 -14.987 1.00 98.56 412 LEU A C 1
ATOM 3087 O O . LEU A 1 412 ? 1.331 -3.468 -15.340 1.00 98.56 412 LEU A O 1
ATOM 3091 N N . ALA A 1 413 ? -0.206 -2.334 -14.200 1.00 97.75 413 ALA A N 1
ATOM 3092 C CA . ALA A 1 413 ? 0.738 -1.399 -13.594 1.00 97.75 413 ALA A CA 1
ATOM 3093 C C . ALA A 1 413 ? 1.456 -2.014 -12.385 1.00 97.75 413 ALA A C 1
ATOM 3095 O O . ALA A 1 413 ? 0.940 -2.949 -11.771 1.00 97.75 413 ALA A O 1
ATOM 3096 N N . TYR A 1 414 ? 2.595 -1.443 -11.994 1.00 95.31 414 TYR A N 1
ATOM 3097 C CA . TYR A 1 414 ? 3.252 -1.713 -10.719 1.00 95.31 414 TYR A CA 1
ATOM 3098 C C . TYR A 1 414 ? 3.352 -0.417 -9.911 1.00 95.31 414 TYR A C 1
ATOM 3100 O O . TYR A 1 414 ? 4.120 0.488 -10.224 1.00 95.31 414 TYR A O 1
ATOM 3108 N N . THR A 1 415 ? 2.553 -0.291 -8.851 1.00 90.31 415 THR A N 1
ATOM 3109 C CA . THR A 1 415 ? 2.552 0.914 -8.010 1.00 90.31 415 THR A CA 1
ATOM 3110 C C . THR A 1 415 ? 2.421 0.553 -6.537 1.00 90.31 415 THR A C 1
ATOM 3112 O O . THR A 1 415 ? 1.726 -0.392 -6.160 1.00 90.31 415 THR A O 1
ATOM 3115 N N . PHE A 1 416 ? 3.113 1.305 -5.674 1.00 84.69 416 PHE A N 1
ATOM 3116 C CA . PHE A 1 416 ? 3.117 1.094 -4.218 1.00 84.69 416 PHE A CA 1
ATOM 3117 C C . PHE A 1 416 ? 3.390 -0.370 -3.810 1.00 84.69 416 PHE A C 1
ATOM 3119 O O . PHE A 1 416 ? 2.729 -0.917 -2.922 1.00 84.69 416 PHE A O 1
ATOM 3126 N N . GLY A 1 417 ? 4.356 -1.006 -4.484 1.00 87.19 417 GLY A N 1
ATOM 3127 C CA . GLY A 1 417 ? 4.824 -2.359 -4.173 1.00 87.19 417 GLY A CA 1
ATOM 3128 C C . GLY A 1 417 ? 3.915 -3.493 -4.653 1.00 87.19 417 GLY A C 1
ATOM 3129 O O . GLY A 1 417 ? 4.039 -4.608 -4.158 1.00 87.19 417 GLY A O 1
ATOM 3130 N N . ASN A 1 418 ? 2.962 -3.220 -5.549 1.00 93.19 418 ASN A N 1
ATOM 3131 C CA . ASN A 1 418 ? 1.994 -4.211 -6.002 1.00 93.19 418 ASN A CA 1
ATOM 3132 C C . ASN A 1 418 ? 1.695 -4.077 -7.497 1.00 93.19 418 ASN A C 1
ATOM 3134 O O . ASN A 1 418 ? 1.515 -2.965 -7.993 1.00 93.19 418 ASN A O 1
ATOM 3138 N N . TYR A 1 419 ? 1.514 -5.215 -8.172 1.00 97.38 419 TYR A N 1
ATOM 3139 C CA . TYR A 1 419 ? 0.915 -5.250 -9.506 1.00 97.38 419 TYR A CA 1
ATOM 3140 C C . TYR A 1 419 ? -0.594 -5.013 -9.423 1.00 97.38 419 TYR A C 1
ATOM 3142 O O . TYR A 1 419 ? -1.275 -5.621 -8.588 1.00 97.38 419 TYR A O 1
ATOM 3150 N N . LYS A 1 420 ? -1.122 -4.147 -10.288 1.00 97.88 420 LYS A N 1
ATOM 3151 C CA . LYS A 1 420 ? -2.532 -3.753 -10.312 1.00 97.88 420 LYS A CA 1
ATOM 3152 C C . LYS A 1 420 ? -3.041 -3.637 -11.743 1.00 97.88 420 LYS A C 1
ATOM 3154 O O . LYS A 1 420 ? -2.346 -3.140 -12.620 1.00 97.88 420 LYS A O 1
ATOM 3159 N N . ILE A 1 421 ? -4.265 -4.088 -11.987 1.00 98.62 421 ILE A N 1
ATOM 3160 C CA . ILE A 1 421 ? -4.935 -3.883 -13.274 1.00 98.62 421 ILE A CA 1
ATOM 3161 C C . ILE A 1 421 ? -5.495 -2.463 -13.311 1.00 98.62 421 ILE A C 1
ATOM 3163 O O . ILE A 1 421 ? -6.244 -2.101 -12.409 1.00 98.62 421 ILE A O 1
ATOM 3167 N N . GLU A 1 422 ? -5.200 -1.724 -14.380 1.00 98.12 422 GLU A N 1
ATOM 3168 C CA . GLU A 1 422 ? -5.776 -0.410 -14.691 1.00 98.12 422 GLU A CA 1
ATOM 3169 C C . GLU A 1 422 ? -6.951 -0.574 -15.679 1.00 98.12 422 GLU A C 1
ATOM 3171 O O . GLU A 1 422 ? -6.719 -0.812 -16.870 1.00 98.12 422 GLU A O 1
ATOM 3176 N N . PRO A 1 423 ? -8.229 -0.507 -15.254 1.00 97.69 423 PRO A N 1
ATOM 3177 C CA . PRO A 1 423 ? -9.373 -0.851 -16.089 1.00 97.69 423 PRO A CA 1
ATOM 3178 C C . PRO A 1 423 ? -9.481 0.020 -17.346 1.00 97.69 423 PRO A C 1
ATOM 3180 O O . PRO A 1 423 ? -9.616 1.239 -17.280 1.00 97.69 423 PRO A O 1
ATOM 3183 N N . LEU A 1 424 ? -9.545 -0.617 -18.520 1.00 96.62 424 LEU A N 1
ATOM 3184 C CA . LEU A 1 424 ? -9.819 0.074 -19.793 1.00 96.62 424 LEU A CA 1
ATOM 3185 C C . LEU A 1 424 ? -11.290 0.490 -19.945 1.00 96.62 424 LEU A C 1
ATOM 3187 O O . LEU A 1 424 ? -11.638 1.308 -20.799 1.00 96.62 424 LEU A O 1
ATOM 3191 N N . ALA A 1 425 ? -12.166 -0.114 -19.147 1.00 94.69 425 ALA A N 1
ATOM 3192 C CA . ALA A 1 425 ? -13.581 0.195 -19.053 1.00 94.69 425 ALA A CA 1
ATOM 3193 C C . ALA A 1 425 ? -14.066 -0.100 -17.631 1.00 94.69 425 ALA A C 1
ATOM 3195 O O . ALA A 1 425 ? -13.478 -0.917 -16.925 1.00 94.69 425 ALA A O 1
ATOM 3196 N N . THR A 1 426 ? -15.170 0.529 -17.224 1.00 93.62 426 THR A N 1
ATOM 3197 C CA . THR A 1 426 ? -15.807 0.231 -15.937 1.00 93.62 426 THR A CA 1
ATOM 3198 C C . THR A 1 426 ? -16.194 -1.252 -15.882 1.00 93.62 426 THR A C 1
ATOM 3200 O O . THR A 1 426 ? -16.998 -1.682 -16.716 1.00 93.62 426 THR A O 1
ATOM 3203 N N . PRO A 1 427 ? -15.664 -2.031 -14.923 1.00 95.88 427 PRO A N 1
ATOM 3204 C CA . PRO A 1 427 ? -15.977 -3.448 -14.820 1.00 95.88 427 PRO A CA 1
ATOM 3205 C C . PRO A 1 427 ? -17.417 -3.666 -14.338 1.00 95.88 427 PRO A C 1
ATOM 3207 O O . PRO A 1 427 ? -18.041 -2.795 -13.720 1.00 95.88 427 PRO A O 1
ATOM 3210 N N . THR A 1 428 ? -17.956 -4.856 -14.596 1.00 97.00 428 THR A N 1
ATOM 3211 C CA . THR A 1 428 ? -19.301 -5.224 -14.148 1.00 97.00 428 THR A CA 1
ATOM 3212 C C . THR A 1 428 ? -19.240 -5.748 -12.713 1.00 97.00 428 THR A C 1
ATOM 3214 O O . THR A 1 428 ? -18.629 -6.783 -12.448 1.00 97.00 428 THR A O 1
ATOM 3217 N N . VAL A 1 429 ? -19.931 -5.071 -11.791 1.00 97.56 429 VAL A N 1
ATOM 3218 C CA . VAL A 1 429 ? -20.043 -5.489 -10.383 1.00 97.56 429 VAL A CA 1
ATOM 3219 C C . VAL A 1 429 ? -21.365 -6.221 -10.146 1.00 97.56 429 VAL A C 1
ATOM 3221 O O . VAL A 1 429 ? -22.452 -5.671 -10.337 1.00 97.56 429 VAL A O 1
ATOM 3224 N N . ILE A 1 430 ? -21.277 -7.468 -9.695 1.00 97.25 430 ILE A N 1
ATOM 3225 C CA . ILE A 1 430 ? -22.395 -8.290 -9.236 1.00 97.25 430 ILE A CA 1
ATOM 3226 C C . ILE A 1 430 ? -22.444 -8.181 -7.710 1.00 97.25 430 ILE A C 1
ATOM 3228 O O . ILE A 1 430 ? -21.696 -8.840 -6.989 1.00 97.25 430 ILE A O 1
ATOM 3232 N N . THR A 1 431 ? -23.340 -7.331 -7.217 1.00 96.19 431 THR A N 1
ATOM 3233 C CA . THR A 1 431 ? -23.450 -7.021 -5.788 1.00 96.19 431 THR A CA 1
ATOM 3234 C C . THR A 1 431 ? -23.932 -8.221 -4.978 1.00 96.19 431 THR A C 1
ATOM 3236 O O . THR A 1 431 ? -24.995 -8.786 -5.269 1.00 96.19 431 THR A O 1
ATOM 3239 N N . ALA A 1 432 ? -23.217 -8.554 -3.909 1.00 94.06 432 ALA A N 1
ATOM 3240 C CA . ALA A 1 432 ? -23.673 -9.514 -2.919 1.00 94.06 432 ALA A CA 1
ATOM 3241 C C . ALA A 1 432 ? -24.824 -8.933 -2.069 1.00 94.06 432 ALA A C 1
ATOM 3243 O O . ALA A 1 432 ? -24.974 -7.709 -1.944 1.00 94.06 432 ALA A O 1
ATOM 3244 N N . PRO A 1 433 ? -25.661 -9.781 -1.443 1.00 92.06 433 PRO A N 1
ATOM 3245 C CA . PRO A 1 433 ? -26.657 -9.319 -0.483 1.00 92.06 433 PRO A CA 1
ATOM 3246 C C . PRO A 1 433 ? -26.015 -8.491 0.636 1.00 92.06 433 PRO A C 1
ATOM 3248 O O . PRO A 1 433 ? -25.028 -8.911 1.229 1.00 92.06 433 PRO A O 1
ATOM 3251 N N . VAL A 1 434 ? -26.582 -7.318 0.936 1.00 87.06 434 VAL A N 1
ATOM 3252 C CA . VAL A 1 434 ? -26.116 -6.487 2.054 1.00 87.06 434 VAL A CA 1
ATOM 3253 C C . VAL A 1 434 ? -26.518 -7.131 3.379 1.00 87.06 434 VAL A C 1
ATOM 3255 O O . VAL A 1 434 ? -27.719 -7.353 3.580 1.00 87.06 434 VAL A O 1
ATOM 3258 N N . PRO A 1 435 ? -25.564 -7.435 4.282 1.00 86.62 435 PRO A N 1
ATOM 3259 C CA . PRO A 1 435 ? -25.905 -7.872 5.626 1.00 86.62 435 PRO A CA 1
ATOM 3260 C C . PRO A 1 435 ? -26.787 -6.824 6.321 1.00 86.62 435 PRO A C 1
ATOM 3262 O O . PRO A 1 435 ? -26.589 -5.623 6.128 1.00 86.62 435 PRO A O 1
ATOM 3265 N N . PRO A 1 436 ? -27.785 -7.233 7.124 1.00 89.62 436 PRO A N 1
ATOM 3266 C CA . PRO A 1 436 ? -28.486 -6.278 7.968 1.00 89.62 436 PRO A CA 1
ATOM 3267 C C . PRO A 1 436 ? -27.493 -5.644 8.946 1.00 89.62 436 PRO A C 1
ATOM 3269 O O . PRO A 1 436 ? -26.609 -6.335 9.451 1.00 89.62 436 PRO A O 1
ATOM 3272 N N . LEU A 1 437 ? -27.681 -4.356 9.251 1.00 89.88 437 LEU A N 1
ATOM 3273 C CA . LEU A 1 437 ? -26.889 -3.669 10.270 1.00 89.88 437 LEU A CA 1
ATOM 3274 C C . LEU A 1 437 ? -26.946 -4.478 11.579 1.00 89.88 437 LEU A C 1
ATOM 3276 O O . LEU A 1 437 ? -28.049 -4.644 12.120 1.00 89.88 437 LEU A O 1
ATOM 3280 N N . PRO A 1 438 ? -25.813 -4.981 12.103 1.00 91.69 438 PRO A N 1
ATOM 3281 C CA . PRO A 1 438 ? -25.847 -5.749 13.335 1.00 91.69 438 PRO A CA 1
ATOM 3282 C C . PRO A 1 438 ? -26.306 -4.859 14.497 1.00 91.69 438 PRO A C 1
ATOM 3284 O O . PRO A 1 438 ? -26.052 -3.654 14.524 1.00 91.69 438 PRO A O 1
ATOM 3287 N N . GLN A 1 439 ? -27.040 -5.444 15.439 1.00 93.38 439 GLN A N 1
ATOM 3288 C CA . GLN A 1 439 ? -27.519 -4.767 16.644 1.00 93.38 439 GLN A CA 1
ATOM 3289 C C . GLN A 1 439 ? -27.116 -5.618 17.843 1.00 93.38 439 GLN A C 1
ATOM 3291 O O . GLN A 1 439 ? -27.701 -6.678 18.080 1.00 93.38 439 GLN A O 1
ATOM 3296 N N . LEU A 1 440 ? -26.087 -5.179 18.561 1.00 96.88 440 LEU A N 1
ATOM 3297 C CA . LEU A 1 440 ? -25.609 -5.854 19.760 1.00 96.88 440 LEU A CA 1
ATOM 3298 C C . LEU A 1 440 ? -26.509 -5.519 20.959 1.00 96.88 440 LEU A C 1
ATOM 3300 O O . LEU A 1 440 ? -27.118 -4.445 20.999 1.00 96.88 440 LEU A O 1
ATOM 3304 N N . PRO A 1 441 ? -26.643 -6.436 21.932 1.00 97.25 441 PRO A N 1
ATOM 3305 C CA . PRO A 1 441 ? -27.492 -6.203 23.090 1.00 97.25 441 PRO A CA 1
ATOM 3306 C C . PRO A 1 441 ? -26.909 -5.112 23.996 1.00 97.25 441 PRO A C 1
ATOM 3308 O O . PRO A 1 441 ? -25.700 -5.047 24.218 1.00 97.25 441 PRO A O 1
ATOM 3311 N N . GLU A 1 442 ? -27.789 -4.289 24.567 1.00 97.38 442 GLU A N 1
ATOM 3312 C CA . GLU A 1 442 ? -27.408 -3.370 25.640 1.00 97.38 442 GLU A CA 1
ATOM 3313 C C . GLU A 1 442 ? -27.006 -4.140 26.911 1.00 97.38 442 GLU A C 1
ATOM 3315 O O . GLU A 1 442 ? -27.616 -5.172 27.208 1.00 97.38 442 GLU A O 1
ATOM 3320 N N . PRO A 1 443 ? -26.042 -3.636 27.707 1.00 97.12 443 PRO A N 1
ATOM 3321 C CA . PRO A 1 443 ? -25.637 -4.280 28.954 1.00 97.12 443 PRO A CA 1
ATOM 3322 C C . PRO A 1 443 ? -26.787 -4.292 29.972 1.00 97.12 443 PRO A C 1
ATOM 3324 O O . PRO A 1 443 ? -27.308 -3.238 30.365 1.00 97.12 443 PRO A O 1
ATOM 3327 N N . GLY A 1 444 ? -27.140 -5.480 30.466 1.00 96.69 444 GLY A N 1
ATOM 3328 C CA . GLY A 1 444 ? -28.067 -5.670 31.580 1.00 96.69 444 GLY A CA 1
ATOM 3329 C C . GLY A 1 444 ? -27.567 -5.062 32.903 1.00 96.69 444 GLY A C 1
ATOM 3330 O O . GLY A 1 444 ? -26.451 -4.547 32.967 1.00 96.69 444 GLY A O 1
ATOM 3331 N N . PRO A 1 445 ? -28.366 -5.094 33.988 1.00 95.81 445 PRO A N 1
ATOM 3332 C CA . PRO A 1 445 ? -28.055 -4.391 35.242 1.00 95.81 445 PRO A CA 1
ATOM 3333 C C . PRO A 1 445 ? -26.740 -4.800 35.923 1.00 95.81 445 PRO A C 1
ATOM 3335 O O . PRO A 1 445 ? -26.117 -3.970 36.576 1.00 95.81 445 PRO A O 1
ATOM 3338 N N . ASP A 1 446 ? -26.305 -6.050 35.747 1.00 97.19 446 ASP A N 1
ATOM 3339 C CA . ASP A 1 446 ? -25.057 -6.601 36.305 1.00 97.19 446 ASP A CA 1
ATOM 3340 C C . ASP A 1 446 ? -23.943 -6.773 35.260 1.00 97.19 446 ASP A C 1
ATOM 3342 O O . ASP A 1 446 ? -22.903 -7.381 35.533 1.00 97.19 446 ASP A O 1
ATOM 3346 N N . GLU A 1 447 ? -24.166 -6.249 34.057 1.00 97.88 447 GLU A N 1
ATOM 3347 C CA . GLU A 1 447 ? -23.242 -6.336 32.934 1.00 97.88 447 GLU A CA 1
ATOM 3348 C C . GLU A 1 447 ? -22.505 -5.015 32.714 1.00 97.88 447 GLU A C 1
ATOM 3350 O O . GLU A 1 447 ? -23.010 -3.921 32.987 1.00 97.88 447 GLU A O 1
ATOM 3355 N N . PHE A 1 448 ? -21.284 -5.139 32.208 1.00 98.38 448 PHE A N 1
ATOM 3356 C CA . PHE A 1 448 ? -20.393 -4.050 31.857 1.00 98.38 448 PHE A CA 1
ATOM 3357 C C . PHE A 1 448 ? -19.885 -4.247 30.437 1.00 98.38 448 PHE A C 1
ATOM 3359 O O . PHE A 1 448 ? -19.354 -5.305 30.113 1.00 98.38 448 PHE A O 1
ATOM 3366 N N . SER A 1 449 ? -20.016 -3.214 29.611 1.00 98.62 449 SER A N 1
ATOM 3367 C CA . SER A 1 449 ? -19.486 -3.201 28.252 1.00 98.62 449 SER A CA 1
ATOM 3368 C C . SER A 1 449 ? -18.489 -2.068 28.057 1.00 98.62 449 SER A C 1
ATOM 3370 O O . SER A 1 449 ? -18.706 -0.935 28.499 1.00 98.62 449 SER A O 1
ATOM 3372 N N . VAL A 1 450 ? -17.403 -2.388 27.360 1.00 98.88 450 VAL A N 1
ATOM 3373 C CA . VAL A 1 450 ? -16.372 -1.438 26.939 1.00 98.88 450 VAL A CA 1
ATOM 3374 C C . VAL A 1 450 ? -16.058 -1.656 25.466 1.00 98.88 450 VAL A C 1
ATOM 3376 O O . VAL A 1 450 ? -15.942 -2.799 25.024 1.00 98.88 450 VAL A O 1
ATOM 3379 N N . ALA A 1 451 ? -15.937 -0.566 24.715 1.00 98.81 451 ALA A N 1
ATOM 3380 C CA . ALA A 1 451 ? -15.583 -0.591 23.304 1.00 98.81 451 ALA A CA 1
ATOM 3381 C C . ALA A 1 451 ? -14.421 0.358 22.999 1.00 98.81 451 ALA A C 1
ATOM 3383 O O . ALA A 1 451 ? -14.237 1.354 23.700 1.00 98.81 451 ALA A O 1
ATOM 3384 N N . THR A 1 452 ? -13.667 0.064 21.944 1.00 98.81 452 THR A N 1
ATOM 3385 C CA . THR A 1 452 ? -12.740 1.003 21.305 1.00 98.81 452 THR A CA 1
ATOM 3386 C C . THR A 1 452 ? -13.229 1.351 19.907 1.00 98.81 452 THR A C 1
ATOM 3388 O O . THR A 1 452 ? -13.803 0.493 19.232 1.00 98.81 452 THR A O 1
ATOM 3391 N N . PHE A 1 453 ? -13.033 2.601 19.489 1.00 98.56 453 PHE A N 1
ATOM 3392 C CA . PHE A 1 453 ? -13.435 3.065 18.170 1.00 98.56 453 PHE A CA 1
ATOM 3393 C C . PHE A 1 453 ? -12.536 4.203 17.663 1.00 98.56 453 PHE A C 1
ATOM 3395 O O . PHE A 1 453 ? -12.646 5.341 18.132 1.00 98.56 453 PHE A O 1
ATOM 3402 N N . ASN A 1 454 ? -11.691 3.917 16.671 1.00 98.19 454 ASN A N 1
ATOM 3403 C CA . ASN A 1 454 ? -11.043 4.959 15.883 1.00 98.19 454 ASN A CA 1
ATOM 3404 C C . ASN A 1 454 ? -12.102 5.618 14.981 1.00 98.19 454 ASN A C 1
ATOM 3406 O O . ASN A 1 454 ? -12.768 4.937 14.200 1.00 98.19 454 ASN A O 1
ATOM 3410 N N . VAL A 1 455 ? -12.316 6.930 15.135 1.00 97.12 455 VAL A N 1
ATOM 3411 C CA . VAL A 1 455 ? -13.400 7.662 14.454 1.00 97.12 455 VAL A CA 1
ATOM 3412 C C . VAL A 1 455 ? -12.953 8.400 13.182 1.00 97.12 455 VAL A C 1
ATOM 3414 O O . VAL A 1 455 ? -13.715 9.228 12.671 1.00 97.12 455 VAL A O 1
ATOM 3417 N N . ASP A 1 456 ? -11.756 8.083 12.673 1.00 94.06 456 ASP A N 1
ATOM 3418 C CA . ASP A 1 456 ? -11.176 8.565 11.408 1.00 94.06 456 ASP A CA 1
ATOM 3419 C C . ASP A 1 456 ? -11.131 10.098 11.308 1.00 94.06 456 ASP A C 1
ATOM 3421 O O . ASP A 1 456 ? -11.851 10.733 10.538 1.00 94.06 456 ASP A O 1
ATOM 3425 N N . ASN A 1 457 ? -10.308 10.742 12.131 1.00 93.00 457 ASN A N 1
ATOM 3426 C CA . ASN A 1 457 ? -10.130 12.199 12.144 1.00 93.00 457 ASN A CA 1
ATOM 3427 C C . ASN A 1 457 ? -11.457 12.969 12.297 1.00 93.00 457 ASN A C 1
ATOM 3429 O O . ASN A 1 457 ? -11.867 13.737 11.416 1.00 93.00 457 ASN A O 1
ATOM 3433 N N . LEU A 1 458 ? -12.180 12.746 13.400 1.00 94.50 458 LEU A N 1
ATOM 3434 C CA . LEU A 1 458 ? -13.403 13.485 13.719 1.00 94.50 458 LEU A CA 1
ATOM 3435 C C . LEU A 1 458 ? -13.060 14.923 14.129 1.00 94.50 458 LEU A C 1
ATOM 3437 O O . LEU A 1 458 ? -12.933 15.249 15.312 1.00 94.50 458 LEU A O 1
ATOM 3441 N N . PHE A 1 459 ? -12.935 15.769 13.113 1.00 93.88 459 PHE A N 1
ATOM 3442 C CA . PHE A 1 459 ? -12.695 17.202 13.220 1.00 93.88 459 PHE A CA 1
ATOM 3443 C C . PHE A 1 459 ? -13.969 18.006 13.001 1.00 93.88 459 PHE A C 1
ATOM 3445 O O . PHE A 1 459 ? -14.860 17.594 12.251 1.00 93.88 459 PHE A O 1
ATOM 3452 N N . ASP A 1 460 ? -14.061 19.153 13.662 1.00 93.94 460 ASP A N 1
ATOM 3453 C CA . ASP A 1 460 ? -15.181 20.063 13.529 1.00 93.94 460 ASP A CA 1
ATOM 3454 C C . ASP A 1 460 ? -14.949 21.114 12.428 1.00 93.94 460 ASP A C 1
ATOM 3456 O O . ASP A 1 460 ? -13.959 21.121 11.703 1.00 93.94 460 ASP A O 1
ATOM 3460 N N . TYR A 1 461 ? -15.938 21.981 12.222 1.00 94.25 461 TYR A N 1
ATOM 3461 C CA . TYR A 1 461 ? -15.897 23.023 11.189 1.00 94.25 461 TYR A CA 1
ATOM 3462 C C . TYR A 1 461 ? -15.410 24.391 11.714 1.00 94.25 461 TYR A C 1
ATOM 3464 O O . TYR A 1 461 ? -15.473 25.396 10.991 1.00 94.25 461 TYR A O 1
ATOM 3472 N N . ARG A 1 462 ? -15.027 24.470 12.991 1.00 93.00 462 ARG A N 1
ATOM 3473 C CA . ARG A 1 462 ? -14.707 25.685 13.751 1.00 93.00 462 ARG A CA 1
ATOM 3474 C C . ARG A 1 462 ? -13.205 26.005 13.605 1.00 93.00 462 ARG A C 1
ATOM 3476 O O . ARG A 1 462 ? -12.453 25.280 12.970 1.00 93.00 462 ARG A O 1
ATOM 3483 N N . ASP A 1 463 ? -12.791 27.187 14.064 1.00 90.06 463 ASP A N 1
ATOM 3484 C CA . ASP A 1 463 ? -11.386 27.625 14.034 1.00 90.06 463 ASP A CA 1
ATOM 3485 C C . ASP A 1 463 ? -10.841 27.749 15.469 1.00 90.06 463 ASP A C 1
ATOM 3487 O O . ASP A 1 463 ? -11.587 28.199 16.349 1.00 90.06 463 ASP A O 1
ATOM 3491 N N . PRO A 1 464 ? -9.544 27.465 15.703 1.00 87.69 464 PRO A N 1
ATOM 3492 C CA . PRO A 1 464 ? -8.543 27.045 14.714 1.00 87.69 464 PRO A CA 1
ATOM 3493 C C . PRO A 1 464 ? -8.639 25.553 14.354 1.00 87.69 464 PRO A C 1
ATOM 3495 O O . PRO A 1 464 ? -8.844 24.728 15.232 1.00 87.69 464 PRO A O 1
ATOM 3498 N N . HIS A 1 465 ? -8.413 25.217 13.079 1.00 87.88 465 HIS A N 1
ATOM 3499 C CA . HIS A 1 465 ? -8.238 23.826 12.634 1.00 87.88 465 HIS A CA 1
ATOM 3500 C C . HIS A 1 465 ? -6.838 23.329 13.036 1.00 87.88 465 HIS A C 1
ATOM 3502 O O . HIS A 1 465 ? -5.865 24.026 12.717 1.00 87.88 465 HIS A O 1
ATOM 3508 N N . PRO A 1 466 ? -6.690 22.188 13.734 1.00 81.19 466 PRO A N 1
ATOM 3509 C CA . PRO A 1 466 ? -5.417 21.835 14.363 1.00 81.19 466 PRO A CA 1
ATOM 3510 C C . PRO A 1 466 ? -4.349 21.310 13.393 1.00 81.19 466 PRO A C 1
ATOM 3512 O O . PRO A 1 466 ? -3.160 21.388 13.700 1.00 81.19 466 PRO A O 1
ATOM 3515 N N . VAL A 1 467 ? -4.744 20.788 12.228 1.00 81.19 467 VAL A N 1
ATOM 3516 C CA . VAL A 1 467 ? -3.846 20.179 11.230 1.00 81.19 467 VAL A CA 1
ATOM 3517 C C . VAL A 1 467 ? -4.243 20.602 9.817 1.00 81.19 467 VAL A C 1
ATOM 3519 O O . VAL A 1 467 ? -5.368 21.013 9.595 1.00 81.19 467 VAL A O 1
ATOM 3522 N N . SER A 1 468 ? -3.350 20.529 8.829 1.00 80.50 468 SER A N 1
ATOM 3523 C CA . SER A 1 468 ? -3.718 20.840 7.433 1.00 80.50 468 SER A CA 1
ATOM 3524 C C . SER A 1 468 ? -4.420 19.687 6.714 1.00 80.50 468 SER A C 1
ATOM 3526 O O . SER A 1 468 ? -5.088 19.917 5.709 1.00 80.50 468 SER A O 1
ATOM 3528 N N . ASP A 1 469 ? -4.231 18.468 7.216 1.00 79.56 469 ASP A N 1
ATOM 3529 C CA . ASP A 1 469 ? -4.701 17.229 6.613 1.00 79.56 469 ASP A CA 1
ATOM 3530 C C . ASP A 1 469 ? -5.297 16.304 7.697 1.00 79.56 469 ASP A C 1
ATOM 3532 O O . ASP A 1 469 ? -4.611 16.034 8.694 1.00 79.56 469 ASP A O 1
ATOM 3536 N N . PRO A 1 470 ? -6.549 15.833 7.543 1.00 82.31 470 PRO A N 1
ATOM 3537 C CA . PRO A 1 470 ? -7.495 16.207 6.485 1.00 82.31 470 PRO A CA 1
ATOM 3538 C C . PRO A 1 470 ? -7.892 17.697 6.492 1.00 82.31 470 PRO A C 1
ATOM 3540 O O . PRO A 1 470 ? -7.810 18.365 7.533 1.00 82.31 470 PRO A O 1
ATOM 3543 N N . PRO A 1 471 ? -8.337 18.243 5.342 1.00 86.69 471 PRO A N 1
ATOM 3544 C CA . PRO A 1 471 ? -8.870 19.599 5.255 1.00 86.69 471 PRO A CA 1
ATOM 3545 C C . PRO A 1 471 ? -10.032 19.832 6.228 1.00 86.69 471 PRO A C 1
ATOM 3547 O O . PRO A 1 471 ? -10.814 18.923 6.510 1.00 86.69 471 PRO A O 1
ATOM 3550 N N . LYS A 1 472 ? -10.196 21.078 6.697 1.00 91.75 472 LYS A N 1
ATOM 3551 C CA . LYS A 1 472 ? -11.302 21.440 7.597 1.00 91.75 472 LYS A CA 1
ATOM 3552 C C . LYS A 1 472 ? -12.660 21.097 6.961 1.00 91.75 472 LYS A C 1
ATOM 3554 O O . LYS A 1 472 ? -12.957 21.623 5.880 1.00 91.75 472 LYS A O 1
ATOM 3559 N N . PRO A 1 473 ? -13.513 20.292 7.617 1.00 92.44 473 PRO A N 1
ATOM 3560 C CA . PRO A 1 473 ? -14.799 19.914 7.057 1.00 92.44 473 PRO A CA 1
ATOM 3561 C C . PRO A 1 473 ? -15.786 21.083 7.040 1.00 92.44 473 PRO A C 1
ATOM 3563 O O . PRO A 1 473 ? -15.733 22.027 7.834 1.00 92.44 473 PRO A O 1
ATOM 3566 N N . SER A 1 474 ? -16.775 20.998 6.152 1.00 93.69 474 SER A N 1
ATOM 3567 C CA . SER A 1 474 ? -17.966 21.836 6.263 1.00 93.69 474 SER A CA 1
ATOM 3568 C C . SER A 1 474 ? -18.824 21.398 7.453 1.00 93.69 474 SER A C 1
ATOM 3570 O O . SER A 1 474 ? -18.869 20.223 7.819 1.00 93.69 474 SER A O 1
ATOM 3572 N N . ARG A 1 475 ? -19.614 22.328 8.005 1.00 95.38 475 ARG A N 1
ATOM 3573 C CA . ARG A 1 475 ? -20.579 22.020 9.074 1.00 95.38 475 ARG A CA 1
ATOM 3574 C C . ARG A 1 475 ? -21.497 20.844 8.727 1.00 95.38 475 ARG A C 1
ATOM 3576 O O . ARG A 1 475 ? -21.792 20.025 9.587 1.00 95.38 475 ARG A O 1
ATOM 3583 N N . ARG A 1 476 ? -21.935 20.765 7.468 1.00 93.19 476 ARG A N 1
ATOM 3584 C CA . ARG A 1 476 ? -22.816 19.699 6.985 1.00 93.19 476 ARG A CA 1
ATOM 3585 C C . ARG A 1 476 ? -22.130 18.334 7.022 1.00 93.19 476 ARG A C 1
ATOM 3587 O O . ARG A 1 476 ? -22.746 17.374 7.466 1.00 93.19 476 ARG A O 1
ATOM 3594 N N . GLN A 1 477 ? -20.881 18.255 6.560 1.00 92.06 477 GLN A N 1
ATOM 3595 C CA . GLN A 1 477 ? -20.094 17.017 6.604 1.00 92.06 477 GLN A CA 1
ATOM 3596 C C . GLN A 1 477 ? -19.866 16.575 8.049 1.00 92.06 477 GLN A C 1
ATOM 3598 O O . GLN A 1 477 ? -20.080 15.412 8.364 1.00 92.06 477 GLN A O 1
ATOM 3603 N N . TYR A 1 478 ? -19.512 17.510 8.931 1.00 95.06 478 TYR A N 1
ATOM 3604 C CA . TYR A 1 478 ? -19.335 17.233 10.353 1.00 95.06 478 TYR A CA 1
ATOM 3605 C C . TYR A 1 478 ? -20.616 16.698 11.016 1.00 95.06 478 TYR A C 1
ATOM 3607 O O . TYR A 1 478 ? -20.590 15.636 11.631 1.00 95.06 478 TYR A O 1
ATOM 3615 N N . GLU A 1 479 ? -21.759 17.375 10.842 1.00 95.19 479 GLU A N 1
ATOM 3616 C CA . GLU A 1 479 ? -23.046 16.920 11.397 1.00 95.19 479 GLU A CA 1
ATOM 3617 C C . GLU A 1 479 ? -23.439 15.531 10.861 1.00 95.19 479 GLU A C 1
ATOM 3619 O O . GLU A 1 479 ? -23.828 14.666 11.640 1.00 95.19 479 GLU A O 1
ATOM 3624 N N . TRP A 1 480 ? -23.249 15.286 9.561 1.00 93.62 480 TRP A N 1
ATOM 3625 C CA . TRP A 1 480 ? -23.504 13.982 8.942 1.00 93.62 480 TRP A CA 1
ATOM 3626 C C . TRP A 1 480 ? -22.611 12.863 9.501 1.00 93.62 480 TRP A C 1
ATOM 3628 O O . TRP A 1 480 ? -23.093 11.756 9.747 1.00 93.62 480 TRP A O 1
ATOM 3638 N N . ARG A 1 481 ? -21.323 13.139 9.743 1.00 94.19 481 ARG A N 1
ATOM 3639 C CA . ARG A 1 481 ? -20.406 12.178 10.375 1.00 94.19 481 ARG A CA 1
ATOM 3640 C C . ARG A 1 481 ? -20.825 11.860 11.811 1.00 94.19 481 ARG A C 1
ATOM 3642 O O . ARG A 1 481 ? -20.847 10.690 12.183 1.00 94.19 481 ARG A O 1
ATOM 3649 N N . LEU A 1 482 ? -21.219 12.871 12.589 1.00 96.75 482 LEU A N 1
ATOM 3650 C CA . LEU A 1 482 ? -21.687 12.675 13.963 1.00 96.75 482 LEU A CA 1
ATOM 3651 C C . LEU A 1 482 ? -22.935 11.794 14.046 1.00 96.75 482 LEU A C 1
ATOM 3653 O O . LEU A 1 482 ? -22.985 10.899 14.887 1.00 96.75 482 LEU A O 1
ATOM 3657 N N . ASP A 1 483 ? -23.926 12.019 13.181 1.00 96.25 483 ASP A N 1
ATOM 3658 C CA . ASP A 1 483 ? -25.167 11.236 13.187 1.00 96.25 483 ASP A CA 1
ATOM 3659 C C . ASP A 1 483 ? -24.881 9.744 12.897 1.00 96.25 483 ASP A C 1
ATOM 3661 O O . ASP A 1 483 ? -25.431 8.849 13.543 1.00 96.25 483 ASP A O 1
ATOM 3665 N N . ARG A 1 484 ? -23.938 9.457 11.987 1.00 96.06 484 ARG A N 1
ATOM 3666 C CA . ARG A 1 484 ? -23.521 8.084 11.646 1.00 96.06 484 ARG A CA 1
ATOM 3667 C C . ARG A 1 484 ? -22.702 7.417 12.747 1.00 96.06 484 ARG A C 1
ATOM 3669 O O . ARG A 1 484 ? -22.945 6.251 13.055 1.00 96.06 484 ARG A O 1
ATOM 3676 N N . LEU A 1 485 ? -21.785 8.146 13.384 1.00 97.25 485 LEU A N 1
ATOM 3677 C CA . LEU A 1 485 ? -21.043 7.646 14.547 1.00 97.25 485 LEU A CA 1
ATOM 3678 C C . LEU A 1 485 ? -21.978 7.353 15.729 1.00 97.25 485 LEU A C 1
ATOM 3680 O O . LEU A 1 485 ? -21.836 6.324 16.387 1.00 97.25 485 LEU A O 1
ATOM 3684 N N . ALA A 1 486 ? -22.987 8.195 15.968 1.00 97.56 486 ALA A N 1
ATOM 3685 C CA . ALA A 1 486 ? -23.994 7.942 16.997 1.00 97.56 486 ALA A CA 1
ATOM 3686 C C . ALA A 1 486 ? -24.830 6.687 16.689 1.00 97.56 486 ALA A C 1
ATOM 3688 O O . ALA A 1 486 ? -25.066 5.865 17.578 1.00 97.56 486 ALA A O 1
ATOM 3689 N N . ALA A 1 487 ? -25.222 6.487 15.427 1.00 96.75 487 ALA A N 1
ATOM 3690 C CA . ALA A 1 487 ? -25.888 5.261 14.993 1.00 96.75 487 ALA A CA 1
ATOM 3691 C C . ALA A 1 487 ? -25.000 4.011 15.169 1.00 96.75 487 ALA A C 1
ATOM 3693 O O . ALA A 1 487 ? -25.506 2.970 15.593 1.00 96.75 487 ALA A O 1
ATOM 3694 N N . ALA A 1 488 ? -23.688 4.111 14.923 1.00 97.38 488 ALA A N 1
ATOM 3695 C CA . ALA A 1 488 ? -22.727 3.035 15.182 1.00 97.38 488 ALA A CA 1
ATOM 3696 C C . ALA A 1 488 ? -22.597 2.713 16.685 1.00 97.38 488 ALA A C 1
ATOM 3698 O O . ALA A 1 488 ? -22.693 1.550 17.075 1.00 97.38 488 ALA A O 1
ATOM 3699 N N . ILE A 1 489 ? -22.479 3.727 17.553 1.00 98.06 489 ILE A N 1
ATOM 3700 C CA . ILE A 1 489 ? -22.448 3.547 19.020 1.00 98.06 489 ILE A CA 1
ATOM 3701 C C . ILE A 1 489 ? -23.730 2.869 19.520 1.00 98.06 489 ILE A C 1
ATOM 3703 O O . ILE A 1 489 ? -23.688 2.009 20.403 1.00 98.06 489 ILE A O 1
ATOM 3707 N N . LYS A 1 490 ? -24.880 3.210 18.937 1.00 97.31 490 LYS A N 1
ATOM 3708 C CA . LYS A 1 490 ? -26.144 2.537 19.240 1.00 97.31 490 LYS A CA 1
ATOM 3709 C C . LYS A 1 490 ? -26.153 1.082 18.766 1.00 97.31 490 LYS A C 1
ATOM 3711 O O . LYS A 1 490 ? -26.578 0.212 19.520 1.00 97.31 490 LYS A O 1
ATOM 3716 N N . ALA A 1 491 ? -25.660 0.809 17.557 1.00 97.19 491 ALA A N 1
ATOM 3717 C CA . ALA A 1 491 ? -25.538 -0.545 17.012 1.00 97.19 491 ALA A CA 1
ATOM 3718 C C . ALA A 1 491 ? -24.609 -1.444 17.853 1.00 97.19 491 ALA A C 1
ATOM 3720 O O . ALA A 1 491 ? -24.860 -2.643 17.967 1.00 97.19 491 ALA A O 1
ATOM 3721 N N . LEU A 1 492 ? -23.607 -0.859 18.521 1.00 97.44 492 LEU A N 1
ATOM 3722 C CA . LEU A 1 492 ? -22.761 -1.518 19.525 1.00 97.44 492 LEU A CA 1
ATOM 3723 C C . LEU A 1 492 ? -23.486 -1.858 20.845 1.00 97.44 492 LEU A C 1
ATOM 3725 O O . LEU A 1 492 ? -22.862 -2.391 21.760 1.00 97.44 492 LEU A O 1
ATOM 3729 N N . GLY A 1 493 ? -24.778 -1.548 20.982 1.00 97.62 493 GLY A N 1
ATOM 3730 C CA . GLY A 1 493 ? -25.529 -1.750 22.223 1.00 97.62 493 GLY A CA 1
ATOM 3731 C C . GLY A 1 493 ? -25.290 -0.650 23.262 1.00 97.62 493 GLY A C 1
ATOM 3732 O O . GLY A 1 493 ? -25.403 -0.905 24.460 1.00 97.62 493 GLY A O 1
ATOM 3733 N N . ALA A 1 494 ? -24.927 0.563 22.822 1.00 98.00 494 ALA A N 1
ATOM 3734 C CA . ALA A 1 494 ? -24.627 1.716 23.676 1.00 98.00 494 ALA A CA 1
ATOM 3735 C C . ALA A 1 494 ? -23.698 1.359 24.863 1.00 98.00 494 ALA A C 1
ATOM 3737 O O . ALA A 1 494 ? -24.146 1.340 26.023 1.00 98.00 494 ALA A O 1
ATOM 3738 N N . PRO A 1 495 ? -22.405 1.070 24.591 1.00 98.50 495 PRO A N 1
ATOM 3739 C CA . PRO A 1 495 ? -21.462 0.586 25.595 1.00 98.50 495 PRO A CA 1
ATOM 3740 C C . PRO A 1 495 ? -21.316 1.528 26.791 1.00 98.50 495 PRO A C 1
ATOM 3742 O O . PRO A 1 495 ? -21.406 2.746 26.636 1.00 98.50 495 PRO A O 1
ATOM 3745 N N . ILE A 1 496 ? -21.056 0.993 27.988 1.00 98.69 496 ILE A N 1
ATOM 3746 C CA . ILE A 1 496 ? -20.900 1.833 29.191 1.00 98.69 496 ILE A CA 1
ATOM 3747 C C . ILE A 1 496 ? -19.692 2.767 29.056 1.00 98.69 496 ILE A C 1
ATOM 3749 O O . ILE A 1 496 ? -19.785 3.935 29.438 1.00 98.69 496 ILE A O 1
ATOM 3753 N N . ILE A 1 497 ? -18.588 2.271 28.493 1.00 98.81 497 ILE A N 1
ATOM 3754 C CA . ILE A 1 497 ? -17.380 3.046 28.190 1.00 98.81 497 ILE A CA 1
ATOM 3755 C C . ILE A 1 497 ? -17.015 2.843 26.716 1.00 98.81 497 ILE A C 1
ATOM 3757 O O . ILE A 1 497 ? -16.932 1.709 26.251 1.00 98.81 497 ILE A O 1
ATOM 3761 N N . VAL A 1 498 ? -16.751 3.928 25.991 1.00 98.81 498 VAL A N 1
ATOM 3762 C CA . VAL A 1 498 ? -16.188 3.899 24.635 1.00 98.81 498 VAL A CA 1
ATOM 3763 C C . VAL A 1 498 ? -14.887 4.694 24.644 1.00 98.81 498 VAL A C 1
ATOM 3765 O O . VAL A 1 498 ? -14.919 5.900 24.876 1.00 98.81 498 VAL A O 1
ATOM 3768 N N . GLY A 1 499 ? -13.750 4.035 24.432 1.00 98.62 499 GLY A N 1
ATOM 3769 C CA . GLY A 1 499 ? -12.486 4.708 24.136 1.00 98.62 499 GLY A CA 1
ATOM 3770 C C . GLY A 1 499 ? -12.452 5.096 22.664 1.00 98.62 499 GLY A C 1
ATOM 3771 O O . GLY A 1 499 ? -12.708 4.252 21.812 1.00 98.62 499 GLY A O 1
ATOM 3772 N N . VAL A 1 500 ? -12.163 6.356 22.367 1.00 98.25 500 VAL A N 1
ATOM 3773 C CA . VAL A 1 500 ? -12.134 6.872 20.995 1.00 98.25 500 VAL A CA 1
ATOM 3774 C C . VAL A 1 500 ? -10.757 7.405 20.633 1.00 98.25 500 VAL A C 1
ATOM 3776 O O . VAL A 1 500 ? -10.059 7.967 21.483 1.00 98.25 500 VAL A O 1
ATOM 3779 N N . GLN A 1 501 ? -10.381 7.228 19.370 1.00 97.44 501 GLN A N 1
ATOM 3780 C CA . GLN A 1 501 ? -9.138 7.731 18.788 1.00 97.44 501 GLN A CA 1
ATOM 3781 C C . GLN A 1 501 ? -9.439 8.677 17.623 1.00 97.44 501 GLN A C 1
ATOM 3783 O O . GLN A 1 501 ? -10.493 8.574 17.006 1.00 97.44 501 GLN A O 1
ATOM 3788 N N . GLU A 1 502 ? -8.503 9.583 17.335 1.00 94.81 502 GLU A N 1
ATOM 3789 C CA . GLU A 1 502 ? -8.591 10.570 16.248 1.00 94.81 502 GLU A CA 1
ATOM 3790 C C . GLU A 1 502 ? -9.720 11.596 16.402 1.00 94.81 502 GLU A C 1
ATOM 3792 O O . GLU A 1 502 ? -10.418 11.946 15.452 1.00 94.81 502 GLU A O 1
ATOM 3797 N N . ILE A 1 503 ? -9.880 12.120 17.614 1.00 94.56 503 ILE A N 1
ATOM 3798 C CA . ILE A 1 503 ? -10.786 13.241 17.890 1.00 94.56 503 ILE A CA 1
ATOM 3799 C C . ILE A 1 503 ? -10.033 14.573 17.877 1.00 94.56 503 ILE A C 1
ATOM 3801 O O . ILE A 1 503 ? -8.857 14.625 18.225 1.00 94.56 503 ILE A O 1
ATOM 3805 N N . GLU A 1 504 ? -10.710 15.666 17.530 1.00 90.81 504 GLU A N 1
ATOM 3806 C CA . GLU A 1 504 ? -10.113 17.007 17.631 1.00 90.81 504 GLU A CA 1
ATOM 3807 C C . GLU A 1 504 ? -9.917 17.476 19.079 1.00 90.81 504 GLU A C 1
ATOM 3809 O O . GLU A 1 504 ? -8.913 18.096 19.410 1.00 90.81 504 GLU A O 1
ATOM 3814 N N . GLY A 1 505 ? -10.909 17.214 19.936 1.00 89.25 505 GLY A N 1
ATOM 3815 C CA . GLY A 1 505 ? -10.991 17.782 21.280 1.00 89.25 505 GLY A CA 1
ATOM 3816 C C . GLY A 1 505 ? -12.328 17.505 21.976 1.00 89.25 505 GLY A C 1
ATOM 3817 O O . GLY A 1 505 ? -13.134 16.681 21.541 1.00 89.25 505 GLY A O 1
ATOM 3818 N N . SER A 1 506 ? -12.593 18.187 23.093 1.00 90.38 506 SER A N 1
ATOM 3819 C CA . SER A 1 506 ? -13.792 17.924 23.910 1.00 90.38 506 SER A CA 1
ATOM 3820 C C . SER A 1 506 ? -15.113 18.321 23.235 1.00 90.38 506 SER A C 1
ATOM 3822 O O . SER A 1 506 ? -16.125 17.650 23.420 1.00 90.38 506 SER A O 1
ATOM 3824 N N . ASN A 1 507 ? -15.100 19.378 22.423 1.00 92.25 507 ASN A N 1
ATOM 3825 C CA . ASN A 1 507 ? -16.210 19.859 21.593 1.00 92.25 507 ASN A CA 1
ATOM 3826 C C . ASN A 1 507 ? -16.828 18.748 20.733 1.00 92.25 507 ASN A C 1
ATOM 3828 O O . ASN A 1 507 ? -18.052 18.627 20.690 1.00 92.25 507 ASN A O 1
ATOM 3832 N N . VAL A 1 508 ? -16.003 17.922 20.079 1.00 95.69 508 VAL A N 1
ATOM 3833 C CA . VAL A 1 508 ? -16.522 16.851 19.215 1.00 95.69 508 VAL A CA 1
ATOM 3834 C C . VAL A 1 508 ? -17.163 15.722 20.019 1.00 95.69 508 VAL A C 1
ATOM 3836 O O . VAL A 1 508 ? -18.185 15.176 19.606 1.00 95.69 508 VAL A O 1
ATOM 3839 N N . LEU A 1 509 ? -16.640 15.428 21.216 1.00 96.81 509 LEU A N 1
ATOM 3840 C CA . LEU A 1 509 ? -17.242 14.456 22.133 1.00 96.81 509 LEU A CA 1
ATOM 3841 C C . LEU A 1 509 ? -18.589 14.941 22.676 1.00 96.81 509 LEU A C 1
ATOM 3843 O O . LEU A 1 509 ? -19.530 14.157 22.774 1.00 96.81 509 LEU A O 1
ATOM 3847 N N . GLU A 1 510 ? -18.690 16.225 23.022 1.00 96.94 510 GLU A N 1
ATOM 3848 C CA . GLU A 1 510 ? -19.935 16.848 23.479 1.00 96.94 510 GLU A CA 1
ATOM 3849 C C . GLU A 1 510 ? -20.998 16.850 22.372 1.00 96.94 510 GLU A C 1
ATOM 3851 O O . GLU A 1 510 ? -22.138 16.440 22.604 1.00 96.94 510 GLU A O 1
ATOM 3856 N N . ASP A 1 511 ? -20.618 17.251 21.156 1.00 97.81 511 ASP A N 1
ATOM 3857 C CA . ASP A 1 511 ? -21.507 17.263 19.994 1.00 97.81 511 ASP A CA 1
ATOM 3858 C C . ASP A 1 511 ? -21.975 15.847 19.604 1.00 97.81 511 ASP A C 1
ATOM 3860 O O . ASP A 1 511 ? -23.114 15.689 19.150 1.00 97.81 511 ASP A O 1
ATOM 3864 N N . LEU A 1 512 ? -21.118 14.829 19.772 1.00 98.00 512 LEU A N 1
ATOM 3865 C CA . LEU A 1 512 ? -21.449 13.418 19.553 1.00 98.00 512 LEU A CA 1
ATOM 3866 C C . LEU A 1 512 ? -22.393 12.889 20.639 1.00 98.00 512 LEU A C 1
ATOM 3868 O O . LEU A 1 512 ? -23.428 12.306 20.325 1.00 98.00 512 LEU A O 1
ATOM 3872 N N . ALA A 1 513 ? -22.098 13.145 21.915 1.00 98.00 513 ALA A N 1
ATOM 3873 C CA . ALA A 1 513 ? -22.948 12.737 23.035 1.00 98.00 513 ALA A CA 1
ATOM 3874 C C . ALA A 1 513 ? -24.351 13.372 22.988 1.00 98.00 513 ALA A C 1
ATOM 3876 O O . ALA A 1 513 ? -25.318 12.790 23.482 1.00 98.00 513 ALA A O 1
ATOM 3877 N N . ALA A 1 514 ? -24.474 14.553 22.376 1.00 97.94 514 ALA A N 1
ATOM 3878 C CA . ALA A 1 514 ? -25.740 15.255 22.192 1.00 97.94 514 ALA A CA 1
ATOM 3879 C C . ALA A 1 514 ? -26.590 14.730 21.017 1.00 97.94 514 ALA A C 1
ATOM 3881 O O . ALA A 1 514 ? -27.714 15.209 20.830 1.00 97.94 514 ALA A O 1
ATOM 3882 N N . ARG A 1 515 ? -26.088 13.778 20.214 1.00 97.81 515 ARG A N 1
ATOM 3883 C CA . ARG A 1 515 ? -26.821 13.253 19.052 1.00 97.81 515 ARG A CA 1
ATOM 3884 C C . ARG A 1 515 ? -28.103 12.536 19.487 1.00 97.81 515 ARG A C 1
ATOM 3886 O O . ARG A 1 515 ? -28.045 11.726 20.416 1.00 97.81 515 ARG A O 1
ATOM 3893 N N . PRO A 1 516 ? -29.256 12.788 18.833 1.00 96.69 516 PRO A N 1
ATOM 3894 C CA . PRO A 1 516 ? -30.546 12.224 19.240 1.00 96.69 516 PRO A CA 1
ATOM 3895 C C . PRO A 1 516 ? -30.547 10.701 19.412 1.00 96.69 516 PRO A C 1
ATOM 3897 O O . PRO A 1 516 ? -31.236 10.180 20.284 1.00 96.69 516 PRO A O 1
ATOM 3900 N N . GLU A 1 517 ? -29.759 9.990 18.608 1.00 95.44 517 GLU A N 1
ATOM 3901 C CA . GLU A 1 517 ? -29.661 8.533 18.602 1.00 95.44 517 GLU A CA 1
ATOM 3902 C C . GLU A 1 517 ? -29.127 7.968 19.923 1.00 95.44 517 GLU A C 1
ATOM 3904 O O . GLU A 1 517 ? -29.516 6.853 20.288 1.00 95.44 517 GLU A O 1
ATOM 3909 N N . ILE A 1 518 ? -28.269 8.725 20.624 1.00 97.31 518 ILE A N 1
ATOM 3910 C CA . ILE A 1 518 ? -27.594 8.293 21.857 1.00 97.31 518 ILE A CA 1
ATOM 3911 C C . ILE A 1 518 ? -27.777 9.233 23.060 1.00 97.31 518 ILE A C 1
ATOM 3913 O O . ILE A 1 518 ? -27.327 8.904 24.159 1.00 97.31 518 ILE A O 1
ATOM 3917 N N . ALA A 1 519 ? -28.471 10.363 22.896 1.00 96.88 519 ALA A N 1
ATOM 3918 C CA . ALA A 1 519 ? -28.670 11.360 23.951 1.00 96.88 519 ALA A CA 1
ATOM 3919 C C . ALA A 1 519 ? -29.333 10.784 25.220 1.00 96.88 519 ALA A C 1
ATOM 3921 O O . ALA A 1 519 ? -28.993 11.179 26.340 1.00 96.88 519 ALA A O 1
ATOM 3922 N N . ASP A 1 520 ? -30.234 9.807 25.067 1.00 96.38 520 ASP A N 1
ATOM 3923 C CA . ASP A 1 520 ? -30.939 9.166 26.185 1.00 96.38 520 ASP A CA 1
ATOM 3924 C C . ASP A 1 520 ? -30.012 8.336 27.096 1.00 96.38 520 ASP A C 1
ATOM 3926 O O . ASP A 1 520 ? -30.321 8.152 28.277 1.00 96.38 520 ASP A O 1
ATOM 3930 N N . TYR A 1 521 ? -28.846 7.901 26.599 1.00 97.25 521 TYR A N 1
ATOM 3931 C CA . TYR A 1 521 ? -27.847 7.153 27.376 1.00 97.25 521 TYR A CA 1
ATOM 3932 C C . TYR A 1 521 ? -26.935 8.047 28.228 1.00 97.25 521 TYR A C 1
ATOM 3934 O O . TYR A 1 521 ? -26.105 7.538 28.977 1.00 97.25 521 TYR A O 1
ATOM 3942 N N . ARG A 1 522 ? -27.085 9.378 28.145 1.00 97.06 522 ARG A N 1
ATOM 3943 C CA . ARG A 1 522 ? -26.353 10.354 28.975 1.00 97.06 522 ARG A CA 1
ATOM 3944 C C . ARG A 1 522 ? -24.834 10.173 28.930 1.00 97.06 522 ARG A C 1
ATOM 3946 O O . ARG A 1 522 ? -24.167 10.160 29.974 1.00 97.06 522 ARG A O 1
ATOM 3953 N N . TYR A 1 523 ? -24.297 10.022 27.724 1.00 98.50 523 TYR A N 1
ATOM 3954 C CA . TYR A 1 523 ? -22.856 10.019 27.519 1.00 98.50 523 TYR A CA 1
ATOM 3955 C C . TYR A 1 523 ? -22.231 11.348 27.950 1.00 98.50 523 TYR A C 1
ATOM 3957 O O . TYR A 1 523 ? -22.791 12.420 27.729 1.00 98.50 523 TYR A O 1
ATOM 3965 N N . GLN A 1 524 ? -21.045 11.264 28.543 1.00 98.06 524 GLN A N 1
ATOM 3966 C CA . GLN A 1 524 ? -20.177 12.400 28.820 1.00 98.06 524 GLN A CA 1
ATOM 3967 C C . GLN A 1 524 ? -18.780 12.126 28.257 1.00 98.06 524 GLN A C 1
ATOM 3969 O O . GLN A 1 524 ? -18.260 11.020 28.411 1.00 98.06 524 GLN A O 1
ATOM 3974 N N . GLY A 1 525 ? -18.190 13.140 27.619 1.00 97.44 525 GLY A N 1
ATOM 3975 C CA . GLY A 1 525 ? -16.817 13.112 27.121 1.00 97.44 525 GLY A CA 1
ATOM 3976 C C . GLY A 1 525 ? -15.784 13.338 28.227 1.00 97.44 525 GLY A C 1
ATOM 3977 O O . GLY A 1 525 ? -15.934 14.248 29.043 1.00 97.44 525 GLY A O 1
ATOM 3978 N N . PHE A 1 526 ? -14.720 12.537 28.230 1.00 97.06 526 PHE A N 1
ATOM 3979 C CA . PHE A 1 526 ? -13.552 12.672 29.101 1.00 97.06 526 PHE A CA 1
ATOM 3980 C C . PHE A 1 526 ? -12.290 12.725 28.241 1.00 97.06 526 PHE A C 1
ATOM 3982 O O . PHE A 1 526 ? -12.019 11.807 27.470 1.00 97.06 526 PHE A O 1
ATOM 3989 N N . TRP A 1 527 ? -11.530 13.809 28.368 1.00 94.81 527 TRP A N 1
ATOM 3990 C CA . TRP A 1 527 ? -10.411 14.136 27.485 1.00 94.81 527 TRP A CA 1
ATOM 3991 C C . TRP A 1 527 ? -9.384 15.011 28.214 1.00 94.81 527 TRP A C 1
ATOM 3993 O O . TRP A 1 527 ? -9.731 15.742 29.147 1.00 94.81 527 TRP A O 1
ATOM 4003 N N . ILE A 1 528 ? -8.125 14.920 27.783 1.00 91.50 528 ILE A N 1
ATOM 4004 C CA . ILE A 1 528 ? -7.027 15.815 28.157 1.00 91.50 528 ILE A CA 1
ATOM 4005 C C . ILE A 1 528 ? -6.261 16.140 26.871 1.00 91.50 528 ILE A C 1
ATOM 4007 O O . ILE A 1 528 ? -5.838 15.215 26.180 1.00 91.50 528 ILE A O 1
ATOM 4011 N N . ASP A 1 529 ? -6.080 17.434 26.603 1.00 84.38 529 ASP A N 1
ATOM 4012 C CA . ASP A 1 529 ? -5.410 17.977 25.413 1.00 84.38 529 ASP A CA 1
ATOM 4013 C C . ASP A 1 529 ? -4.044 17.335 25.157 1.00 84.38 529 ASP A C 1
ATOM 4015 O O . ASP A 1 529 ? -3.162 17.350 26.024 1.00 84.38 529 ASP A O 1
ATOM 4019 N N . GLY A 1 530 ? -3.890 16.738 23.976 1.00 76.19 530 GLY A N 1
ATOM 4020 C CA . GLY A 1 530 ? -2.653 16.133 23.509 1.00 76.19 530 GLY A CA 1
ATOM 4021 C C . GLY A 1 530 ? -1.845 17.070 22.601 1.00 76.19 530 GLY A C 1
ATOM 4022 O O . GLY A 1 530 ? -2.339 18.068 22.085 1.00 76.19 530 GLY A O 1
ATOM 4023 N N . PRO A 1 531 ? -0.554 16.778 22.370 1.00 68.50 531 PRO A N 1
ATOM 4024 C CA . PRO A 1 531 ? 0.332 17.686 21.640 1.00 68.50 531 PRO A CA 1
ATOM 4025 C C . PRO A 1 531 ? 0.143 17.676 20.108 1.00 68.50 531 PRO A C 1
ATOM 4027 O O . PRO A 1 531 ? 0.850 18.413 19.422 1.00 68.50 531 PRO A O 1
ATOM 4030 N N . GLY A 1 532 ? -0.746 16.836 19.557 1.00 68.94 532 GLY A N 1
ATOM 4031 C CA . GLY A 1 532 ? -0.756 16.477 18.131 1.00 68.94 532 GLY A CA 1
ATOM 4032 C C . GLY A 1 532 ? -2.010 16.835 17.328 1.00 68.94 532 GLY A C 1
ATOM 4033 O O . GLY A 1 532 ? -2.037 16.548 16.134 1.00 68.94 532 GLY A O 1
ATOM 4034 N N . GLY A 1 533 ? -3.060 17.395 17.941 1.00 77.69 533 GLY A N 1
ATOM 4035 C CA . GLY A 1 533 ? -4.295 17.790 17.241 1.00 77.69 533 GLY A CA 1
ATOM 4036 C C . GLY A 1 533 ? -5.185 16.640 16.737 1.00 77.69 533 GLY A C 1
ATOM 4037 O O . GLY A 1 533 ? -6.289 16.883 16.263 1.00 77.69 533 GLY A O 1
ATOM 4038 N N . ARG A 1 534 ? -4.708 15.393 16.844 1.00 86.12 534 ARG A N 1
ATOM 4039 C CA . ARG A 1 534 ? -5.461 14.139 16.690 1.00 86.12 534 ARG A CA 1
ATOM 4040 C C . ARG A 1 534 ? -5.381 13.404 18.017 1.00 86.12 534 ARG A C 1
ATOM 4042 O O . ARG A 1 534 ? -4.416 12.676 18.250 1.00 86.12 534 ARG A O 1
ATOM 4049 N N . ASP A 1 535 ? -6.352 13.631 18.878 1.00 90.69 535 ASP A N 1
ATOM 4050 C CA . ASP A 1 535 ? -6.341 13.184 20.262 1.00 90.69 535 ASP A CA 1
ATOM 4051 C C . ASP A 1 535 ? -7.103 11.874 20.474 1.00 90.69 535 ASP A C 1
ATOM 4053 O O . ASP A 1 535 ? -7.668 11.272 19.557 1.00 90.69 535 ASP A O 1
ATOM 4057 N N . ILE A 1 536 ? -7.079 11.420 21.725 1.00 95.25 536 ILE A N 1
ATOM 4058 C CA . ILE A 1 536 ? -7.814 10.266 22.236 1.00 95.25 536 ILE A CA 1
ATOM 4059 C C . ILE A 1 536 ? -8.711 10.706 23.397 1.00 95.25 536 ILE A C 1
ATOM 4061 O O . ILE A 1 536 ? -8.427 11.690 24.083 1.00 95.25 536 ILE A O 1
ATOM 4065 N N . GLY A 1 537 ? -9.786 9.968 23.651 1.00 96.75 537 GLY A N 1
ATOM 4066 C CA . GLY A 1 537 ? -10.735 10.305 24.709 1.00 96.75 537 GLY A CA 1
ATOM 4067 C C . GLY A 1 537 ? -11.639 9.145 25.099 1.00 96.75 537 GLY A C 1
ATOM 4068 O O . GLY A 1 537 ? -11.518 8.037 24.580 1.00 96.75 537 GLY A O 1
ATOM 4069 N N . PHE A 1 538 ? -12.573 9.414 26.007 1.00 98.50 538 PHE A N 1
ATOM 4070 C CA . PHE A 1 538 ? -13.640 8.484 26.363 1.00 98.50 538 PHE A CA 1
ATOM 4071 C C . PHE A 1 538 ? -15.017 9.131 26.249 1.00 98.50 538 PHE A C 1
ATOM 4073 O O . PHE A 1 538 ? -15.197 10.281 26.642 1.00 98.50 538 PHE A O 1
ATOM 4080 N N . LEU A 1 539 ? -16.007 8.353 25.820 1.00 98.44 539 LEU A N 1
ATOM 4081 C CA . LEU A 1 539 ? -17.422 8.590 26.095 1.00 98.44 539 LEU A CA 1
ATOM 4082 C C . LEU A 1 539 ? -17.882 7.602 27.170 1.00 98.44 539 LEU A C 1
ATOM 4084 O O . LEU A 1 539 ? -17.720 6.392 27.014 1.00 98.44 539 LEU A O 1
ATOM 4088 N N . VAL A 1 540 ? -18.467 8.100 28.262 1.00 98.75 540 VAL A N 1
ATOM 4089 C CA . VAL A 1 540 ? -18.936 7.261 29.380 1.00 98.75 540 VAL A CA 1
ATOM 4090 C C . VAL A 1 540 ? -20.408 7.523 29.683 1.00 98.75 540 VAL A C 1
ATOM 4092 O O . VAL A 1 540 ? -20.823 8.673 29.825 1.00 98.75 540 VAL A O 1
ATOM 4095 N N . ARG A 1 541 ? -21.193 6.451 29.816 1.00 98.12 541 ARG A N 1
ATOM 4096 C CA . ARG A 1 541 ? -22.610 6.472 30.209 1.00 98.12 541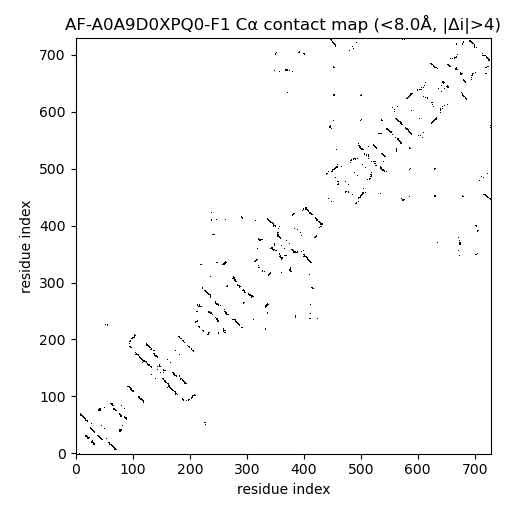 ARG A CA 1
ATOM 4097 C C . ARG A 1 541 ? -22.779 6.835 31.684 1.00 98.12 541 ARG A C 1
ATOM 4099 O O . ARG A 1 541 ? -22.588 5.995 32.565 1.00 98.12 541 ARG A O 1
ATOM 4106 N N . THR A 1 542 ? -23.166 8.077 31.975 1.00 97.31 542 THR A N 1
ATOM 4107 C CA . THR A 1 542 ? -23.242 8.591 33.361 1.00 97.31 542 THR A CA 1
ATOM 4108 C C . THR A 1 542 ? -24.424 8.046 34.177 1.00 97.31 542 THR A C 1
ATOM 4110 O O . THR A 1 542 ? -24.437 8.109 35.412 1.00 97.31 542 THR A O 1
ATOM 4113 N N . ASP A 1 543 ? -25.422 7.460 33.511 1.00 95.44 543 ASP A N 1
ATOM 4114 C CA . ASP A 1 543 ? -26.492 6.687 34.148 1.00 95.44 543 ASP A CA 1
ATOM 4115 C C . ASP A 1 543 ? -25.962 5.373 34.754 1.00 95.44 543 ASP A C 1
ATOM 4117 O O . ASP A 1 543 ? -26.447 4.942 35.805 1.00 95.44 543 ASP A O 1
ATOM 4121 N N . ARG A 1 544 ? -24.921 4.781 34.156 1.00 97.62 544 ARG A N 1
ATOM 4122 C CA . ARG A 1 544 ? -24.358 3.478 34.543 1.00 97.62 544 ARG A CA 1
ATOM 4123 C C . ARG A 1 544 ? -23.009 3.548 35.256 1.00 97.62 544 ARG A C 1
ATOM 4125 O O . ARG A 1 544 ? -22.711 2.637 36.023 1.00 97.62 544 ARG A O 1
ATOM 4132 N N . ALA A 1 545 ? -22.218 4.596 35.047 1.00 98.00 545 ALA A N 1
ATOM 4133 C CA . ALA A 1 545 ? -20.903 4.743 35.664 1.00 98.00 545 ALA A CA 1
ATOM 4134 C C . ALA A 1 545 ? -20.600 6.188 36.086 1.00 98.00 545 ALA A C 1
ATOM 4136 O O . ALA A 1 545 ? -21.172 7.140 35.560 1.00 98.00 545 ALA A O 1
ATOM 4137 N N . GLU A 1 546 ? -19.684 6.357 37.034 1.00 98.25 546 GLU A N 1
ATOM 4138 C CA . GLU A 1 546 ? -19.133 7.654 37.435 1.00 98.25 546 GLU A CA 1
ATOM 4139 C C . GLU A 1 546 ? -17.610 7.633 37.297 1.00 98.25 546 GLU A C 1
ATOM 4141 O O . GLU A 1 546 ? -16.947 6.748 37.830 1.00 98.25 546 GLU A O 1
ATOM 4146 N N . VAL A 1 547 ? -17.037 8.603 36.579 1.00 98.31 547 VAL A N 1
ATOM 4147 C CA . VAL A 1 547 ? -15.579 8.745 36.470 1.00 98.31 547 VAL A CA 1
ATOM 4148 C C . VAL A 1 547 ? -15.066 9.508 37.687 1.00 98.31 547 VAL A C 1
ATOM 4150 O O . VAL A 1 547 ? -15.324 10.699 37.844 1.00 98.31 547 VAL A O 1
ATOM 4153 N N . VAL A 1 548 ? -14.316 8.814 38.539 1.00 97.81 548 VAL A N 1
ATOM 4154 C CA . VAL A 1 548 ? -13.772 9.341 39.802 1.00 97.81 548 VAL A CA 1
ATOM 4155 C C . VAL A 1 548 ? -12.303 9.761 39.690 1.00 97.81 548 VAL A C 1
ATOM 4157 O O . VAL A 1 548 ? -11.760 10.382 40.603 1.00 97.81 548 VAL A O 1
ATOM 4160 N N . GLY A 1 549 ? -11.647 9.444 38.571 1.00 97.50 549 GLY A N 1
ATOM 4161 C CA . GLY A 1 549 ? -10.280 9.865 38.281 1.00 97.50 549 GLY A CA 1
ATOM 4162 C C . GLY A 1 549 ? -9.981 9.848 36.787 1.00 97.50 549 GLY A C 1
ATOM 4163 O O . GLY A 1 549 ? -10.473 8.985 36.066 1.00 97.50 549 GLY A O 1
ATOM 4164 N N . ILE A 1 550 ? -9.156 10.791 36.340 1.00 97.44 550 ILE A N 1
ATOM 4165 C CA . ILE A 1 550 ? -8.647 10.890 34.971 1.00 97.44 550 ILE A CA 1
ATOM 4166 C C . ILE A 1 550 ? -7.176 11.312 35.018 1.00 97.44 550 ILE A C 1
ATOM 4168 O O . ILE A 1 550 ? -6.790 12.130 35.857 1.00 97.44 550 ILE A O 1
ATOM 4172 N N . GLY A 1 551 ? -6.353 10.758 34.134 1.00 95.62 551 GLY A N 1
ATOM 4173 C CA . GLY A 1 551 ? -4.953 11.142 33.995 1.00 95.62 551 GLY A CA 1
ATOM 4174 C C . GLY A 1 551 ? -4.399 10.785 32.623 1.00 95.62 551 GLY A C 1
ATOM 4175 O O . GLY A 1 551 ? -4.777 9.770 32.048 1.00 95.62 551 GLY A O 1
ATOM 4176 N N . GLN A 1 552 ? -3.494 11.615 32.112 1.00 92.62 552 GLN A N 1
ATOM 4177 C CA . GLN A 1 552 ? -2.767 11.376 30.866 1.00 92.62 552 GLN A CA 1
ATOM 4178 C C . GLN A 1 552 ? -1.298 11.092 31.196 1.00 92.62 552 GLN A C 1
ATOM 4180 O O . GLN A 1 552 ? -0.666 11.836 31.951 1.00 92.62 552 GLN A O 1
ATOM 4185 N N . TYR A 1 553 ? -0.765 9.991 30.671 1.00 90.75 553 TYR A N 1
ATOM 4186 C CA . TYR A 1 553 ? 0.485 9.396 31.143 1.00 90.75 553 TYR A CA 1
ATOM 4187 C C . TYR A 1 553 ? 1.598 9.533 30.110 1.00 90.75 553 TYR A C 1
ATOM 4189 O O . TYR A 1 553 ? 1.886 8.617 29.344 1.00 90.75 553 TYR A O 1
ATOM 4197 N N . GLN A 1 554 ? 2.254 10.690 30.139 1.00 85.44 554 GLN A N 1
ATOM 4198 C CA . GLN A 1 554 ? 3.432 10.981 29.326 1.00 85.44 554 GLN A CA 1
ATOM 4199 C C . GLN A 1 554 ? 4.589 10.035 29.659 1.00 85.44 554 GLN A C 1
ATOM 4201 O O . GLN A 1 554 ? 4.961 9.889 30.827 1.00 85.44 554 GLN A O 1
ATOM 4206 N N . ALA A 1 555 ? 5.192 9.449 28.629 1.00 83.44 555 ALA A N 1
ATOM 4207 C CA . ALA A 1 555 ? 6.464 8.749 28.754 1.00 83.44 555 ALA A CA 1
ATOM 4208 C C . ALA A 1 555 ? 7.646 9.706 28.499 1.00 83.44 555 ALA A C 1
ATOM 4210 O O . ALA A 1 555 ? 7.478 10.741 27.845 1.00 83.44 555 ALA A O 1
ATOM 4211 N N . PRO A 1 556 ? 8.853 9.388 29.009 1.00 80.62 556 PRO A N 1
ATOM 4212 C CA . PRO A 1 556 ? 10.060 10.149 28.704 1.00 80.62 556 PRO A CA 1
ATOM 4213 C C . PRO A 1 556 ? 10.338 10.246 27.197 1.00 80.62 556 PRO A C 1
ATOM 4215 O O . PRO A 1 556 ? 9.842 9.452 26.402 1.00 80.62 556 PRO A O 1
ATOM 4218 N N . GLU A 1 557 ? 11.178 11.214 26.821 1.00 79.56 557 GLU A N 1
ATOM 4219 C CA . GLU A 1 557 ? 11.753 11.334 25.469 1.00 79.56 557 GLU A CA 1
ATOM 4220 C C . GLU A 1 557 ? 10.744 11.526 24.323 1.00 79.56 557 GLU A C 1
ATOM 4222 O O . GLU A 1 557 ? 11.109 11.380 23.162 1.00 79.56 557 GLU A O 1
ATOM 4227 N N . GLY A 1 558 ? 9.492 11.887 24.621 1.00 79.69 558 GLY A N 1
ATOM 4228 C CA . GLY A 1 558 ? 8.479 12.098 23.583 1.00 79.69 558 GLY A CA 1
ATOM 4229 C C . GLY A 1 558 ? 8.057 10.805 22.882 1.00 79.69 558 GLY A C 1
ATOM 4230 O O . GLY A 1 558 ? 7.665 10.848 21.718 1.00 79.69 558 GLY A O 1
ATOM 4231 N N . LEU A 1 559 ? 8.135 9.664 23.583 1.00 86.44 559 LEU A N 1
ATOM 4232 C CA . LEU A 1 559 ? 7.773 8.345 23.052 1.00 86.44 559 LEU A CA 1
ATOM 4233 C C . LEU A 1 559 ? 6.391 8.342 22.380 1.00 86.44 559 LEU A C 1
ATOM 4235 O O . LEU A 1 559 ? 6.248 7.781 21.299 1.00 86.44 559 LEU A O 1
ATOM 4239 N N . PHE A 1 560 ? 5.415 9.029 22.974 1.00 85.25 560 PHE A N 1
ATOM 4240 C CA . PHE A 1 560 ? 4.072 9.154 22.419 1.00 85.25 560 PHE A CA 1
ATOM 4241 C C . PHE A 1 560 ? 3.866 10.507 21.743 1.00 85.25 560 PHE A C 1
ATOM 4243 O O . PHE A 1 560 ? 4.106 11.555 22.346 1.00 85.25 560 PHE A O 1
ATOM 4250 N N . SER A 1 561 ? 3.306 10.484 20.534 1.00 81.94 561 SER A N 1
ATOM 4251 C CA . SER A 1 561 ? 2.623 11.651 19.958 1.00 81.94 561 SER A CA 1
ATOM 4252 C C . SER A 1 561 ? 1.254 11.880 20.614 1.00 81.94 561 SER A C 1
ATOM 4254 O O . SER A 1 561 ? 0.777 13.010 20.678 1.00 81.94 561 SER A O 1
ATOM 4256 N N . ARG A 1 562 ? 0.642 10.804 21.130 1.00 87.44 562 ARG A N 1
ATOM 4257 C CA . ARG A 1 562 ? -0.669 10.763 21.795 1.00 87.44 562 ARG A CA 1
ATOM 4258 C C . ARG A 1 562 ? -0.539 9.939 23.076 1.00 87.44 562 ARG A C 1
ATOM 4260 O O . ARG A 1 562 ? -0.597 8.712 23.028 1.00 87.44 562 ARG A O 1
ATOM 4267 N N . PRO A 1 563 ? -0.269 10.575 24.221 1.00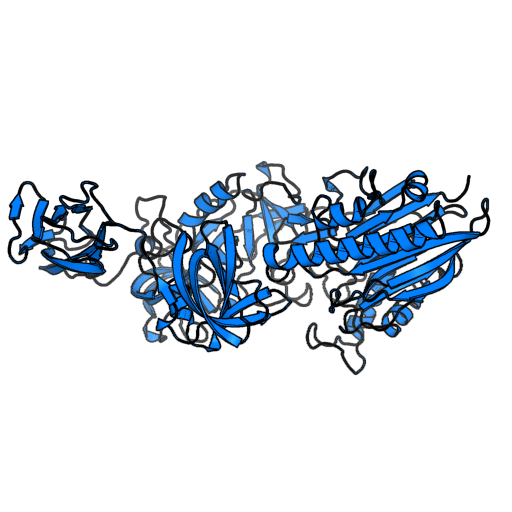 91.62 563 PRO A N 1
ATOM 4268 C CA . PRO A 1 563 ? 0.027 9.843 25.442 1.00 91.62 563 PRO A CA 1
ATOM 4269 C C . PRO A 1 563 ? -1.213 9.092 25.942 1.00 91.62 563 PRO A C 1
ATOM 4271 O O . PRO A 1 563 ? -2.307 9.656 25.865 1.00 91.62 563 PRO A O 1
ATOM 4274 N N . PRO A 1 564 ? -1.056 7.886 26.522 1.00 95.88 564 PRO A N 1
ATOM 4275 C CA . PRO A 1 564 ? -2.173 7.100 27.033 1.00 95.88 564 PRO A CA 1
ATOM 4276 C C . PRO A 1 564 ? -3.036 7.898 28.013 1.00 95.88 564 PRO A C 1
ATOM 4278 O O . PRO A 1 564 ? -2.522 8.529 28.946 1.00 95.88 564 PRO A O 1
ATOM 4281 N N . LEU A 1 565 ? -4.353 7.843 27.828 1.00 96.94 565 LEU A N 1
ATOM 4282 C CA . LEU A 1 565 ? -5.327 8.467 28.719 1.00 96.94 565 LEU A CA 1
ATOM 4283 C C . LEU A 1 565 ? -5.991 7.372 29.549 1.00 96.94 565 LEU A C 1
ATOM 4285 O O . LEU A 1 565 ? -6.563 6.436 28.996 1.00 96.94 565 LEU A O 1
ATOM 4289 N N . ALA A 1 566 ? -5.937 7.490 30.875 1.00 98.12 566 ALA A N 1
ATOM 4290 C CA . ALA A 1 566 ? -6.591 6.555 31.777 1.00 98.12 566 ALA A CA 1
ATOM 4291 C C . ALA A 1 566 ? -7.715 7.215 32.571 1.00 98.12 566 ALA A C 1
ATOM 4293 O O . ALA A 1 566 ? -7.568 8.330 33.079 1.00 98.12 566 ALA A O 1
ATOM 4294 N N . ILE A 1 567 ? -8.809 6.478 32.745 1.00 98.56 567 ILE A N 1
ATOM 4295 C CA . ILE A 1 567 ? -9.894 6.808 33.665 1.00 98.56 567 ILE A CA 1
ATOM 4296 C C . ILE A 1 567 ? -10.035 5.731 34.741 1.00 98.56 567 ILE A C 1
ATOM 4298 O O . ILE A 1 567 ? -9.790 4.547 34.512 1.00 98.56 567 ILE A O 1
ATOM 4302 N N . THR A 1 568 ? -10.453 6.153 35.930 1.00 98.62 568 THR A N 1
ATOM 4303 C CA . THR A 1 568 ? -10.994 5.277 36.973 1.00 98.62 568 THR A CA 1
ATOM 4304 C C . THR A 1 568 ? -12.487 5.542 37.059 1.00 98.62 568 THR A C 1
ATOM 4306 O O . THR A 1 568 ? -12.887 6.679 37.317 1.00 98.62 568 THR A O 1
ATOM 4309 N N . ALA A 1 569 ? -13.301 4.514 36.843 1.00 98.38 569 ALA A N 1
ATOM 4310 C CA . ALA A 1 569 ? -14.752 4.612 36.868 1.00 98.38 569 ALA A CA 1
ATOM 4311 C C . ALA A 1 569 ? -15.359 3.646 37.890 1.00 98.38 569 ALA A C 1
ATOM 4313 O O . ALA A 1 569 ? -14.906 2.510 38.020 1.00 98.38 569 ALA A O 1
ATOM 4314 N N . THR A 1 570 ? -16.400 4.077 38.596 1.00 98.06 570 THR A N 1
ATOM 4315 C CA . THR A 1 570 ? -17.260 3.201 39.397 1.00 98.06 570 THR A CA 1
ATOM 4316 C C . THR A 1 570 ? -18.486 2.825 38.570 1.00 98.06 570 THR A C 1
ATOM 4318 O O . THR A 1 570 ? -19.302 3.671 38.209 1.00 98.06 570 THR A O 1
ATOM 4321 N N . VAL A 1 571 ? -18.609 1.544 38.227 1.00 97.94 571 VAL A N 1
ATOM 4322 C CA . VAL A 1 571 ? -19.730 0.981 37.468 1.00 97.94 571 VAL A CA 1
ATOM 4323 C C . VAL A 1 571 ? -20.806 0.527 38.445 1.00 97.94 571 VAL A C 1
ATOM 4325 O O . VAL A 1 571 ? -20.537 -0.244 39.365 1.00 97.94 571 VAL A O 1
ATOM 4328 N N . ARG A 1 572 ? -22.037 0.998 38.250 1.00 96.50 572 ARG A N 1
ATOM 4329 C CA . ARG A 1 572 ? -23.186 0.628 39.080 1.00 96.50 572 ARG A CA 1
ATOM 4330 C C . ARG A 1 572 ? -23.758 -0.700 38.595 1.00 96.50 572 ARG A C 1
ATOM 4332 O O . ARG A 1 572 ? -24.190 -0.803 37.446 1.00 96.50 572 ARG A O 1
ATOM 4339 N N . THR A 1 573 ? -23.792 -1.677 39.492 1.00 95.12 573 THR A N 1
ATOM 4340 C CA . THR A 1 573 ? -24.415 -2.990 39.291 1.00 95.12 573 THR A CA 1
ATOM 4341 C C . THR A 1 573 ? -25.575 -3.178 40.268 1.00 95.12 573 THR A C 1
ATOM 4343 O O . THR A 1 573 ? -25.584 -2.581 41.349 1.00 95.12 573 THR A O 1
ATOM 4346 N N . GLU A 1 574 ? -26.564 -3.993 39.907 1.00 93.69 574 GLU A N 1
ATOM 4347 C CA . GLU A 1 574 ? -27.717 -4.262 40.775 1.00 93.69 574 GLU A CA 1
ATOM 4348 C C . GLU A 1 574 ? -27.338 -5.188 41.940 1.00 93.69 574 GLU A C 1
ATOM 4350 O O . GLU A 1 574 ? -27.722 -4.948 43.087 1.00 93.69 574 GLU A O 1
ATOM 4355 N N . SER A 1 575 ? -26.534 -6.214 41.659 1.00 93.19 575 SER A N 1
ATOM 4356 C CA . SER A 1 575 ? -26.204 -7.289 42.593 1.00 93.19 575 SER A CA 1
ATOM 4357 C C . SER A 1 575 ? -24.883 -7.080 43.340 1.00 93.19 575 SER A C 1
ATOM 4359 O O . SER A 1 575 ? -24.760 -7.531 44.480 1.00 93.19 575 SER A O 1
ATOM 4361 N N . ALA A 1 576 ? -23.888 -6.421 42.734 1.00 90.44 576 ALA A N 1
ATOM 4362 C CA . ALA A 1 576 ? -22.560 -6.218 43.331 1.00 90.44 576 ALA A CA 1
ATOM 4363 C C . ALA A 1 576 ? -22.322 -4.784 43.852 1.00 90.44 576 ALA A C 1
ATOM 4365 O O . ALA A 1 576 ? -21.285 -4.519 44.460 1.00 90.44 576 ALA A O 1
ATOM 4366 N N . GLY A 1 577 ? -23.282 -3.867 43.679 1.00 93.94 577 GLY A N 1
ATOM 4367 C CA . GLY A 1 577 ? -23.120 -2.456 44.032 1.00 93.94 577 GLY A CA 1
ATOM 4368 C C . GLY A 1 577 ? -22.182 -1.723 43.068 1.00 93.94 577 GLY A C 1
ATOM 4369 O O . GLY A 1 577 ? -22.232 -1.945 41.859 1.00 93.94 577 GLY A O 1
ATOM 4370 N N . GLU A 1 578 ? -21.350 -0.820 43.584 1.00 95.38 578 GLU A N 1
ATOM 4371 C CA . GLU A 1 578 ? -20.367 -0.089 42.776 1.00 95.38 578 GLU A CA 1
ATOM 4372 C C . GLU A 1 578 ? -19.080 -0.905 42.609 1.00 95.38 578 GLU A C 1
ATOM 4374 O O . GLU A 1 578 ? -18.443 -1.288 43.590 1.00 95.38 578 GLU A O 1
ATOM 4379 N N . VAL A 1 579 ? -18.692 -1.150 41.357 1.00 97.31 579 VAL A N 1
ATOM 4380 C CA . VAL A 1 579 ? -17.488 -1.901 40.985 1.00 97.31 579 VAL A CA 1
ATOM 4381 C C . VAL A 1 579 ? -16.508 -0.967 40.287 1.00 97.31 579 VAL A C 1
ATOM 4383 O O . VAL A 1 579 ? -16.855 -0.325 39.298 1.00 97.31 579 VAL A O 1
ATOM 4386 N N . THR A 1 580 ? -15.275 -0.889 40.780 1.00 97.94 580 THR A N 1
ATOM 4387 C CA . THR A 1 580 ? -14.230 -0.059 40.168 1.00 97.94 580 THR A CA 1
ATOM 4388 C C . THR A 1 580 ? -13.654 -0.732 38.925 1.00 97.94 580 THR A C 1
ATOM 4390 O O . THR A 1 580 ? -13.259 -1.896 38.970 1.00 97.94 580 THR A O 1
ATOM 4393 N N . VAL A 1 581 ? -13.563 0.023 37.831 1.00 98.38 581 VAL A N 1
ATOM 4394 C CA . VAL A 1 581 ? -12.885 -0.358 36.589 1.00 98.38 581 VAL A CA 1
ATOM 4395 C C . VAL A 1 581 ? -11.887 0.734 36.207 1.00 98.38 581 VAL A C 1
ATOM 4397 O O . VAL A 1 581 ? -12.181 1.929 36.286 1.00 98.38 581 VAL A O 1
ATOM 4400 N N . TYR A 1 582 ? -10.704 0.317 35.771 1.00 98.56 582 TYR A N 1
ATOM 4401 C CA . TYR A 1 582 ? -9.671 1.175 35.202 1.00 98.56 582 TYR A CA 1
ATOM 4402 C C . TYR A 1 582 ? -9.647 0.965 33.689 1.00 98.56 582 TYR A C 1
ATOM 4404 O O . TYR A 1 582 ? -9.550 -0.173 33.241 1.00 98.56 582 TYR A O 1
ATOM 4412 N N . ALA A 1 583 ? -9.719 2.031 32.898 1.00 98.75 583 ALA A N 1
ATOM 4413 C CA . ALA A 1 583 ? -9.639 1.941 31.440 1.00 98.75 583 ALA A CA 1
ATOM 4414 C C . ALA A 1 583 ? -8.531 2.856 30.921 1.00 98.75 583 ALA A C 1
ATOM 4416 O O . ALA A 1 583 ? -8.476 4.017 31.319 1.00 98.75 583 ALA A O 1
ATOM 4417 N N . ILE A 1 584 ? -7.666 2.336 30.050 1.00 98.56 584 ILE A N 1
ATOM 4418 C CA . ILE A 1 584 ? -6.552 3.049 29.417 1.00 98.56 584 ILE A CA 1
ATOM 4419 C C . ILE A 1 584 ? -6.769 3.007 27.905 1.00 98.56 584 ILE A C 1
ATOM 4421 O O . ILE A 1 584 ? -6.727 1.927 27.315 1.00 98.56 584 ILE A O 1
ATOM 4425 N N . VAL A 1 585 ? -7.016 4.166 27.292 1.00 98.50 585 VAL A N 1
ATOM 4426 C CA . VAL A 1 585 ? -7.157 4.304 25.839 1.00 98.50 585 VAL A CA 1
ATOM 4427 C C . VAL A 1 585 ? -5.832 4.738 25.225 1.00 98.50 585 VAL A C 1
ATOM 4429 O O . VAL A 1 585 ? -5.114 5.565 25.794 1.00 98.50 585 VAL A O 1
ATOM 4432 N N . ASN A 1 586 ? -5.520 4.161 24.069 1.00 97.75 586 ASN A N 1
ATOM 4433 C CA . ASN A 1 586 ? -4.273 4.350 23.344 1.00 97.75 586 ASN A CA 1
ATOM 4434 C C . ASN A 1 586 ? -4.524 4.643 21.863 1.00 97.75 586 ASN A C 1
ATOM 4436 O O . ASN A 1 586 ? -5.565 4.277 21.319 1.00 97.75 586 ASN A O 1
ATOM 4440 N N . HIS A 1 587 ? -3.542 5.288 21.235 1.00 96.00 587 HIS A N 1
ATOM 4441 C CA . HIS A 1 587 ? -3.391 5.347 19.786 1.00 96.00 587 HIS A CA 1
ATOM 4442 C C . HIS A 1 587 ? -1.889 5.328 19.469 1.00 96.00 587 HIS A C 1
ATOM 4444 O O . HIS A 1 587 ? -1.226 6.365 19.564 1.00 96.00 587 HIS A O 1
ATOM 4450 N N . PHE A 1 588 ? -1.346 4.142 19.185 1.00 95.44 588 PHE A N 1
ATOM 4451 C CA . PHE A 1 588 ? 0.090 3.959 18.923 1.00 95.44 588 PHE A CA 1
ATOM 4452 C C . PHE A 1 588 ? 0.495 4.578 17.586 1.00 95.44 588 PHE A C 1
ATOM 4454 O O . PHE A 1 588 ? -0.357 4.887 16.750 1.00 95.44 588 PHE A O 1
ATOM 4461 N N . ILE A 1 589 ? 1.798 4.781 17.378 1.00 91.19 589 ILE A N 1
ATOM 4462 C CA . ILE A 1 589 ? 2.290 5.265 16.085 1.00 91.19 589 ILE A CA 1
ATOM 4463 C C . ILE A 1 589 ? 1.919 4.286 14.961 1.00 91.19 589 ILE A C 1
ATOM 4465 O O . ILE A 1 589 ? 2.071 3.069 15.101 1.00 91.19 589 ILE A O 1
ATOM 4469 N N . SER A 1 590 ? 1.455 4.823 13.831 1.00 90.06 590 SER A N 1
ATOM 4470 C CA . SER A 1 590 ? 1.114 4.009 12.668 1.00 90.06 590 SER A CA 1
ATOM 4471 C C . SER A 1 590 ? 2.341 3.323 12.070 1.00 90.06 590 SER A C 1
ATOM 4473 O O . SER A 1 590 ? 3.490 3.639 12.387 1.00 90.06 590 SER A O 1
ATOM 4475 N N . LYS A 1 591 ? 2.098 2.376 11.164 1.00 85.44 591 LYS A N 1
ATOM 4476 C CA . LYS A 1 591 ? 3.148 1.707 10.381 1.00 85.44 591 LYS A CA 1
ATOM 4477 C C . LYS A 1 591 ? 3.677 2.569 9.218 1.00 85.44 591 LYS A C 1
ATOM 4479 O O . LYS A 1 591 ? 4.398 2.069 8.357 1.00 85.44 591 LYS A O 1
ATOM 4484 N N . ALA A 1 592 ? 3.333 3.862 9.174 1.00 73.62 592 ALA A N 1
ATOM 4485 C CA . ALA A 1 592 ? 3.808 4.785 8.145 1.00 73.62 592 ALA A CA 1
ATOM 4486 C C . ALA A 1 592 ? 5.341 4.925 8.197 1.00 73.62 592 ALA A C 1
ATOM 4488 O O . ALA A 1 592 ? 5.908 5.199 9.252 1.00 73.62 592 ALA A O 1
ATOM 4489 N N . GLY A 1 593 ? 6.006 4.736 7.053 1.00 64.12 593 GLY A N 1
ATOM 4490 C CA . GLY A 1 593 ? 7.472 4.649 6.958 1.00 64.12 593 GLY A CA 1
ATOM 4491 C C . GLY A 1 593 ? 8.029 3.221 7.053 1.00 64.12 593 GLY A C 1
ATOM 4492 O O . GLY A 1 593 ? 9.231 3.024 6.893 1.00 64.12 593 GLY A O 1
ATOM 4493 N N . GLY A 1 594 ? 7.167 2.222 7.268 1.00 70.69 594 GLY A N 1
ATOM 4494 C CA . GLY A 1 594 ? 7.522 0.805 7.234 1.00 70.69 594 GLY A CA 1
ATOM 4495 C C . GLY A 1 594 ? 7.672 0.168 8.616 1.00 70.69 594 GLY A C 1
ATOM 4496 O O . GLY A 1 594 ? 7.900 0.830 9.634 1.00 70.69 594 GLY A O 1
ATOM 4497 N N . GLU A 1 595 ? 7.544 -1.160 8.651 1.00 79.62 595 GLU A N 1
ATOM 4498 C CA . GLU A 1 595 ? 7.529 -1.936 9.896 1.00 79.62 595 GLU A CA 1
ATOM 4499 C C . GLU A 1 595 ? 8.844 -1.814 10.669 1.00 79.62 595 GLU A C 1
ATOM 4501 O O . GLU A 1 595 ? 8.828 -1.483 11.850 1.00 79.62 595 GLU A O 1
ATOM 4506 N N . ALA A 1 596 ? 9.985 -1.983 9.992 1.00 71.31 596 ALA A N 1
ATOM 4507 C CA . ALA A 1 596 ? 11.305 -1.974 10.625 1.00 71.31 596 ALA A CA 1
ATOM 4508 C C . ALA A 1 596 ? 11.624 -0.659 11.361 1.00 71.31 596 ALA A C 1
ATOM 4510 O O . ALA A 1 596 ? 12.311 -0.675 12.384 1.00 71.31 596 ALA A O 1
ATOM 4511 N N . LEU A 1 597 ? 11.115 0.473 10.860 1.00 70.75 597 LEU A N 1
ATOM 4512 C CA . LEU A 1 597 ? 11.302 1.783 11.490 1.00 70.75 597 LEU A CA 1
ATOM 4513 C C . LEU A 1 597 ? 10.382 1.974 12.701 1.00 70.75 597 LEU A C 1
ATOM 4515 O O . LEU A 1 597 ? 10.763 2.580 13.701 1.00 70.75 597 LEU A O 1
ATOM 4519 N N . THR A 1 598 ? 9.157 1.462 12.615 1.00 82.25 598 THR A N 1
ATOM 4520 C CA . THR A 1 598 ? 8.080 1.829 13.538 1.00 82.25 598 THR A CA 1
ATOM 4521 C C . THR A 1 598 ? 7.840 0.791 14.644 1.00 82.25 598 THR A C 1
ATOM 4523 O O . THR A 1 598 ? 7.459 1.164 15.757 1.00 82.25 598 THR A O 1
ATOM 4526 N N . GLU A 1 599 ? 8.136 -0.492 14.406 1.00 89.56 599 GLU A N 1
ATOM 4527 C CA . GLU A 1 599 ? 7.945 -1.592 15.366 1.00 89.56 599 GLU A CA 1
ATOM 4528 C C . GLU A 1 599 ? 8.710 -1.372 16.684 1.00 89.56 599 GLU A C 1
ATOM 4530 O O . GLU A 1 599 ? 8.087 -1.470 17.746 1.00 89.56 599 GLU A O 1
ATOM 4535 N N . PRO A 1 600 ? 10.005 -0.982 16.696 1.00 88.88 600 PRO A N 1
ATOM 4536 C CA . PRO A 1 600 ? 10.731 -0.787 17.953 1.00 88.88 600 PRO A CA 1
ATOM 4537 C C . PRO A 1 600 ? 10.116 0.302 18.841 1.00 88.88 600 PRO A C 1
ATOM 4539 O O . PRO A 1 600 ? 10.179 0.226 20.072 1.00 88.88 600 PRO A O 1
ATOM 4542 N N . ARG A 1 601 ? 9.507 1.329 18.234 1.00 89.06 601 ARG A N 1
ATOM 4543 C CA . ARG A 1 601 ? 8.788 2.378 18.961 1.00 89.06 601 ARG A CA 1
ATOM 4544 C C . ARG A 1 601 ? 7.484 1.841 19.543 1.00 89.06 601 ARG A C 1
ATOM 4546 O O . ARG A 1 601 ? 7.272 2.026 20.740 1.00 89.06 601 ARG A O 1
ATOM 4553 N N . ARG A 1 602 ? 6.684 1.107 18.762 1.00 93.94 602 ARG A N 1
ATOM 4554 C CA . ARG A 1 602 ? 5.455 0.459 19.255 1.00 93.94 602 ARG A CA 1
ATOM 4555 C C . ARG A 1 602 ? 5.721 -0.546 20.376 1.00 93.94 602 ARG A C 1
ATOM 4557 O O . ARG A 1 602 ? 4.948 -0.600 21.328 1.00 93.94 602 ARG A O 1
ATOM 4564 N N . ILE A 1 603 ? 6.835 -1.287 20.337 1.00 93.56 603 ILE A N 1
ATOM 4565 C CA . ILE A 1 603 ? 7.251 -2.159 21.454 1.00 93.56 603 ILE A CA 1
ATOM 4566 C C . ILE A 1 603 ? 7.440 -1.334 22.735 1.00 93.56 603 ILE A C 1
ATOM 4568 O O . ILE A 1 603 ? 6.917 -1.704 23.784 1.00 93.56 603 ILE A O 1
ATOM 4572 N N . ARG A 1 604 ? 8.121 -0.183 22.669 1.00 93.31 604 ARG A N 1
ATOM 4573 C CA . ARG A 1 604 ? 8.287 0.694 23.842 1.00 93.31 604 ARG A CA 1
ATOM 4574 C C . ARG A 1 604 ? 6.963 1.302 24.315 1.00 93.31 604 ARG A C 1
ATOM 4576 O O . ARG A 1 604 ? 6.752 1.432 25.521 1.00 93.31 604 ARG A O 1
ATOM 4583 N N . GLU A 1 605 ? 6.067 1.669 23.397 1.00 94.56 605 GLU A N 1
ATOM 4584 C CA . GLU A 1 605 ? 4.714 2.152 23.724 1.00 94.56 605 GLU A CA 1
ATOM 4585 C C . GLU A 1 605 ? 3.887 1.073 24.455 1.00 94.56 605 GLU A C 1
ATOM 4587 O O . GLU A 1 605 ? 3.208 1.360 25.452 1.00 94.56 605 GLU A O 1
ATOM 4592 N N . ALA A 1 606 ? 4.008 -0.183 24.018 1.00 95.31 606 ALA A N 1
ATOM 4593 C CA . ALA A 1 606 ? 3.435 -1.362 24.659 1.00 95.31 606 ALA A CA 1
ATOM 4594 C C . ALA A 1 606 ? 4.021 -1.620 26.057 1.00 95.31 606 ALA A C 1
ATOM 4596 O O . ALA A 1 606 ? 3.270 -1.769 27.024 1.00 95.31 606 ALA A O 1
ATOM 4597 N N . GLU A 1 607 ? 5.347 -1.615 26.202 1.00 93.19 607 GLU A N 1
ATOM 4598 C CA . GLU A 1 607 ? 6.026 -1.793 27.493 1.00 93.19 607 GLU A CA 1
ATOM 4599 C C . GLU A 1 607 ? 5.643 -0.700 28.502 1.00 93.19 607 GLU A C 1
ATOM 4601 O O . GLU A 1 607 ? 5.437 -0.980 29.688 1.00 93.19 607 GLU A O 1
ATOM 4606 N N . TRP A 1 608 ? 5.490 0.547 28.043 1.00 94.25 608 TRP A N 1
ATOM 4607 C CA . TRP A 1 608 ? 5.017 1.641 28.889 1.00 94.25 608 TRP A CA 1
ATOM 4608 C C . TRP A 1 608 ? 3.590 1.403 29.386 1.00 94.25 608 TRP A C 1
ATOM 4610 O O . TRP A 1 608 ? 3.314 1.570 30.575 1.00 94.25 608 TRP A O 1
ATOM 4620 N N . ASN A 1 609 ? 2.687 0.956 28.513 1.00 95.44 609 ASN A N 1
ATOM 4621 C CA . ASN A 1 609 ? 1.330 0.596 28.917 1.00 95.44 609 ASN A CA 1
ATOM 4622 C C . ASN A 1 609 ? 1.315 -0.568 29.918 1.00 95.44 609 ASN A C 1
ATOM 4624 O O . ASN A 1 609 ? 0.610 -0.494 30.926 1.00 95.44 609 ASN A O 1
ATOM 4628 N N . ALA A 1 610 ? 2.142 -1.597 29.712 1.00 94.25 610 ALA A N 1
ATOM 4629 C CA . ALA A 1 610 ? 2.301 -2.683 30.678 1.00 94.25 610 ALA A CA 1
ATOM 4630 C C . ALA A 1 610 ? 2.776 -2.160 32.048 1.00 94.25 610 ALA A C 1
ATOM 4632 O O . ALA A 1 610 ? 2.259 -2.574 33.089 1.00 94.25 610 ALA A O 1
ATOM 4633 N N . HIS A 1 611 ? 3.688 -1.182 32.066 1.00 92.31 611 HIS A N 1
ATOM 4634 C CA . HIS A 1 611 ? 4.111 -0.514 33.296 1.00 92.31 611 HIS A CA 1
ATOM 4635 C C . HIS A 1 611 ? 2.967 0.248 33.991 1.00 92.31 611 HIS A C 1
ATOM 4637 O O . HIS A 1 611 ? 2.856 0.198 35.219 1.00 92.31 611 HIS A O 1
ATOM 4643 N N . LEU A 1 612 ? 2.089 0.930 33.246 1.00 93.94 612 LEU A N 1
ATOM 4644 C CA . LEU A 1 612 ? 0.910 1.594 33.821 1.00 93.94 612 LEU A CA 1
ATOM 4645 C C . LEU A 1 612 ? -0.040 0.584 34.476 1.00 93.94 612 LEU A C 1
ATOM 4647 O O . LEU A 1 612 ? -0.520 0.820 35.587 1.00 93.94 612 LEU A O 1
ATOM 4651 N N . VAL A 1 613 ? -0.255 -0.568 33.836 1.00 94.88 613 VAL A N 1
ATOM 4652 C CA . VAL A 1 613 ? -1.038 -1.671 34.412 1.00 94.88 613 VAL A CA 1
ATOM 4653 C C . VAL A 1 613 ? -0.391 -2.181 35.704 1.00 94.88 613 VAL A C 1
ATOM 4655 O O . VAL A 1 613 ? -1.084 -2.325 36.712 1.00 94.88 613 VAL A O 1
ATOM 4658 N N . ASP A 1 614 ? 0.933 -2.372 35.730 1.00 91.69 614 ASP A N 1
ATOM 4659 C CA . ASP A 1 614 ? 1.667 -2.775 36.939 1.00 91.69 614 ASP A CA 1
ATOM 4660 C C . ASP A 1 614 ? 1.469 -1.775 38.095 1.00 91.69 614 ASP A C 1
ATOM 4662 O O . ASP A 1 614 ? 1.279 -2.176 39.246 1.00 91.69 614 ASP A O 1
ATOM 4666 N N . GLN A 1 615 ? 1.468 -0.469 37.811 1.00 92.56 615 GLN A N 1
ATOM 4667 C CA . GLN A 1 615 ? 1.236 0.563 38.827 1.00 92.56 615 GLN A CA 1
ATOM 4668 C C . GLN A 1 615 ? -0.182 0.520 39.410 1.00 92.56 615 GLN A C 1
ATOM 4670 O O . GLN A 1 615 ? -0.360 0.795 40.603 1.00 92.56 615 GLN A O 1
ATOM 4675 N N . ILE A 1 616 ? -1.182 0.197 38.588 1.00 93.81 616 ILE A N 1
ATOM 4676 C CA . ILE A 1 616 ? -2.570 0.034 39.034 1.00 93.81 616 ILE A CA 1
ATOM 4677 C C . ILE A 1 616 ? -2.684 -1.225 39.896 1.00 93.81 616 ILE A C 1
ATOM 4679 O O . ILE A 1 616 ? -3.138 -1.137 41.036 1.00 93.81 616 ILE A O 1
ATOM 4683 N N . LEU A 1 617 ? -2.170 -2.364 39.422 1.00 93.06 617 LEU A N 1
ATOM 4684 C CA . LEU A 1 617 ? -2.226 -3.644 40.138 1.00 93.06 617 LEU A CA 1
ATOM 4685 C C . LEU A 1 617 ? -1.406 -3.656 41.437 1.00 93.06 617 LEU A C 1
ATOM 4687 O O . LEU A 1 617 ? -1.726 -4.382 42.374 1.00 93.06 617 LEU A O 1
ATOM 4691 N N . ALA A 1 618 ? -0.369 -2.822 41.548 1.00 93.12 618 ALA A N 1
ATOM 4692 C CA . ALA A 1 618 ? 0.348 -2.631 42.808 1.00 93.12 618 ALA A CA 1
ATOM 4693 C C . ALA A 1 618 ? -0.525 -1.986 43.904 1.00 93.12 618 ALA A C 1
ATOM 4695 O O . ALA A 1 618 ? -0.240 -2.147 45.092 1.00 93.12 618 ALA A O 1
ATOM 4696 N N . ARG A 1 619 ? -1.567 -1.239 43.515 1.00 94.25 619 ARG A N 1
ATOM 4697 C CA . ARG A 1 619 ? -2.521 -0.576 44.421 1.00 94.25 619 ARG A CA 1
ATOM 4698 C C . ARG A 1 619 ? -3.805 -1.387 44.587 1.00 94.25 619 ARG A C 1
ATOM 4700 O O . ARG A 1 619 ? -4.363 -1.386 45.680 1.00 94.25 619 ARG A O 1
ATOM 4707 N N . ASP A 1 620 ? -4.229 -2.074 43.531 1.00 94.56 620 ASP A N 1
ATOM 4708 C CA . ASP A 1 620 ? -5.403 -2.945 43.487 1.00 94.56 620 ASP A CA 1
ATOM 4709 C C . ASP A 1 620 ? -5.066 -4.284 42.792 1.00 94.56 620 ASP A C 1
ATOM 4711 O O . ASP A 1 620 ? -5.230 -4.409 41.577 1.00 94.56 620 ASP A O 1
ATOM 4715 N N . PRO A 1 621 ? -4.565 -5.292 43.536 1.00 91.94 621 PRO A N 1
ATOM 4716 C CA . PRO A 1 621 ? -4.069 -6.545 42.955 1.00 91.94 621 PRO A CA 1
ATOM 4717 C C . PRO A 1 621 ? -5.088 -7.366 42.158 1.00 91.94 621 PRO A C 1
ATOM 4719 O O . PRO A 1 621 ? -4.683 -8.133 41.285 1.00 91.94 621 PRO A O 1
ATOM 4722 N N . ASP A 1 622 ? -6.384 -7.217 42.447 1.00 90.81 622 ASP A N 1
ATOM 4723 C CA . ASP A 1 622 ? -7.476 -7.899 41.739 1.00 90.81 622 ASP A CA 1
ATOM 4724 C C . ASP A 1 622 ? -8.206 -6.965 40.754 1.00 90.81 622 ASP A C 1
ATOM 4726 O O . ASP A 1 622 ? -9.211 -7.360 40.153 1.00 90.81 622 ASP A O 1
ATOM 4730 N N . GLY A 1 623 ? -7.682 -5.751 40.557 1.00 94.38 623 GLY A N 1
ATOM 4731 C CA . GLY A 1 623 ? -8.322 -4.676 39.812 1.00 94.38 623 GLY A CA 1
ATOM 4732 C C . GLY A 1 623 ? -8.740 -5.060 38.395 1.00 94.38 623 GLY A C 1
ATOM 4733 O O . GLY A 1 623 ? -8.041 -5.771 37.662 1.00 94.38 623 GLY A O 1
ATOM 4734 N N . TYR A 1 624 ? -9.909 -4.564 37.998 1.00 97.69 624 TYR A N 1
ATOM 4735 C CA . TYR A 1 624 ? -10.441 -4.716 36.649 1.00 97.69 624 TYR A CA 1
ATOM 4736 C C . TYR A 1 624 ? -9.845 -3.630 35.762 1.00 97.69 624 TYR A C 1
ATOM 4738 O O . TYR A 1 624 ? -10.314 -2.494 35.767 1.00 97.69 624 TYR A O 1
ATOM 4746 N N . VAL A 1 625 ? -8.776 -3.972 35.041 1.00 98.00 625 VAL A N 1
ATOM 4747 C CA . VAL A 1 625 ? -8.081 -3.047 34.138 1.00 98.00 625 VAL A CA 1
ATOM 4748 C C . VAL A 1 625 ? -8.363 -3.444 32.697 1.00 98.00 625 VAL A C 1
ATOM 4750 O O . VAL A 1 625 ? -8.259 -4.620 32.346 1.00 98.00 625 VAL A O 1
ATOM 4753 N N . VAL A 1 626 ? -8.697 -2.450 31.881 1.00 98.75 626 VAL A N 1
ATOM 4754 C CA . VAL A 1 626 ? -8.886 -2.541 30.436 1.00 98.75 626 VAL A CA 1
ATOM 4755 C C . VAL A 1 626 ? -7.831 -1.668 29.763 1.00 98.75 626 VAL A C 1
ATOM 4757 O O . VAL A 1 626 ? -7.723 -0.483 30.072 1.00 98.75 626 VAL A O 1
ATOM 4760 N N . VAL A 1 627 ? -7.075 -2.238 28.832 1.00 98.56 627 VAL A N 1
ATOM 4761 C CA . VAL A 1 627 ? -6.231 -1.501 27.887 1.00 98.56 627 VAL A CA 1
ATOM 4762 C C . VAL A 1 627 ? -6.862 -1.656 26.515 1.00 98.56 627 VAL A C 1
ATOM 4764 O O . VAL A 1 627 ? -7.088 -2.777 26.064 1.00 98.56 627 VAL A O 1
ATOM 4767 N N . LEU A 1 628 ? -7.198 -0.541 25.879 1.00 98.81 628 LEU A N 1
ATOM 4768 C CA . LEU A 1 628 ? -7.912 -0.530 24.613 1.00 98.81 628 LEU A CA 1
ATOM 4769 C C . LEU A 1 628 ? -7.386 0.558 23.680 1.00 98.81 628 LEU A C 1
ATOM 4771 O O . LEU A 1 628 ? -6.748 1.511 24.130 1.00 98.81 628 LEU A O 1
ATOM 4775 N N . GLY A 1 629 ? -7.667 0.427 22.391 1.00 98.38 629 GLY A N 1
ATOM 4776 C CA . GLY A 1 629 ? -7.295 1.432 21.404 1.00 98.38 629 GLY A CA 1
ATOM 4777 C C . GLY A 1 629 ? -6.949 0.851 20.049 1.00 98.38 629 GLY A C 1
ATOM 4778 O O . GLY A 1 629 ? -6.849 -0.368 19.902 1.00 98.38 629 GLY A O 1
ATOM 4779 N N . ASP A 1 630 ? -6.699 1.759 19.113 1.00 98.19 630 ASP A N 1
ATOM 4780 C CA . ASP A 1 630 ? -5.930 1.481 17.907 1.00 98.19 630 ASP A CA 1
ATOM 4781 C C . ASP A 1 630 ? -4.451 1.356 18.305 1.00 98.19 630 ASP A C 1
ATOM 4783 O O . ASP A 1 630 ? -3.776 2.337 18.641 1.00 98.19 630 ASP A O 1
ATOM 4787 N N . LEU A 1 631 ? -3.955 0.123 18.358 1.00 97.31 631 LEU A N 1
ATOM 4788 C CA . LEU A 1 631 ? -2.564 -0.148 18.718 1.00 97.31 631 LEU A CA 1
ATOM 4789 C C . LEU A 1 631 ? -1.660 -0.239 17.484 1.00 97.31 631 LEU A C 1
ATOM 4791 O O . LEU A 1 631 ? -0.462 -0.476 17.647 1.00 97.31 631 LEU A O 1
ATOM 4795 N N . ASN A 1 632 ? -2.209 -0.023 16.280 1.00 96.31 632 ASN A N 1
ATOM 4796 C CA . ASN A 1 632 ? -1.492 -0.062 15.008 1.00 96.31 632 ASN A CA 1
ATOM 4797 C C . ASN A 1 632 ? -0.627 -1.324 14.828 1.00 96.31 632 ASN A C 1
ATOM 4799 O O . ASN A 1 632 ? 0.447 -1.286 14.218 1.00 96.31 632 ASN A O 1
ATOM 4803 N N . ASP A 1 633 ? -1.065 -2.455 15.385 1.00 95.38 633 ASP A N 1
ATOM 4804 C CA . ASP A 1 633 ? -0.303 -3.693 15.325 1.00 95.38 633 ASP A CA 1
ATOM 4805 C C . ASP A 1 633 ? -1.173 -4.949 15.422 1.00 95.38 633 ASP A C 1
ATOM 4807 O O . ASP A 1 633 ? -2.314 -4.885 15.850 1.00 95.38 633 ASP A O 1
ATOM 4811 N N . TYR A 1 634 ? -0.643 -6.088 14.981 1.00 94.19 634 TYR A N 1
ATOM 4812 C CA . TYR A 1 634 ? -1.405 -7.315 14.768 1.00 94.19 634 TYR A CA 1
ATOM 4813 C C . TYR A 1 634 ? -1.613 -8.132 16.049 1.00 94.19 634 TYR A C 1
ATOM 4815 O O . TYR A 1 634 ? -0.870 -8.024 17.021 1.00 94.19 634 TYR A O 1
ATOM 4823 N N . TYR A 1 635 ? -2.607 -9.026 16.025 1.00 90.44 635 TYR A N 1
ATOM 4824 C CA . TYR A 1 635 ? -3.013 -9.858 17.167 1.00 90.44 635 TYR A CA 1
ATOM 4825 C C . TYR A 1 635 ? -1.855 -10.611 17.860 1.00 90.44 635 TYR A C 1
ATOM 4827 O O . TYR A 1 635 ? -1.857 -10.755 19.082 1.00 90.44 635 TYR A O 1
ATOM 4835 N N . ASP A 1 636 ? -0.885 -11.113 17.097 1.00 87.38 636 ASP A N 1
ATOM 4836 C CA . ASP A 1 636 ? 0.230 -11.955 17.550 1.00 87.38 636 ASP A CA 1
ATOM 4837 C C . ASP A 1 636 ? 1.613 -11.286 17.433 1.00 87.38 636 ASP A C 1
ATOM 4839 O O . ASP A 1 636 ? 2.651 -11.937 17.628 1.00 87.38 636 ASP A O 1
ATOM 4843 N N . SER A 1 637 ? 1.641 -9.978 17.175 1.00 93.94 637 SER A N 1
ATOM 4844 C CA . SER A 1 637 ? 2.869 -9.224 16.935 1.00 93.94 637 SER A CA 1
ATOM 4845 C C . SER A 1 637 ? 3.711 -8.977 18.189 1.00 93.94 637 SER A C 1
ATOM 4847 O O . SER A 1 637 ? 3.306 -9.245 19.328 1.00 93.94 637 SER A O 1
ATOM 4849 N N . ALA A 1 638 ? 4.939 -8.481 17.992 1.00 94.19 638 ALA A N 1
ATOM 4850 C CA . ALA A 1 638 ? 5.843 -8.201 19.100 1.00 94.19 638 ALA A CA 1
ATOM 4851 C C . ALA A 1 638 ? 5.331 -7.113 20.061 1.00 94.19 638 ALA A C 1
ATOM 4853 O O . ALA A 1 638 ? 5.400 -7.360 21.270 1.00 94.19 638 ALA A O 1
ATOM 4854 N N . PRO A 1 639 ? 4.754 -5.983 19.601 1.00 94.62 639 PRO A N 1
ATOM 4855 C CA . PRO A 1 639 ? 4.138 -5.010 20.504 1.00 94.62 639 PRO A CA 1
ATOM 4856 C C . PRO A 1 639 ? 2.995 -5.583 21.345 1.00 94.62 639 PRO A C 1
ATOM 4858 O O . PRO A 1 639 ? 2.984 -5.390 22.563 1.00 94.62 639 PRO A O 1
ATOM 4861 N N . LEU A 1 640 ? 2.069 -6.345 20.748 1.00 94.75 640 LEU A N 1
ATOM 4862 C CA . LEU A 1 640 ? 0.956 -6.937 21.502 1.00 94.75 640 LEU A CA 1
ATOM 4863 C C . LEU A 1 640 ? 1.455 -7.932 22.551 1.00 94.75 640 LEU A C 1
ATOM 4865 O O . LEU A 1 640 ? 0.993 -7.920 23.695 1.00 94.75 640 LEU A O 1
ATOM 4869 N N . ARG A 1 641 ? 2.452 -8.747 22.202 1.00 93.12 641 ARG A N 1
ATOM 4870 C CA . ARG A 1 641 ? 3.085 -9.671 23.146 1.00 93.12 641 ARG A CA 1
ATOM 4871 C C . ARG A 1 641 ? 3.771 -8.938 24.296 1.00 93.12 641 ARG A C 1
ATOM 4873 O O . ARG A 1 641 ? 3.552 -9.304 25.447 1.00 93.12 641 ARG A O 1
ATOM 4880 N N . ALA A 1 642 ? 4.537 -7.885 24.006 1.00 92.81 642 ALA A N 1
ATOM 4881 C CA . ALA A 1 642 ? 5.199 -7.070 25.025 1.00 92.81 642 ALA A CA 1
ATOM 4882 C C . ALA A 1 642 ? 4.188 -6.440 26.000 1.00 92.81 642 ALA A C 1
ATOM 4884 O O . ALA A 1 642 ? 4.400 -6.460 27.214 1.00 92.81 642 ALA A O 1
ATOM 4885 N N . LEU A 1 643 ? 3.053 -5.956 25.484 1.00 94.31 643 LEU A N 1
ATOM 4886 C CA . LEU A 1 643 ? 1.962 -5.408 26.291 1.00 94.31 643 LEU A CA 1
ATOM 4887 C C . LEU A 1 643 ? 1.288 -6.478 27.165 1.00 94.31 643 LEU A C 1
ATOM 4889 O O . LEU A 1 643 ? 1.029 -6.249 28.348 1.00 94.31 643 LEU A O 1
ATOM 4893 N N . MET A 1 644 ? 0.995 -7.649 26.595 1.00 92.88 644 MET A N 1
ATOM 4894 C CA . MET A 1 644 ? 0.289 -8.724 27.295 1.00 92.88 644 MET A CA 1
ATOM 4895 C C . MET A 1 644 ? 1.153 -9.433 28.339 1.00 92.88 644 MET A C 1
ATOM 4897 O O . MET A 1 644 ? 0.659 -9.753 29.423 1.00 92.88 644 MET A O 1
ATOM 4901 N N . GLU A 1 645 ? 2.424 -9.690 28.037 1.00 86.94 645 GLU A N 1
ATOM 4902 C CA . GLU A 1 645 ? 3.359 -10.363 28.942 1.00 86.94 645 GLU A CA 1
ATOM 4903 C C . GLU A 1 645 ? 3.861 -9.412 30.036 1.00 86.94 645 GLU A C 1
ATOM 4905 O O . GLU A 1 645 ? 3.886 -9.770 31.221 1.00 86.94 645 GLU A O 1
ATOM 4910 N N . GLY A 1 646 ? 4.203 -8.179 29.653 1.00 78.06 646 GLY A N 1
ATOM 4911 C CA . GLY A 1 646 ? 4.820 -7.198 30.533 1.00 78.06 646 GLY A CA 1
ATOM 4912 C C . GLY A 1 646 ? 6.102 -7.721 31.193 1.00 78.06 646 GLY A C 1
ATOM 4913 O O . GLY A 1 646 ? 6.806 -8.588 30.681 1.00 78.06 646 GLY A O 1
ATOM 4914 N N . SER A 1 647 ? 6.408 -7.207 32.385 1.00 68.56 647 SER A N 1
ATOM 4915 C CA . SER A 1 647 ? 7.616 -7.567 33.143 1.00 68.56 647 SER A CA 1
ATOM 4916 C C . SER A 1 647 ? 7.460 -8.814 34.037 1.00 68.56 647 SER A C 1
ATOM 4918 O O . SER A 1 647 ? 8.362 -9.143 34.813 1.00 68.56 647 SER A O 1
ATOM 4920 N N . THR A 1 648 ? 6.310 -9.502 33.990 1.00 57.25 648 THR A N 1
ATOM 4921 C CA . THR A 1 648 ? 5.900 -10.480 35.016 1.00 57.25 648 THR A CA 1
ATOM 4922 C C . THR A 1 648 ? 5.707 -11.895 34.460 1.00 57.25 648 THR A C 1
ATOM 4924 O O . THR A 1 648 ? 4.953 -12.080 33.507 1.00 57.25 648 THR A O 1
ATOM 4927 N N . PRO A 1 649 ? 6.294 -12.936 35.089 1.00 48.75 649 PRO A N 1
ATOM 4928 C CA . PRO A 1 649 ? 6.084 -14.319 34.664 1.00 48.75 649 PRO A CA 1
ATOM 4929 C C . PRO A 1 649 ? 4.606 -14.741 34.753 1.00 48.75 649 PRO A C 1
ATOM 4931 O O . PRO A 1 649 ? 4.033 -14.750 35.843 1.00 48.75 649 PRO A O 1
ATOM 4934 N N . GLY A 1 650 ? 4.009 -15.127 33.619 1.00 58.31 650 GLY A N 1
ATOM 4935 C CA . GLY A 1 650 ? 2.616 -15.596 33.515 1.00 58.31 650 GLY A CA 1
ATOM 4936 C C . GLY A 1 650 ? 1.639 -14.643 32.811 1.00 58.31 650 GLY A C 1
ATOM 4937 O O . GLY A 1 650 ? 0.492 -15.032 32.609 1.00 58.31 650 GLY A O 1
ATOM 4938 N N . GLY A 1 651 ? 2.088 -13.448 32.408 1.00 62.78 651 GLY A N 1
ATOM 4939 C CA . GLY A 1 651 ? 1.288 -12.459 31.678 1.00 62.78 651 GLY A CA 1
ATOM 4940 C C . GLY A 1 651 ? 0.405 -11.571 32.563 1.00 62.78 651 GLY A C 1
ATOM 4941 O O . GLY A 1 651 ? 0.008 -11.943 33.670 1.00 62.78 651 GLY A O 1
ATOM 4942 N N . ARG A 1 652 ? 0.119 -10.357 32.079 1.00 79.38 652 ARG A N 1
ATOM 4943 C CA . ARG A 1 652 ? -0.642 -9.298 32.768 1.00 79.38 652 ARG A CA 1
ATOM 4944 C C . ARG A 1 652 ? -2.005 -9.022 32.156 1.00 79.38 652 ARG A C 1
ATOM 4946 O O . ARG A 1 652 ? -2.901 -8.589 32.881 1.00 79.38 652 ARG A O 1
ATOM 4953 N N . LEU A 1 653 ? -2.165 -9.274 30.862 1.00 94.25 653 LEU A N 1
ATOM 4954 C CA . LEU A 1 653 ? -3.406 -9.031 30.138 1.00 94.25 653 LEU A CA 1
ATOM 4955 C C . LEU A 1 653 ? -3.785 -10.239 29.277 1.00 94.25 653 LEU A C 1
ATOM 4957 O O . LEU A 1 653 ? -2.934 -10.990 28.806 1.00 94.25 653 LEU A O 1
ATOM 4961 N N . VAL A 1 654 ? -5.085 -10.404 29.072 1.00 94.81 654 VAL A N 1
ATOM 4962 C CA . VAL A 1 654 ? -5.703 -11.402 28.204 1.00 94.81 654 VAL A CA 1
ATOM 4963 C C . VAL A 1 654 ? -6.414 -10.662 27.081 1.00 94.81 654 VAL A C 1
ATOM 4965 O O . VAL A 1 654 ? -7.136 -9.693 27.329 1.00 94.81 654 VAL A O 1
ATOM 4968 N N . HIS A 1 655 ? -6.227 -11.128 25.850 1.00 97.06 655 HIS A N 1
ATOM 4969 C CA . HIS A 1 655 ? -6.927 -10.578 24.699 1.00 97.06 655 HIS A CA 1
ATOM 4970 C C . HIS A 1 655 ? -8.384 -11.052 24.689 1.00 97.06 655 HIS A C 1
ATOM 4972 O O . HIS A 1 655 ? -8.650 -12.252 24.692 1.00 97.06 655 HIS A O 1
ATOM 4978 N N . THR A 1 656 ? -9.345 -10.127 24.655 1.00 98.06 656 THR A N 1
ATOM 4979 C CA . THR A 1 656 ? -10.780 -10.480 24.726 1.00 98.06 656 THR A CA 1
ATOM 4980 C C . THR A 1 656 ? -11.268 -11.262 23.504 1.00 98.06 656 THR A C 1
ATOM 4982 O O . THR A 1 656 ? -12.125 -12.129 23.630 1.00 98.06 656 THR A O 1
ATOM 4985 N N . LEU A 1 657 ? -10.667 -11.030 22.334 1.00 97.25 657 LEU A N 1
ATOM 4986 C CA . 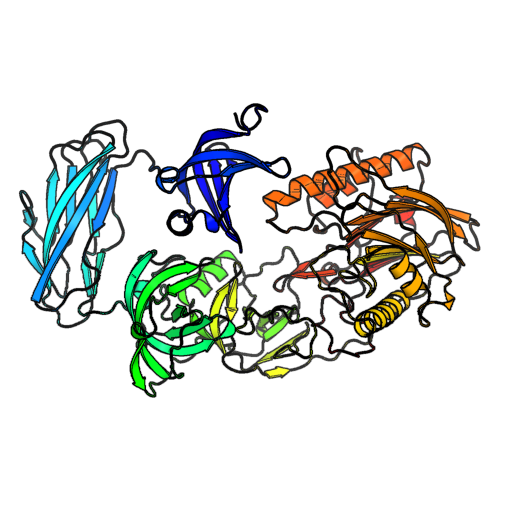LEU A 1 657 ? -10.949 -11.783 21.102 1.00 97.25 657 LEU A CA 1
ATOM 4987 C C . LEU A 1 657 ? -10.288 -13.176 21.011 1.00 97.25 657 LEU A C 1
ATOM 4989 O O . LEU A 1 657 ? -10.354 -13.803 19.956 1.00 97.25 657 LEU A O 1
ATOM 4993 N N . ALA A 1 658 ? -9.650 -13.689 22.071 1.00 94.62 658 ALA A N 1
ATOM 4994 C CA . ALA A 1 658 ? -8.920 -14.963 22.009 1.00 94.62 658 ALA A CA 1
ATOM 4995 C C . ALA A 1 658 ? -9.785 -16.173 21.602 1.00 94.62 658 ALA A C 1
ATOM 4997 O O . ALA A 1 658 ? -9.272 -17.091 20.963 1.00 94.62 658 ALA A O 1
ATOM 4998 N N . GLU A 1 659 ? -11.084 -16.141 21.913 1.00 93.56 659 GLU A N 1
ATOM 4999 C CA . GLU A 1 659 ? -12.061 -17.196 21.590 1.00 93.56 659 GLU A CA 1
ATOM 5000 C C . GLU A 1 659 ? -12.933 -16.872 20.356 1.00 93.56 659 GLU A C 1
ATOM 5002 O O . GLU A 1 659 ? -13.778 -17.674 19.965 1.00 93.56 659 GLU A O 1
ATOM 5007 N N . VAL A 1 660 ? -12.748 -15.706 19.727 1.00 96.31 660 VAL A N 1
ATOM 5008 C CA . VAL A 1 660 ? -13.472 -15.313 18.500 1.00 96.31 660 VAL A CA 1
ATOM 5009 C C . VAL A 1 660 ? -12.885 -16.065 17.307 1.00 96.31 660 VAL A C 1
ATOM 5011 O O . VAL A 1 660 ? -11.688 -16.312 17.290 1.00 96.31 660 VAL A O 1
ATOM 5014 N N . ASP A 1 661 ? -13.659 -16.457 16.298 1.00 95.94 661 ASP A N 1
ATOM 5015 C CA . ASP A 1 661 ? -13.090 -17.129 15.116 1.00 95.94 661 ASP A CA 1
ATOM 5016 C C . ASP A 1 661 ? -12.055 -16.218 14.424 1.00 95.94 661 ASP A C 1
ATOM 5018 O O . ASP A 1 661 ? -12.292 -15.020 14.289 1.00 95.94 661 ASP A O 1
ATOM 5022 N N . ARG A 1 662 ? -10.908 -16.764 13.987 1.00 93.94 662 ARG A N 1
ATOM 5023 C CA . ARG A 1 662 ? -9.830 -16.002 13.328 1.00 93.94 662 ARG A CA 1
ATOM 5024 C C . ARG A 1 662 ? -10.369 -15.150 12.177 1.00 93.94 662 ARG A C 1
ATOM 5026 O O . ARG A 1 662 ? -9.932 -14.016 12.025 1.00 93.94 662 ARG A O 1
ATOM 5033 N N . LYS A 1 663 ? -11.331 -15.668 11.410 1.00 94.94 663 LYS A N 1
ATOM 5034 C CA . LYS A 1 663 ? -11.918 -14.955 10.264 1.00 94.94 663 LYS A CA 1
ATOM 5035 C C . LYS A 1 663 ? -12.720 -13.703 10.628 1.00 94.94 663 LYS A C 1
ATOM 5037 O O . LYS A 1 663 ? -12.914 -12.862 9.765 1.00 94.94 663 LYS A O 1
ATOM 5042 N N . GLU A 1 664 ? -13.154 -13.582 11.881 1.00 95.44 664 GLU A N 1
ATOM 5043 C CA . GLU A 1 664 ? -13.885 -12.422 12.411 1.00 95.44 664 GLU A CA 1
ATOM 5044 C C . GLU A 1 664 ? -12.946 -11.487 13.203 1.00 95.44 664 GLU A C 1
ATOM 5046 O O . GLU A 1 664 ? -13.376 -10.488 13.766 1.00 95.44 664 GLU A O 1
ATOM 5051 N N . ARG A 1 665 ? -11.645 -11.807 13.311 1.00 95.88 665 ARG A N 1
ATOM 5052 C CA . ARG A 1 665 ? -10.653 -10.985 14.026 1.00 95.88 665 ARG A CA 1
ATOM 5053 C C . ARG A 1 665 ? -9.997 -9.993 13.074 1.00 95.88 665 ARG A C 1
ATOM 5055 O O . ARG A 1 665 ? -8.805 -10.092 12.797 1.00 95.88 665 ARG A O 1
ATOM 5062 N N . TYR A 1 666 ? -10.772 -9.038 12.587 1.00 97.56 666 TYR A N 1
ATOM 5063 C CA . TYR A 1 666 ? -10.255 -7.895 11.844 1.00 97.56 666 TYR A CA 1
ATOM 5064 C C . TYR A 1 666 ? -11.010 -6.629 12.230 1.00 97.56 666 TYR A C 1
ATOM 5066 O O . TYR A 1 666 ? -12.151 -6.684 12.682 1.00 97.56 666 TYR A O 1
ATOM 5074 N N . SER A 1 667 ? -10.344 -5.495 12.071 1.00 97.75 667 SER A N 1
ATOM 5075 C CA . SER A 1 667 ? -10.949 -4.175 12.199 1.00 97.75 667 SER A CA 1
ATOM 5076 C C . SER A 1 667 ? -10.585 -3.239 11.053 1.00 97.75 667 SER A C 1
ATOM 5078 O O . SER A 1 667 ? -11.191 -2.187 10.926 1.00 97.75 667 SER A O 1
ATOM 5080 N N . PHE A 1 668 ? -9.649 -3.623 10.187 1.00 96.88 668 PHE A N 1
ATOM 5081 C CA . PHE A 1 668 ? -9.137 -2.796 9.102 1.00 96.88 668 PHE A CA 1
ATOM 5082 C C . PHE A 1 668 ? -8.818 -3.662 7.876 1.00 96.88 668 PHE A C 1
ATOM 5084 O O . PHE A 1 668 ? -8.509 -4.847 8.019 1.00 96.88 668 PHE A O 1
ATOM 5091 N N . ILE A 1 669 ? -8.880 -3.097 6.667 1.00 96.94 669 ILE A N 1
ATOM 5092 C CA . ILE A 1 669 ? -8.442 -3.770 5.433 1.00 96.94 669 ILE A CA 1
ATOM 5093 C C . ILE A 1 669 ? -7.415 -2.891 4.726 1.00 96.94 669 ILE A C 1
ATOM 5095 O O . ILE A 1 669 ? -7.713 -1.761 4.345 1.00 96.94 669 ILE A O 1
ATOM 5099 N N . TYR A 1 670 ? -6.224 -3.444 4.499 1.00 93.38 670 TYR A N 1
ATOM 5100 C CA . TYR A 1 670 ? -5.126 -2.784 3.801 1.00 93.38 670 TYR A CA 1
ATOM 5101 C C . TYR A 1 670 ? -4.706 -3.608 2.587 1.00 93.38 670 TYR A C 1
ATOM 5103 O O . TYR A 1 670 ? -4.362 -4.779 2.731 1.00 93.38 670 TYR A O 1
ATOM 5111 N N . GLN A 1 671 ? -4.747 -3.011 1.392 1.00 93.06 671 GLN A N 1
ATOM 5112 C CA . GLN A 1 671 ? -4.338 -3.655 0.131 1.00 93.06 671 GLN A CA 1
ATOM 5113 C C . GLN A 1 671 ? -4.957 -5.052 -0.105 1.00 93.06 671 GLN A C 1
ATOM 5115 O O . GLN A 1 671 ? -4.314 -5.940 -0.664 1.00 93.06 671 GLN A O 1
ATOM 5120 N N . GLY A 1 672 ? -6.206 -5.251 0.334 1.00 95.81 672 GLY A N 1
ATOM 5121 C CA . GLY A 1 672 ? -6.927 -6.526 0.220 1.00 95.81 672 GLY A CA 1
ATOM 5122 C C . GLY A 1 672 ? -6.758 -7.493 1.392 1.00 95.81 672 GLY A C 1
ATOM 5123 O O . GLY A 1 672 ? -7.429 -8.521 1.422 1.00 95.81 672 GLY A O 1
ATOM 5124 N N . VAL A 1 673 ? -5.906 -7.169 2.365 1.00 97.00 673 VAL A N 1
ATOM 5125 C CA . VAL A 1 673 ? -5.632 -8.010 3.535 1.00 97.00 673 VAL A CA 1
ATOM 5126 C C . VAL A 1 673 ? -6.379 -7.466 4.748 1.00 97.00 673 VAL A C 1
ATOM 5128 O O . VAL A 1 673 ? -6.210 -6.308 5.127 1.00 97.00 673 VAL A O 1
ATOM 5131 N N . SER A 1 674 ? -7.188 -8.311 5.382 1.00 97.69 674 SER A N 1
ATOM 5132 C CA . SER A 1 674 ? -7.910 -7.977 6.612 1.00 97.69 674 SER A CA 1
ATOM 5133 C C . SER A 1 674 ? -7.000 -8.114 7.834 1.00 97.69 674 SER A C 1
ATOM 5135 O O . SER A 1 674 ? -6.345 -9.140 8.029 1.00 97.69 674 SER A O 1
ATOM 5137 N N . GLN A 1 675 ? -6.961 -7.077 8.664 1.00 95.75 675 GLN A N 1
ATOM 5138 C CA . GLN A 1 675 ? -6.023 -6.907 9.772 1.00 95.75 675 GLN A CA 1
ATOM 5139 C C . GLN A 1 675 ? -6.780 -6.497 11.038 1.00 95.75 675 GLN A C 1
ATOM 5141 O O . GLN A 1 675 ? -7.760 -5.755 10.972 1.00 95.75 675 GLN A O 1
ATOM 5146 N N . LEU A 1 676 ? -6.334 -6.973 12.200 1.00 97.12 676 LEU A N 1
ATOM 5147 C CA . LEU A 1 676 ? -6.801 -6.481 13.497 1.00 97.12 676 LEU A CA 1
ATOM 5148 C C . LEU A 1 676 ? -5.797 -5.453 14.009 1.00 97.12 676 LEU A C 1
ATOM 5150 O O . LEU A 1 676 ? -4.660 -5.842 14.257 1.00 97.12 676 LEU A O 1
ATOM 5154 N N . LEU A 1 677 ? -6.230 -4.200 14.156 1.00 97.62 677 LEU A N 1
ATOM 5155 C CA . LEU A 1 677 ? -5.427 -3.102 14.718 1.00 97.62 677 LEU A CA 1
ATOM 5156 C C . LEU A 1 677 ? -6.045 -2.519 15.999 1.00 97.62 677 LEU A C 1
ATOM 5158 O O . LEU A 1 677 ? -5.361 -1.873 16.795 1.00 97.62 677 LEU A O 1
ATOM 5162 N N . ASP A 1 678 ? -7.339 -2.764 16.212 1.00 98.56 678 ASP A N 1
ATOM 5163 C CA . ASP A 1 678 ? -8.101 -2.286 17.360 1.00 98.56 678 ASP A CA 1
ATOM 5164 C C . ASP A 1 678 ? -8.249 -3.395 18.398 1.00 98.56 678 ASP A C 1
ATOM 5166 O O . ASP A 1 678 ? -8.766 -4.481 18.121 1.00 98.56 678 ASP A O 1
ATOM 5170 N N . HIS A 1 679 ? -7.820 -3.123 19.628 1.00 98.50 679 HIS A N 1
ATOM 5171 C CA . HIS A 1 679 ? -7.738 -4.150 20.663 1.00 98.50 679 HIS A CA 1
ATOM 5172 C C . HIS A 1 679 ? -8.497 -3.769 21.926 1.00 98.50 679 HIS A C 1
ATOM 5174 O O . HIS A 1 679 ? -8.585 -2.604 22.314 1.00 98.50 679 HIS A O 1
ATOM 5180 N N . VAL A 1 680 ? -8.989 -4.800 22.616 1.00 98.62 680 VAL A N 1
ATOM 5181 C CA . VAL A 1 680 ? -9.456 -4.728 24.003 1.00 98.62 680 VAL A CA 1
ATOM 5182 C C . VAL A 1 680 ? -8.765 -5.847 24.778 1.00 98.62 680 VAL A C 1
ATOM 5184 O O . VAL A 1 680 ? -9.056 -7.035 24.596 1.00 98.62 680 VAL A O 1
ATOM 5187 N N . LEU A 1 681 ? -7.830 -5.459 25.638 1.00 98.25 681 LEU A N 1
ATOM 5188 C CA . LEU A 1 681 ? -7.037 -6.324 26.503 1.00 98.25 681 LEU A CA 1
ATOM 5189 C C . LEU A 1 681 ? -7.455 -6.093 27.955 1.00 98.25 681 LEU A C 1
ATOM 5191 O O . LEU A 1 681 ? -7.667 -4.954 28.369 1.00 98.25 681 LEU A O 1
ATOM 5195 N N . VAL A 1 682 ? -7.563 -7.155 28.749 1.00 98.12 682 VAL A N 1
ATOM 5196 C CA . VAL A 1 682 ? -8.058 -7.049 30.131 1.00 98.12 682 VAL A CA 1
ATOM 5197 C C . VAL A 1 682 ? -7.233 -7.852 31.120 1.00 98.12 682 VAL A C 1
ATOM 5199 O O . VAL A 1 682 ? -6.626 -8.858 30.761 1.00 98.12 682 VAL A O 1
ATOM 5202 N N . THR A 1 683 ? -7.234 -7.455 32.391 1.00 96.38 683 THR A N 1
ATOM 5203 C CA . THR A 1 683 ? -6.592 -8.252 33.447 1.00 96.38 683 THR A CA 1
ATOM 5204 C C . THR A 1 683 ? -7.233 -9.637 33.582 1.00 96.38 683 THR A C 1
ATOM 5206 O O . THR A 1 683 ? -8.439 -9.787 33.366 1.00 96.38 683 THR A O 1
ATOM 5209 N N . PRO A 1 684 ? -6.484 -10.673 34.013 1.00 93.94 684 PRO A N 1
ATOM 5210 C CA . PRO A 1 684 ? -7.032 -12.012 34.229 1.00 93.94 684 PRO A CA 1
ATOM 5211 C C . PRO A 1 684 ? -8.235 -12.067 35.185 1.00 93.94 684 PRO A C 1
ATOM 5213 O O . PRO A 1 684 ? -9.055 -12.980 35.088 1.00 93.94 684 PRO A O 1
ATOM 5216 N N . SER A 1 685 ? -8.350 -11.124 36.127 1.00 94.44 685 SER A N 1
ATOM 5217 C CA . SER A 1 685 ? -9.499 -11.019 37.035 1.00 94.44 685 SER A CA 1
ATOM 5218 C C . SER A 1 685 ? -10.779 -10.619 36.294 1.00 94.44 685 SER A C 1
ATOM 5220 O O . SER A 1 685 ? -11.824 -11.226 36.536 1.00 94.44 685 SER A O 1
ATOM 5222 N N . LEU A 1 686 ? -10.687 -9.678 35.350 1.00 97.00 686 LEU A N 1
ATOM 5223 C CA . LEU A 1 686 ? -11.796 -9.265 34.491 1.00 97.00 686 LEU A CA 1
ATOM 5224 C C . LEU A 1 686 ? -12.050 -10.268 33.353 1.00 97.00 686 LEU A C 1
ATOM 5226 O O . LEU A 1 686 ? -13.202 -10.541 33.033 1.00 97.00 686 LEU A O 1
ATOM 5230 N N . ALA A 1 687 ? -11.012 -10.904 32.802 1.00 96.75 687 ALA A N 1
ATOM 5231 C CA . ALA A 1 687 ? -11.153 -11.932 31.763 1.00 96.75 687 ALA A CA 1
ATOM 5232 C C . ALA A 1 687 ? -12.060 -13.099 32.199 1.00 96.75 687 ALA A C 1
ATOM 5234 O O . ALA A 1 687 ? -12.844 -13.610 31.409 1.00 96.75 687 ALA A O 1
ATOM 5235 N N . LYS A 1 688 ? -12.026 -13.480 33.485 1.00 95.69 688 LYS A N 1
ATOM 5236 C CA . LYS A 1 688 ? -12.925 -14.502 34.067 1.00 95.69 688 LYS A CA 1
ATOM 5237 C C . LYS A 1 688 ? -14.406 -14.112 34.048 1.00 95.69 688 LYS A C 1
ATOM 5239 O O . LYS A 1 688 ? -15.254 -14.957 34.319 1.00 95.69 688 LYS A O 1
ATOM 5244 N N . ARG A 1 689 ? -14.705 -12.834 33.816 1.00 97.44 689 ARG A N 1
ATOM 5245 C CA . ARG A 1 689 ? -16.053 -12.266 33.731 1.00 97.44 689 ARG A CA 1
ATOM 5246 C C . ARG A 1 689 ? -16.500 -12.024 32.291 1.00 97.44 689 ARG A C 1
ATOM 5248 O O . ARG A 1 689 ? -17.631 -11.587 32.111 1.00 97.44 689 ARG A O 1
ATOM 5255 N N . LEU A 1 690 ? -15.632 -12.261 31.304 1.00 98.44 690 LEU A N 1
ATOM 5256 C CA . LEU A 1 690 ? -15.935 -12.062 29.889 1.00 98.44 690 LEU A CA 1
ATOM 5257 C C . LEU A 1 690 ? -17.064 -13.004 29.465 1.00 98.44 690 LEU A C 1
ATOM 5259 O O . LEU A 1 690 ? -16.971 -14.214 29.660 1.00 98.44 690 LEU A O 1
ATOM 5263 N N . GLU A 1 691 ? -18.117 -12.445 28.882 1.00 97.88 691 GLU A N 1
ATOM 5264 C CA . GLU A 1 691 ? -19.209 -13.217 28.290 1.00 97.88 691 GLU A CA 1
ATOM 5265 C C . GLU A 1 691 ? -19.001 -13.417 26.794 1.00 97.88 691 GLU A C 1
ATOM 5267 O O . GLU A 1 691 ? -19.142 -14.528 26.287 1.00 97.88 691 GLU A O 1
ATOM 5272 N N . TRP A 1 692 ? -18.664 -12.334 26.096 1.00 97.94 692 TRP A N 1
ATOM 5273 C CA . TRP A 1 692 ? -18.359 -12.323 24.672 1.00 97.94 692 TRP A CA 1
ATOM 5274 C C . TRP A 1 692 ? -17.600 -11.045 24.309 1.00 97.94 692 TRP A C 1
ATOM 5276 O O . TRP A 1 692 ? -17.658 -10.037 25.015 1.00 97.94 692 TRP A O 1
ATOM 5286 N N . ALA A 1 693 ? -16.892 -11.088 23.187 1.00 98.50 693 ALA A N 1
ATOM 5287 C CA . ALA A 1 693 ? -16.286 -9.932 22.545 1.00 98.50 693 ALA A CA 1
ATOM 5288 C C . ALA A 1 693 ? -16.356 -10.118 21.029 1.00 98.50 693 ALA A C 1
ATOM 5290 O O . ALA A 1 693 ? -16.400 -11.253 20.556 1.00 98.50 693 ALA A O 1
ATOM 5291 N N . THR A 1 694 ? -16.405 -9.022 20.279 1.00 98.00 694 THR A N 1
ATOM 5292 C CA . THR A 1 694 ? -16.441 -9.057 18.813 1.00 98.00 694 THR A CA 1
ATOM 5293 C C . THR A 1 694 ? -16.052 -7.695 18.243 1.00 98.00 694 THR A C 1
ATOM 5295 O O . THR A 1 694 ? -16.394 -6.670 18.843 1.00 98.00 694 THR A O 1
ATOM 5298 N N . PRO A 1 695 ? -15.386 -7.642 17.081 1.00 97.62 695 PRO A N 1
ATOM 5299 C CA . PRO A 1 695 ? -15.495 -6.494 16.195 1.00 97.62 695 PRO A CA 1
ATOM 5300 C C . PRO A 1 695 ? -16.929 -6.380 15.664 1.00 97.62 695 PRO A C 1
ATOM 5302 O O . PRO A 1 695 ? -17.634 -7.383 15.515 1.00 97.62 695 PRO A O 1
ATOM 5305 N N . LEU A 1 696 ? -17.384 -5.159 15.404 1.00 97.19 696 LEU A N 1
ATOM 5306 C CA . LEU A 1 696 ? -18.646 -4.892 14.723 1.00 97.19 696 LEU A CA 1
ATOM 5307 C C . LEU A 1 696 ? -18.342 -4.528 13.266 1.00 97.19 696 LEU A C 1
ATOM 5309 O O . LEU A 1 696 ? -18.008 -3.381 12.986 1.00 97.19 696 LEU A O 1
ATOM 5313 N N . HIS A 1 697 ? -18.489 -5.492 12.355 1.00 96.56 697 HIS A N 1
ATOM 5314 C CA . HIS A 1 697 ? -18.161 -5.339 10.931 1.00 96.56 697 HIS A CA 1
ATOM 5315 C C . HIS A 1 697 ? -19.149 -4.439 10.180 1.00 96.56 697 HIS A C 1
ATOM 5317 O O . HIS A 1 697 ? -20.080 -4.906 9.518 1.00 96.56 697 HIS A O 1
ATOM 5323 N N . ILE A 1 698 ? -18.960 -3.127 10.312 1.00 96.19 698 ILE A N 1
ATOM 5324 C CA . ILE A 1 698 ? -19.768 -2.099 9.644 1.00 96.19 698 ILE A CA 1
ATOM 5325 C C . ILE A 1 698 ? -18.927 -1.165 8.772 1.00 96.19 698 ILE A C 1
ATOM 5327 O O . ILE A 1 698 ? -19.476 -0.453 7.945 1.00 96.19 698 ILE A O 1
ATOM 5331 N N . ASN A 1 699 ? -17.608 -1.165 8.906 1.00 96.94 699 ASN A N 1
ATOM 5332 C CA . ASN A 1 699 ? -16.712 -0.175 8.326 1.00 96.94 699 ASN A CA 1
ATOM 5333 C C . ASN A 1 699 ? -15.716 -0.789 7.347 1.00 96.94 699 ASN A C 1
ATOM 5335 O O . ASN A 1 699 ? -15.723 -0.411 6.174 1.00 96.94 699 ASN A O 1
ATOM 5339 N N . ALA A 1 700 ? -14.895 -1.739 7.797 1.00 96.50 700 ALA A N 1
ATOM 5340 C CA . ALA A 1 700 ? -13.729 -2.200 7.041 1.00 96.50 700 ALA A CA 1
ATOM 5341 C C . ALA A 1 700 ? -14.099 -2.806 5.675 1.00 96.50 700 ALA A C 1
ATOM 5343 O O . ALA A 1 700 ? -13.391 -2.604 4.695 1.00 96.50 700 ALA A O 1
ATOM 5344 N N . ASP A 1 701 ? -15.245 -3.486 5.598 1.00 96.44 701 ASP A N 1
ATOM 5345 C CA . ASP A 1 701 ? -15.730 -4.170 4.394 1.00 96.44 701 ASP A CA 1
ATOM 5346 C C . ASP A 1 701 ? -16.432 -3.271 3.375 1.00 96.44 701 ASP A C 1
ATOM 5348 O O . ASP A 1 701 ? -16.804 -3.740 2.299 1.00 96.44 701 ASP A O 1
ATOM 5352 N N . TYR A 1 702 ? -16.655 -2.001 3.703 1.00 96.06 702 TYR A N 1
ATOM 5353 C CA . TYR A 1 702 ? -17.477 -1.098 2.908 1.00 96.06 702 TYR A CA 1
ATOM 5354 C C . TYR A 1 702 ? -16.620 -0.030 2.225 1.00 96.06 702 TYR A C 1
ATOM 5356 O O . TYR A 1 702 ? -15.682 0.488 2.830 1.00 96.06 702 TYR A O 1
ATOM 5364 N N . PRO A 1 703 ? -16.930 0.334 0.972 1.00 95.38 703 PRO A N 1
ATOM 5365 C CA . PRO A 1 703 ? -16.256 1.439 0.307 1.00 95.38 703 PRO A CA 1
ATOM 5366 C C . PRO A 1 703 ? -16.756 2.783 0.842 1.00 95.38 703 PRO A C 1
ATOM 5368 O O . PRO A 1 703 ? -17.739 2.841 1.591 1.00 95.38 703 PRO A O 1
ATOM 5371 N N . LEU A 1 704 ? -16.102 3.876 0.432 1.00 93.00 704 LEU A N 1
ATOM 5372 C CA . LEU A 1 704 ? -16.487 5.222 0.855 1.00 93.00 704 LEU A CA 1
ATOM 5373 C C . LEU A 1 704 ? -17.991 5.473 0.643 1.00 93.00 704 LEU A C 1
ATOM 5375 O O . LEU A 1 704 ? -18.521 5.244 -0.448 1.00 93.00 704 LEU A O 1
ATOM 5379 N N . PRO A 1 705 ? -18.701 5.975 1.662 1.00 92.06 705 PRO A N 1
ATOM 5380 C CA . PRO A 1 705 ? -20.132 6.207 1.584 1.00 92.06 705 PRO A CA 1
ATOM 5381 C C . PRO A 1 705 ? -20.421 7.371 0.637 1.00 92.06 705 PRO A C 1
ATOM 5383 O O . PRO A 1 705 ? -19.685 8.358 0.583 1.00 92.06 705 PRO A O 1
ATOM 5386 N N . ARG A 1 706 ? -21.548 7.308 -0.075 1.00 89.44 706 ARG A N 1
ATOM 5387 C CA . ARG A 1 706 ? -22.051 8.490 -0.784 1.00 89.44 706 ARG A CA 1
ATOM 5388 C C . ARG A 1 706 ? -22.515 9.541 0.231 1.00 89.44 706 ARG A C 1
ATOM 5390 O O . ARG A 1 706 ? -23.073 9.157 1.268 1.00 89.44 706 ARG A O 1
ATOM 5397 N N . PRO A 1 707 ? -22.363 10.845 -0.059 1.00 84.31 707 PRO A N 1
ATOM 5398 C CA . PRO A 1 707 ? -22.865 11.900 0.811 1.00 84.31 707 PRO A CA 1
ATOM 5399 C C . PRO A 1 707 ? -24.335 11.693 1.172 1.00 84.31 707 PRO A C 1
ATOM 5401 O O . PRO A 1 707 ? -25.127 11.248 0.343 1.00 84.31 707 PRO A O 1
ATOM 5404 N N . GLU A 1 708 ? -24.702 12.054 2.403 1.00 80.44 708 GLU A N 1
ATOM 5405 C CA . GLU A 1 708 ? -26.085 12.003 2.912 1.00 80.44 708 GLU A CA 1
ATOM 5406 C C . GLU A 1 708 ? -26.655 10.589 3.119 1.00 80.44 708 GLU A C 1
ATOM 5408 O O . GLU A 1 708 ? -27.813 10.446 3.512 1.00 80.44 708 GLU A O 1
ATOM 5413 N N . THR A 1 709 ? -25.846 9.544 2.927 1.00 84.88 709 THR A N 1
ATOM 5414 C CA . THR A 1 709 ? -26.203 8.176 3.319 1.00 84.88 709 THR A CA 1
ATOM 5415 C C . THR A 1 709 ? -26.402 8.125 4.840 1.00 84.88 709 THR A C 1
ATOM 5417 O O . THR A 1 709 ? -25.480 8.503 5.566 1.00 84.88 709 THR A O 1
ATOM 5420 N N . PRO A 1 710 ? -27.585 7.728 5.348 1.00 78.69 710 PRO A N 1
ATOM 5421 C CA . PRO A 1 710 ? -27.885 7.809 6.777 1.00 78.69 710 PRO A CA 1
ATOM 5422 C C . PRO A 1 710 ? -27.378 6.601 7.571 1.00 78.69 710 PRO A C 1
ATOM 5424 O O . PRO A 1 710 ? -27.369 6.646 8.799 1.00 78.69 710 PRO A O 1
ATOM 5427 N N . ASP A 1 711 ? -27.015 5.504 6.903 1.00 87.19 711 ASP A N 1
ATOM 5428 C CA . ASP A 1 711 ? -26.581 4.295 7.588 1.00 87.19 711 ASP A CA 1
ATOM 5429 C C . ASP A 1 711 ? -25.125 4.409 8.085 1.00 87.19 711 ASP A C 1
ATOM 5431 O O . ASP A 1 711 ? -24.319 5.171 7.532 1.00 87.19 711 ASP A O 1
ATOM 5435 N N . PRO A 1 712 ? -24.782 3.696 9.170 1.00 93.25 712 PRO A N 1
ATOM 5436 C CA . PRO A 1 712 ? -23.483 3.838 9.806 1.00 93.25 712 PRO A CA 1
ATOM 5437 C C . PRO A 1 712 ? -22.369 3.062 9.095 1.00 93.25 712 PRO A C 1
ATOM 5439 O O . PRO A 1 712 ? -21.254 3.093 9.604 1.00 93.25 712 PRO A O 1
ATOM 5442 N N . HIS A 1 713 ? -22.619 2.375 7.968 1.00 94.56 713 HIS A N 1
ATOM 5443 C CA . HIS A 1 713 ? -21.557 1.603 7.329 1.00 94.56 713 HIS A CA 1
ATOM 5444 C C . HIS A 1 713 ? -20.501 2.517 6.724 1.00 94.56 713 HIS A C 1
ATOM 5446 O O . HIS A 1 713 ? -20.865 3.457 6.023 1.00 94.56 713 HIS A O 1
ATOM 5452 N N . ARG A 1 714 ? -19.215 2.245 6.954 1.00 94.12 714 ARG A N 1
ATOM 5453 C CA . ARG A 1 714 ? -18.080 3.114 6.588 1.00 94.12 714 ARG A CA 1
ATOM 5454 C C . ARG A 1 714 ? -18.204 4.524 7.178 1.00 94.12 714 ARG A C 1
ATOM 5456 O O . ARG A 1 714 ? -18.102 5.530 6.469 1.00 94.12 714 ARG A O 1
ATOM 5463 N N . CYS A 1 715 ? -18.548 4.634 8.460 1.00 94.38 715 CYS A N 1
ATOM 5464 C CA . CYS A 1 715 ? -18.462 5.902 9.201 1.00 94.38 715 CYS A CA 1
ATOM 5465 C C . CYS A 1 715 ? -17.042 6.189 9.723 1.00 94.38 715 CYS A C 1
ATOM 5467 O O . CYS A 1 715 ? -16.752 7.330 10.077 1.00 94.38 715 CYS A O 1
ATOM 5469 N N . SER A 1 716 ? -16.198 5.159 9.707 1.00 95.31 716 SER A N 1
ATOM 5470 C CA . SER A 1 716 ? -14.747 5.143 9.892 1.00 95.31 716 SER A CA 1
ATOM 5471 C C . SER A 1 716 ? -14.175 4.100 8.923 1.00 95.31 716 SER A C 1
ATOM 5473 O O . SER A 1 716 ? -14.938 3.316 8.351 1.00 95.31 716 SER A O 1
ATOM 5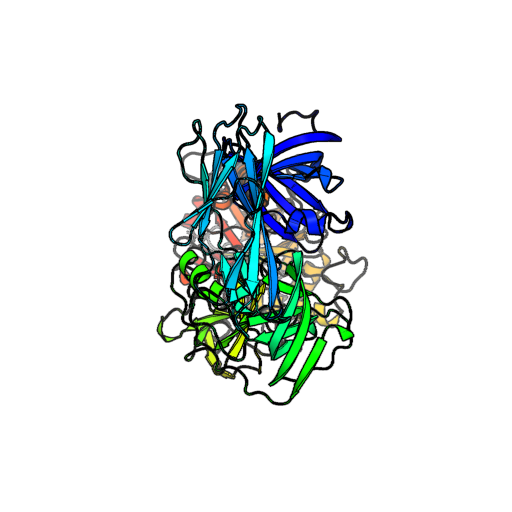475 N N . ASP A 1 717 ? -12.869 4.076 8.714 1.00 93.88 717 ASP A N 1
ATOM 5476 C CA . ASP A 1 717 ? -12.143 2.984 8.067 1.00 93.88 717 ASP A CA 1
ATOM 5477 C C . ASP A 1 717 ? -11.831 1.808 9.011 1.00 93.88 717 ASP A C 1
ATOM 5479 O O . ASP A 1 717 ? -11.539 0.714 8.526 1.00 93.88 717 ASP A O 1
ATOM 5483 N N . HIS A 1 718 ? -12.001 2.002 10.323 1.00 97.75 718 HIS A N 1
ATOM 5484 C CA . HIS A 1 718 ? -11.874 0.973 11.357 1.00 97.75 718 HIS A CA 1
ATOM 5485 C C . HIS A 1 718 ? -13.235 0.447 11.839 1.00 97.75 718 HIS A C 1
ATOM 5487 O O . HIS A 1 718 ? -14.150 1.222 12.129 1.00 97.75 718 HIS A O 1
ATOM 5493 N N . ASP A 1 719 ? -13.382 -0.867 12.011 1.00 98.25 719 ASP A N 1
ATOM 5494 C CA . ASP A 1 719 ? -14.490 -1.452 12.773 1.00 98.25 719 ASP A CA 1
ATOM 5495 C C . ASP A 1 719 ? -14.273 -1.249 14.283 1.00 98.25 719 ASP A C 1
ATOM 5497 O O . ASP A 1 719 ? -13.190 -1.539 14.798 1.00 98.25 719 ASP A O 1
ATOM 5501 N N . PRO A 1 720 ? -15.299 -0.829 15.044 1.00 98.31 720 PRO A N 1
ATOM 5502 C CA . PRO A 1 720 ? -15.188 -0.782 16.493 1.00 98.31 720 PRO A CA 1
ATOM 5503 C C . PRO A 1 720 ? -15.138 -2.186 17.104 1.00 98.31 720 PRO A C 1
ATOM 5505 O O . PRO A 1 720 ? -15.843 -3.100 16.668 1.00 98.31 720 PRO A O 1
ATOM 5508 N N . VAL A 1 721 ? -14.372 -2.337 18.186 1.00 98.62 721 VAL A N 1
ATOM 5509 C CA . VAL A 1 721 ? -14.223 -3.601 18.927 1.00 98.62 721 VAL A CA 1
ATOM 5510 C C . VAL A 1 721 ? -14.809 -3.458 20.323 1.00 98.62 721 VAL A C 1
ATOM 5512 O O . VAL A 1 721 ? -14.492 -2.510 21.039 1.00 98.62 721 VAL A O 1
ATOM 5515 N N . ILE A 1 722 ? -15.652 -4.409 20.729 1.00 98.69 722 ILE A N 1
ATOM 5516 C CA . ILE A 1 722 ? -16.379 -4.388 22.005 1.00 98.69 722 ILE A CA 1
ATOM 5517 C C . ILE A 1 722 ? -16.196 -5.689 22.787 1.00 98.69 722 ILE A C 1
ATOM 5519 O O . ILE A 1 722 ? -16.128 -6.776 22.213 1.00 98.69 722 ILE A O 1
ATOM 5523 N N . ALA A 1 723 ? -16.176 -5.576 24.116 1.00 98.75 723 ALA A N 1
ATOM 5524 C CA . ALA A 1 723 ? -16.241 -6.699 25.042 1.00 98.75 723 ALA A CA 1
ATOM 5525 C C . ALA A 1 723 ? -17.341 -6.492 26.098 1.00 98.75 723 ALA A C 1
ATOM 5527 O O . ALA A 1 723 ? -17.508 -5.391 26.632 1.00 98.75 723 ALA A O 1
ATOM 5528 N N . MET A 1 724 ? -18.070 -7.569 26.402 1.00 98.56 724 MET A N 1
ATOM 5529 C CA . MET A 1 724 ? -19.137 -7.634 27.402 1.00 98.56 724 MET A CA 1
ATOM 5530 C C . MET A 1 724 ? -18.729 -8.532 28.569 1.00 98.56 724 MET A C 1
ATOM 5532 O O . MET A 1 724 ? -18.252 -9.651 28.374 1.00 98.56 724 MET A O 1
ATOM 5536 N N . PHE A 1 725 ? -18.959 -8.057 29.789 1.00 98.56 725 PHE A N 1
ATOM 5537 C CA . PHE A 1 725 ? -18.585 -8.723 31.031 1.00 98.56 725 PHE A CA 1
ATOM 5538 C C . PHE A 1 725 ? -19.766 -8.788 31.995 1.00 98.56 725 PHE A C 1
ATOM 5540 O O . PHE A 1 725 ? -20.540 -7.839 32.083 1.00 98.56 725 PHE A O 1
ATOM 5547 N N . ARG A 1 726 ? -19.845 -9.839 32.816 1.00 97.75 726 ARG A N 1
ATOM 5548 C CA . ARG A 1 726 ? -20.756 -9.895 33.973 1.00 97.75 726 ARG A CA 1
ATOM 5549 C C . ARG A 1 726 ? -20.002 -9.594 35.267 1.00 97.75 726 ARG A C 1
ATOM 5551 O O . ARG A 1 726 ? -19.213 -10.412 35.734 1.00 97.75 726 ARG A O 1
ATOM 5558 N N . LEU A 1 727 ? -20.255 -8.428 35.863 1.00 93.88 727 LEU A N 1
ATOM 5559 C CA . LEU A 1 727 ? -19.610 -7.994 37.111 1.00 93.88 727 LEU A CA 1
ATOM 5560 C C . LEU A 1 727 ? -20.354 -8.479 38.370 1.00 93.88 727 LEU A C 1
ATOM 5562 O O . LEU A 1 727 ? -19.754 -8.550 39.443 1.00 93.88 727 LEU A O 1
ATOM 5566 N N . GLY A 1 728 ? -21.634 -8.848 38.237 1.00 76.81 728 GLY A N 1
ATOM 5567 C CA . GLY A 1 728 ? -22.410 -9.522 39.283 1.00 76.81 728 GLY A CA 1
ATOM 5568 C C . GLY A 1 728 ? -21.958 -10.970 39.573 1.00 76.81 728 GLY A C 1
ATOM 5569 O O . GLY A 1 728 ? -21.138 -11.530 38.835 1.00 76.81 728 GLY A O 1
ATOM 5570 N N . PRO A 1 729 ? -22.434 -11.574 40.680 1.00 64.56 729 PRO A N 1
ATOM 5571 C CA . PRO A 1 729 ? -22.158 -12.968 41.036 1.00 64.56 729 PRO A CA 1
ATOM 5572 C C . PRO A 1 729 ? -22.670 -13.999 40.022 1.00 64.56 729 PRO A C 1
ATOM 5574 O O . PRO A 1 729 ? -23.665 -13.722 39.316 1.00 64.56 729 PRO A O 1
#

Foldseek 3Di:
DQPDPPQAQDWDKDKFFFADWFDDPFWIWTWGADPVRDTAIEIEGVVLVCVLLSLPDDGRWMWIAIAHWHQDPNGTYGYGRDSVRIGTADDQDWAKDKDWAQADAAQDKTKMKIKIFGQHQAKFAFKKKKWQFFPDQKAWDDWAPQWDDDPRMIMHTDGMAGHRGMDMTMTIITGHDRWDKRKRCWMWIAGPVGRDTHIDHIDIYTHDQADQQQQQLDLDLHGPQAFHKGKHKFFFAAAQVQQQWTKGFHLDDDPDLSTARMETEHEHPAPADDDGGFIKIAIATWHCVSSATYGYHPHNVRIDRPDHRHDADDAAADFWDQAPVRLCSNCSNQARPKHFHPDKWFWQFWQAQQLKTWTARVVVVDQHFAPPGGPSRIAMAGQSHRDGHPFPPPHPDWGFRGKIWHPFIATFHQHPNDTHGHGRDRIDIHDDDDDDQAADAAADQQKAKEWEEEQAQLAAQDPPQQDPPPPRDDNQVNLLLLLLVLLLCRSNNVGQKYKYWFYQDQVSQVSSCCHPSNVVQVWHKAADDFPRSTEITMTGRPVFKDFPDKDFDDDPPCLDSYTKIKTWMFGAHPAPGTAIEIEIEDAADACPVHCVVRVVSLLVSLLVLLVVLVVVCVVVVLHKYKYWYQSNDAPPDNSNCCNQQHPDPPGFKDWQCPVPPSVQQFFAADSSYGGHRTTIIIGPSQSVFWPHKGFRQQARRGYGHHPPPSHNRNSDNTTMIMTMGRNHD

Sequence (729 aa):
ALKDPDVPGRLIRVTGEATRIEESTYSYQIDLSDEMGNVLLVYVDKLTGLDLTVEGMDVGHRYTVAGIADMYDQQLELKPRIPADVVEVFPPVLRVEGSAPVNALSGAALPYTLTVHNHTDGPFTDVVVTATLPPENAMLAGMGEDGTAAEGEVRWTIPSIPPGGSASVHLTVTVTGSSGVVSLPSYAAWASEWPTHETDLPLLTFIGETVPIWAVQGPGFSSPYKLRNLTTEGVVTGIFPDLGGFWIQNPTPDDDPATSEGLFVYVGEQPVEVAVGDRVRVHGRVRERGAQTELHIAAPEDVEVVYHGAPTPTPVPVDPPVEDEAAAAYFEPLEGMVVSLPGPAVAVGPVNQYGEYALVLAEHGVDRVLHGDPTGLLVRVDDGSLVRHEDGSTLPYFVRTGDQVVDLAGPLAYTFGNYKIEPLATPTVITAPVPPLPQLPEPGPDEFSVATFNVDNLFDYRDPHPVSDPPKPSRRQYEWRLDRLAAAIKALGAPIIVGVQEIEGSNVLEDLAARPEIADYRYQGFWIDGPGGRDIGFLVRTDRAEVVGIGQYQAPEGLFSRPPLAITATVRTESAGEVTVYAIVNHFISKAGGEALTEPRRIREAEWNAHLVDQILARDPDGYVVVLGDLNDYYDSAPLRALMEGSTPGGRLVHTLAEVDRKERYSFIYQGVSQLLDHVLVTPSLAKRLEWATPLHINADYPLPRPETPDPHRCSDHDPVIAMFRLGP

Nearest PDB structures (foldseek):
  1nug-assembly1_A  TM=4.230E-01  e=1.840E-05  Homo sapiens
  1nug-assembly2_B  TM=3.950E-01  e=2.822E-05  Homo sapiens
  4pyg-assembly3_E  TM=4.130E-01  e=5.626E-04  Homo sapiens
  6ezs-assembly1_A  TM=4.135E-01  e=1.736E-04  Vibrio harveyi
  6ezt-assembly1_A  TM=4.395E-01  e=5.935E-04  Vibrio harveyi

Solvent-accessible surface area (backbone atoms only — not comparable to full-atom values): 37883 Å² total; per-residue (Å²): 116,93,87,45,90,81,46,58,78,33,80,46,73,50,68,23,30,24,75,41,77,45,75,53,99,62,32,36,44,32,33,28,27,40,99,84,69,54,71,41,42,35,46,42,53,49,89,70,72,42,52,72,54,57,70,71,55,57,72,76,41,31,33,36,40,30,19,41,24,36,74,54,97,94,39,66,33,31,34,56,82,52,64,88,27,59,40,81,48,72,67,78,41,70,46,42,48,78,46,62,57,61,50,38,47,62,67,35,78,47,56,36,42,41,37,39,36,30,47,31,93,56,64,39,37,60,29,36,37,40,35,40,54,38,93,47,41,42,43,88,69,48,43,60,84,80,43,46,76,56,99,61,32,37,38,38,68,44,70,64,36,49,48,70,31,67,53,73,49,42,39,28,29,31,30,68,31,89,58,58,62,37,40,34,72,42,43,37,30,32,24,78,85,40,79,62,76,26,60,55,84,57,49,65,22,24,40,43,79,48,47,55,37,35,61,48,35,26,74,53,92,59,34,84,42,59,75,36,74,52,32,32,52,24,28,24,69,43,79,29,71,61,68,17,27,34,29,25,27,41,88,69,73,82,91,58,84,51,31,10,41,14,34,38,36,39,49,56,91,51,87,67,89,84,51,73,14,22,29,33,38,39,38,26,34,30,38,62,60,65,67,22,66,31,35,38,47,89,50,53,82,33,55,40,79,78,42,78,73,45,83,66,82,78,59,44,68,62,81,56,46,56,49,48,74,58,17,51,67,61,47,53,31,38,38,29,25,47,29,25,58,79,55,55,18,24,18,33,20,18,26,47,54,50,49,30,32,15,25,25,53,50,87,75,69,52,68,64,40,45,73,92,52,72,61,15,46,54,49,31,34,36,64,47,46,76,58,75,46,94,36,36,76,74,49,93,70,89,44,33,42,60,17,32,40,34,83,42,36,20,34,23,43,47,52,92,87,40,66,22,33,31,55,74,51,86,54,49,73,49,76,52,86,79,77,75,84,70,72,45,75,58,66,54,62,34,38,47,28,43,30,24,35,51,44,64,66,42,50,61,58,63,83,83,66,74,56,81,74,73,67,79,42,52,60,67,57,36,53,55,50,38,56,16,47,28,48,41,44,43,29,59,14,57,44,45,33,33,30,36,27,29,31,53,52,63,68,53,38,48,60,38,31,60,30,83,76,41,35,89,53,42,40,44,59,48,71,70,96,51,90,62,49,52,24,57,36,33,39,33,18,55,85,48,32,46,78,81,42,76,52,70,54,76,57,76,94,65,75,48,69,39,48,39,39,34,39,34,30,38,36,57,28,76,79,60,40,72,44,70,36,35,42,34,31,38,49,47,71,57,54,77,89,36,58,89,72,31,48,68,54,39,30,52,55,20,41,51,50,25,50,55,50,50,59,48,35,75,76,35,79,72,49,34,40,37,44,30,19,42,53,53,46,44,86,86,33,70,32,49,46,37,30,25,32,45,99,48,96,89,48,56,40,41,61,55,55,75,86,45,59,74,92,60,57,40,19,32,58,56,99,26,31,34,32,32,31,56,47,56,30,23,17,66,64,41,52,77,27,55,75,52,41,49,48,49,92,43,9,32,52,41,29,56,43,45,85,89,61,77,63,38,51,29,58,21,63,39,21,35,32,38,40,36,29,48,74,32,134